Protein 9IZS (pdb70)

Secondary structure (DSSP, 8-state):
-EEEEEEEB-S--S--HHHHHHHHHHHHHHHHHHHHTTTTSBHHHHHHHHHHHT----HHHHTTSSTTTSSSBGGGGGSSSS-HHHHHHHHHHHHHHHTTT-----TT---HIIIIIIIIHHHHHHHHHHHHHT-----------SS--HHHHHHHHHHHHHHH---SHHHHHHHHHHHHSBSS--HHHHHHHHHHHHHHHHTHHHHHHHHHHHHHHHGGG-------TT--EEEEE-SS-EEEEPTTSS-EEEEEEETTEEEEEEE---TTS-TTSHHHHHHHHHB-SEEEEEEETTEEEEEEEEE----PPPP--SSEE-EEE-SSS-SEEEEEE--S-SSS---SHHHHTT-HHHHHTS-HHHHHHHHHHTTEEEES---HHHHHTTT-TT-SSHHHHHHHHHHHHHHHHHHHHHT-HHHHHHHHHHHHHHHHHHHHHHHHHHHHHHHHHHHHHH----S-SSSTTTS-THHHHS-GGGSHHHHHHHHHHHHHHHHHHHHHHHHHHHHHHHHHHTT--EEEEE---------S-----HHHHHTTS--SS--SSS--S-HHHHHHHHTTTEEEEE-TTS-EEEEEE-HHHHHHHHHHHHHHHHHHHTTGGGHHHHHHHHHTTSS-EEEEE--SSTTSS-TTT--EEEE--TTS--EEPPTTTS-SSTTEETTTEEHHHHHHHHHHHHHH-HHHHHHHSPP-----TT--SB-----SHHHHHHHHHHTT-EEE--

Solvent-accessible surface area: 41297 Å² total; per-residue (Å²): 133,100,68,70,6,98,5,78,17,105,54,151,25,31,10,66,116,111,3,0,52,54,1,11,109,18,4,46,112,0,4,69,41,0,68,82,23,5,56,83,44,32,0,4,92,0,0,121,67,5,92,131,85,78,52,84,145,50,66,23,4,65,48,0,60,45,132,114,18,103,116,85,38,0,18,38,3,2,34,168,186,5,96,69,92,25,3,29,41,0,1,15,58,23,2,102,49,92,82,46,2,24,25,197,23,15,92,31,89,5,25,83,65,54,0,20,27,80,0,0,6,73,54,0,4,47,55,0,29,90,65,14,91,87,44,119,17,126,13,164,112,117,143,22,100,98,139,38,80,96,135,39,29,20,77,4,0,8,31,1,22,56,118,75,97,2,70,127,119,61,34,0,66,34,25,10,45,70,37,51,47,54,82,132,58,87,112,86,50,6,81,15,15,82,71,0,74,138,15,3,54,117,44,70,105,92,0,88,76,84,32,105,125,52,12,56,116,54,8,165,134,52,47,10,21,98,29,105,156,144,53,27,24,1,19,1,32,2,120,138,19,121,11,89,82,62,154,157,44,118,5,0,38,0,20,6,27,27,59,207,150,116,76,120,9,51,2,127,35,33,214,113,1,65,104,82,62,181,51,6,84,26,0,42,120,49,62,15,77,62,1,31,0,45,32,62,126,140,68,12,36,0,17,4,14,4,100,82,147,60,158,22,94,134,26,76,64,108,94,6,1,0,1,9,13,22,15,60,18,0,1,0,0,0,11,26,78,26,109,107,78,19,80,34,30,24,15,6,2,89,30,0,40,129,61,108,86,0,16,121,46,13,88,131,87,49,88,147,27,6,93,42,7,13,116,0,0,8,3,0,4,0,6,24,84,7,0,18,6,82,61,23,175,178,29,200,70,30,132,17,8,118,6,0,17,113,10,0,95,52,5,35,124,83,0,111,105,87,127,84,86,137,15,61,80,2,0,29,12,1,6,100,0,3,29,55,0,12,39,30,0,84,32,45,17,101,27,107,87,75,61,136,71,34,62,123,146,53,43,36,120,56,135,57,103,172,47,147,161,50,54,40,169,96,93,86,107,98,49,16,124,102,31,103,67,0,58,107,17,47,60,102,6,102,80,12,27,125,54,0,49,32,12,10,97,60,0,0,48,13,0,4,119,6,0,36,110,42,26,18,64,1,0,0,4,21,22,19,91,105,17,115,95,130,70,158,75,82,7,19,63,45,148,36,0,22,127,176,42,152,2,75,93,34,40,54,107,94,52,154,37,66,120,120,4,121,103,21,36,111,67,45,15,20,82,37,62,52,56,175,114,62,62,3,105,55,3,107,64,39,147,106,0,35,55,81,31,58,69,26,19,0,93,28,24,0,20,80,6,1,76,25,16,45,8,24,74,35,0,10,81,37,1,7,135,16,139,1,1,1,0,9,1,9,37,35,22,15,45,26,15,2,10,86,70,45,22,1,18,9,34,140,47,150,158,44,116,74,6,20,3,77,140,170,84,2,54,94,105,79,34,100,1,66,39,48,48,10,2,12,15,0,0,0,40,9,0,56,50,17,2,87,47,128,86,20,48,133,45,8,7,44,196,91,184,181,48,90,84,80,56,21,23,2,50,18,111,61,131,14,55,19,26,5,8,68,42,4,64,139,52,151,5,42,62,97,29,213

Sequence (738 aa):
MKKSIKFKVKGNCPITKDVINEYKEYYNKCSDWIKNNLTSITIGEMAKFLQETLGKDVAYISMGLSDEWKDKPLYHLFTKKYHTNNADNLLYYYIKEKNLDGYKGNTLNIGNTFFRQFGYFKLVVSNYRTKIRTLNCEIKRKKIDADSTSEDIEMQTMYEIIKHNLNKKTDWDEFISYIENVENPNIDNINRYKLLRKCFCENENMIKNKLELLSIEQLKNFGGCIMKQHINSMTLIIQHFKIEEKENSLGFILNLPLNKKQYQIELWGNRQVNKGTKERDAFLNTYGENIVFIINNDELYVVFSYEYELEKEEANFVKTVGLDVNFKHAFFVTSEKDNCHLDGYINLYKYLLEHDEFTNLLTNDEKKDYEELSKVVTFCPFENQLLFARYNKMSKFCKKEQVLSKLLYALQKQLKDENRTKEYIYVSCVNKLRAKYVSYFILKEKYYEKQKEYDIEMGFVDDSTESKESMDKRRTEFPFRNTPVANELLSKLNNVQQDINGCLKNIINYIYKIFEQNGYKIVALENLENSNFEKKQVLPTIKSLLKYHKLENQNVNDIKASDKVKEYIENGYYELITNENNEIVDAKYTEKGAMKVKNANFFNLMMKSLHFASVKDEFVLLSNNGKTQIALVPSEFTSQMDSTDHCLYMKKNDKGKLVKADKKEVRTKQEKHINGLNADFNAANNIKYIVENEVWREIFCTRPKKAEYNVPSLDTTKKGPSAILHMLKKIEAIKILE

B-factor: mean 50.38, std 22.88, range [9.98, 133.51]

Radius of gyration: 30.77 Å; Cα contacts (8 Å, |Δi|>4): 1060; chains: 1; bounding box: 63×80×89 Å

Foldseek 3Di:
DKDKDKWFFDDDDPDDLVQVVVLQLLLAQVQQVCLQQQFVDFLLVLLVVCCVPVNDPDPLSVVSNDPVGNGGGLLVLLEPVHDVVSNLVSVVVSCVVVVRSVDDATDQNAPCVQRPSQWSSVVQSPVSSVCVHPQFADADDDQADPDHDPVNLLRVLLVCCRPQVQQDLVSLVLVLQQQPFAPPHDPSVSVSSVSSSVVCVVCVVVSVVVRVVRSVVCSSVDPGDHDDPPWQKIKTFDQDWAWAQDPPAQWIWTWGDTNNHTDITTTHHDPCQGDPDCSVVQCRPFKHRIWMWGQDPNTTMIMIMGDDDFPFDFFDQPFEKFWDADAAWFGIFILDFDDPPFPLADQVLLQQVVDPQLLVLADPVRSVLSVQRRRTRTALTHHLQLLCCVVVVPDPNPVNVVSSLVSLVVVLVVCVVVVSPLVNLRSVLSSLLSVLLVVLLVLVVVLVVVQVVVVVVVPFDFQDDPDPVRGHCCCVVPPPCPDPVNVVSVVSNVVSLVSNVVSLLSRLVSVLVSCQVNDHAEYEYAQFDDLQDDLPDDPQDFVRCCPVQVQQFDAPVDGPGDPVVVVCVVDPQKDFPADPVRGGHGIDGDPVNVVVNSSSSSVSVVSPSNPVNCSVLSVLQVSSPGNHFYAYFHQACLLQAALVLQAHEWEADPVRHTGHDDSCVQPVDVQDGPVGHGSSSSSRSNRRVCSNDPVNVPVAWDQQDDDDRSDGSIYGDDYDNSRVVVSRVVVVRHDYDD

Nearest PDB structures (foldseek):
  8dc2-assembly1_A  TM=8.305E-01  e=7.831E-51  uncultured virus
  5ew5-assembly4_D  TM=2.394E-01  e=1.861E+00  Escherichia coli

Structure (mmCIF, N/CA/C/O backbone):
data_9IZS
#
_entry.id   9IZS
#
_cell.length_a   1.00
_cell.length_b   1.00
_cell.length_c   1.00
_cell.angle_alpha   90.00
_cell.angle_beta   90.00
_cell.angle_gamma   90.00
#
_symmetry.space_group_name_H-M   'P 1'
#
loop_
_entity.id
_entity.type
_entity.pdbx_description
1 polymer 'Cas Lambda2'
2 polymer 'RNA (58-MER)'
3 polymer 'DNA (40-MER)'
4 polymer 'DNA (40-MER)'
5 non-polymer 'MAGNESIUM ION'
#
loop_
_atom_site.group_PDB
_atom_site.id
_atom_site.type_symbol
_atom_site.label_atom_id
_atom_site.label_alt_id
_atom_site.label_comp_id
_atom_site.label_asym_id
_atom_site.label_entity_id
_atom_site.label_seq_id
_atom_site.pdbx_PDB_ins_code
_atom_site.Cartn_x
_atom_site.Cartn_y
_atom_site.Cartn_z
_atom_site.occupancy
_atom_site.B_iso_or_equiv
_atom_site.auth_seq_id
_atom_site.auth_comp_id
_atom_site.auth_asym_id
_atom_site.auth_atom_id
_atom_site.pdbx_PDB_model_num
ATOM 1 N N . MET A 1 11 ? 135.353 135.696 134.731 1.00 38.18 1 MET A N 1
ATOM 2 C CA . MET A 1 11 ? 136.385 136.712 134.888 1.00 38.14 1 MET A CA 1
ATOM 3 C C . MET A 1 11 ? 137.758 136.062 134.963 1.00 44.95 1 MET A C 1
ATOM 4 O O . MET A 1 11 ? 137.869 134.861 135.197 1.00 50.22 1 MET A O 1
ATOM 9 N N . LYS A 1 12 ? 138.804 136.859 134.767 1.00 40.44 2 LYS A N 1
ATOM 10 C CA . LYS A 1 12 ? 140.175 136.376 134.810 1.00 36.65 2 LYS A CA 1
ATOM 11 C C . LYS A 1 12 ? 140.788 136.630 136.180 1.00 40.46 2 LYS A C 1
ATOM 12 O O . LYS A 1 12 ? 140.612 137.702 136.763 1.00 47.03 2 LYS A O 1
ATOM 18 N N . LYS A 1 13 ? 141.505 135.630 136.684 1.00 38.76 3 LYS A N 1
ATOM 19 C CA . LYS A 1 13 ? 142.265 135.673 137.921 1.00 32.35 3 LYS A CA 1
ATOM 20 C C . LYS A 1 13 ? 143.752 135.544 137.603 1.00 32.49 3 LYS A C 1
ATOM 21 O O . LYS A 1 13 ? 144.160 135.567 136.442 1.00 32.16 3 LYS A O 1
ATOM 27 N N . SER A 1 14 ? 144.569 135.416 138.645 1.00 33.31 4 SER A N 1
ATOM 28 C CA . SER A 1 14 ? 146.009 135.281 138.497 1.00 29.22 4 SER A CA 1
ATOM 29 C C . SER A 1 14 ? 146.518 134.136 139.359 1.00 31.70 4 SER A C 1
ATOM 30 O O . SER A 1 14 ? 145.874 133.719 140.323 1.00 32.44 4 SER A O 1
ATOM 33 N N . ILE A 1 15 ? 147.678 133.615 138.972 1.00 25.25 5 ILE A N 1
ATOM 34 C CA . ILE A 1 15 ? 148.481 132.730 139.806 1.00 25.26 5 ILE A CA 1
ATOM 35 C C . ILE A 1 15 ? 149.930 133.146 139.625 1.00 24.03 5 ILE A C 1
ATOM 36 O O . ILE A 1 15 ? 150.378 133.355 138.495 1.00 24.83 5 ILE A O 1
ATOM 41 N N . LYS A 1 16 ? 150.657 133.286 140.726 1.00 22.93 6 LYS A N 1
ATOM 42 C CA . LYS A 1 16 ? 152.095 133.489 140.659 1.00 22.79 6 LYS A CA 1
ATOM 43 C C . LYS A 1 16 ? 152.812 132.150 140.705 1.00 23.19 6 LYS A C 1
ATOM 44 O O . LYS A 1 16 ? 152.353 131.197 141.336 1.00 21.91 6 LYS A O 1
ATOM 50 N N . PHE A 1 17 ? 153.944 132.090 140.017 1.00 24.98 7 PHE A N 1
ATOM 51 C CA . PHE A 1 17 ? 154.825 130.938 140.052 1.00 23.39 7 PHE A CA 1
ATOM 52 C C . PHE A 1 17 ? 156.241 131.417 140.313 1.00 23.73 7 PHE A C 1
ATOM 53 O O . PHE A 1 17 ? 156.624 132.520 139.922 1.00 23.99 7 PHE A O 1
ATOM 61 N N . LYS A 1 18 ? 157.006 130.577 140.992 1.00 30.91 8 LYS A N 1
ATOM 62 C CA . LYS A 1 18 ? 158.391 130.857 141.333 1.00 27.45 8 LYS A CA 1
ATOM 63 C C . LYS A 1 18 ? 159.293 130.071 140.395 1.00 28.75 8 LYS A C 1
ATOM 64 O O . LYS A 1 18 ? 159.089 128.870 140.198 1.00 30.10 8 LYS A O 1
ATOM 70 N N . VAL A 1 19 ? 160.268 130.747 139.803 1.00 28.86 9 VAL A N 1
ATOM 71 C CA . VAL A 1 19 ? 161.206 130.083 138.904 1.00 36.71 9 VAL A CA 1
ATOM 72 C C . VAL A 1 19 ? 162.192 129.270 139.732 1.00 35.53 9 VAL A C 1
ATOM 73 O O . VAL A 1 19 ? 162.652 129.710 140.791 1.00 34.90 9 VAL A O 1
ATOM 77 N N . LYS A 1 20 ? 162.502 128.061 139.266 1.00 32.46 10 LYS A N 1
ATOM 78 C CA . LYS A 1 20 ? 163.284 127.149 140.091 1.00 39.76 10 LYS A CA 1
ATOM 79 C C . LYS A 1 20 ? 164.790 127.302 139.896 1.00 46.82 10 LYS A C 1
ATOM 80 O O . LYS A 1 20 ? 165.542 127.266 140.876 1.00 48.55 10 LYS A O 1
ATOM 86 N N . GLY A 1 21 ? 165.251 127.469 138.666 1.00 49.72 11 GLY A N 1
ATOM 87 C CA . GLY A 1 21 ? 166.665 127.585 138.376 1.00 53.36 11 GLY A CA 1
ATOM 88 C C . GLY A 1 21 ? 167.092 129.010 138.099 1.00 59.90 11 GLY A C 1
ATOM 89 O O . GLY A 1 21 ? 166.486 129.974 138.582 1.00 51.34 11 GLY A O 1
ATOM 90 N N . ASN A 1 22 ? 168.158 129.148 137.315 1.00 63.98 12 ASN A N 1
ATOM 91 C CA . ASN A 1 22 ? 168.616 130.455 136.873 1.00 63.37 12 ASN A CA 1
ATOM 92 C C . ASN A 1 22 ? 167.847 130.896 135.635 1.00 59.75 12 ASN A C 1
ATOM 93 O O . ASN A 1 22 ? 167.480 130.083 134.782 1.00 58.75 12 ASN A O 1
ATOM 98 N N . CYS A 1 23 ? 167.610 132.198 135.538 1.00 57.00 13 CYS A N 1
ATOM 99 C CA . CYS A 1 23 ? 166.858 132.749 134.426 1.00 57.31 13 CYS A CA 1
ATOM 100 C C . CYS A 1 23 ? 167.623 133.902 133.798 1.00 54.70 13 CYS A C 1
ATOM 101 O O . CYS A 1 23 ? 168.342 134.629 134.490 1.00 53.17 13 CYS A O 1
ATOM 104 N N . PRO A 1 24 ? 167.506 134.078 132.480 1.00 53.00 14 PRO A N 1
ATOM 105 C CA . PRO A 1 24 ? 168.089 135.269 131.846 1.00 50.70 14 PRO A CA 1
ATOM 106 C C . PRO A 1 24 ? 167.470 136.576 132.312 1.00 45.95 14 PRO A C 1
ATOM 107 O O . PRO A 1 24 ? 168.097 137.629 132.158 1.00 44.82 14 PRO A O 1
ATOM 111 N N . ILE A 1 25 ? 166.263 136.547 132.870 1.00 43.30 15 ILE A N 1
ATOM 112 C CA . ILE A 1 25 ? 165.613 137.758 133.354 1.00 40.40 15 ILE A CA 1
ATOM 113 C C . ILE A 1 25 ? 166.309 138.214 134.628 1.00 44.34 15 ILE A C 1
ATOM 114 O O . ILE A 1 25 ? 166.086 137.653 135.706 1.00 47.30 15 ILE A O 1
ATOM 119 N N . THR A 1 26 ? 167.151 139.232 134.517 1.00 42.81 16 THR A N 1
ATOM 120 C CA . THR A 1 26 ? 167.856 139.804 135.652 1.00 47.90 16 THR A CA 1
ATOM 121 C C . THR A 1 26 ? 167.306 141.194 135.946 1.00 45.76 16 THR A C 1
ATOM 122 O O . THR A 1 26 ? 166.340 141.650 135.332 1.00 52.56 16 THR A O 1
ATOM 126 N N . LYS A 1 27 ? 167.936 141.875 136.903 1.00 44.71 17 LYS A N 1
ATOM 127 C CA . LYS A 1 27 ? 167.510 143.229 137.231 1.00 44.70 17 LYS A CA 1
ATOM 128 C C . LYS A 1 27 ? 167.944 144.230 136.168 1.00 46.76 17 LYS A C 1
ATOM 129 O O . LYS A 1 27 ? 167.301 145.271 136.004 1.00 47.49 17 LYS A O 1
ATOM 135 N N . ASP A 1 28 ? 169.026 143.942 135.439 1.00 46.06 18 ASP A N 1
ATOM 136 C CA . ASP A 1 28 ? 169.488 144.867 134.408 1.00 43.56 18 ASP A CA 1
ATOM 137 C C . ASP A 1 28 ? 168.522 144.920 133.232 1.00 43.08 18 ASP A C 1
ATOM 138 O O . ASP A 1 28 ? 168.256 145.999 132.690 1.00 45.97 18 ASP A O 1
ATOM 143 N N . VAL A 1 29 ? 167.994 143.767 132.821 1.00 43.76 19 VAL A N 1
ATOM 144 C CA . VAL A 1 29 ? 167.005 143.736 131.747 1.00 46.13 19 VAL A CA 1
ATOM 145 C C . VAL A 1 29 ? 165.777 144.544 132.142 1.00 42.47 19 VAL A C 1
ATOM 146 O O . VAL A 1 29 ? 165.252 145.344 131.358 1.00 41.64 19 VAL A O 1
ATOM 150 N N . ILE A 1 30 ? 165.309 144.348 133.374 1.00 39.16 20 ILE A N 1
ATOM 151 C CA . ILE A 1 30 ? 164.129 145.052 133.853 1.00 37.92 20 ILE A CA 1
ATOM 152 C C . ILE A 1 30 ? 164.402 146.549 133.956 1.00 41.78 20 ILE A C 1
ATOM 153 O O . ILE A 1 30 ? 163.531 147.374 133.659 1.00 46.52 20 ILE A O 1
ATOM 158 N N . ASN A 1 31 ? 165.618 146.927 134.352 1.00 42.30 21 ASN A N 1
ATOM 159 C CA . ASN A 1 31 ? 165.963 148.344 134.412 1.00 40.34 21 ASN A CA 1
ATOM 160 C C . ASN A 1 31 ? 166.000 148.969 133.024 1.00 40.09 21 ASN A C 1
ATOM 161 O O . ASN A 1 31 ? 165.589 150.120 132.848 1.00 41.30 21 ASN A O 1
ATOM 166 N N . GLU A 1 32 ? 166.507 148.238 132.030 1.00 40.01 22 GLU A N 1
ATOM 167 C CA . GLU A 1 32 ? 166.491 148.745 130.660 1.00 35.74 22 GLU A CA 1
ATOM 168 C C . GLU A 1 32 ? 165.063 148.919 130.161 1.00 38.55 22 GLU A C 1
ATOM 169 O O . GLU A 1 32 ? 164.732 149.927 129.522 1.00 44.27 22 GLU A O 1
ATOM 175 N N . TYR A 1 33 ? 164.204 147.940 130.451 1.00 36.66 23 TYR A N 1
ATOM 176 C CA . TYR A 1 33 ? 162.782 148.056 130.141 1.00 31.76 23 TYR A CA 1
ATOM 177 C C . TYR A 1 33 ? 162.189 149.312 130.767 1.00 32.89 23 TYR A C 1
ATOM 178 O O . TYR A 1 33 ? 161.443 150.059 130.120 1.00 38.89 23 TYR A O 1
ATOM 187 N N . LYS A 1 34 ? 162.524 149.561 132.033 1.00 27.85 24 LYS A N 1
ATOM 188 C CA . LYS A 1 34 ? 161.988 150.711 132.752 1.00 31.52 24 LYS A CA 1
ATOM 189 C C . LYS A 1 34 ? 162.490 152.026 132.165 1.00 36.16 24 LYS A C 1
ATOM 190 O O . LYS A 1 34 ? 161.730 152.997 132.062 1.00 36.40 24 LYS A O 1
ATOM 196 N N . GLU A 1 35 ? 163.763 152.077 131.767 1.00 35.37 25 GLU A N 1
ATOM 197 C CA . GLU A 1 35 ? 164.298 153.280 131.132 1.00 31.01 25 GLU A CA 1
ATOM 198 C C . GLU A 1 35 ? 163.627 153.549 129.792 1.00 32.19 25 GLU A C 1
ATOM 199 O O . GLU A 1 35 ? 163.402 154.706 129.424 1.00 32.45 25 GLU A O 1
ATOM 205 N N . TYR A 1 36 ? 163.333 152.493 129.032 1.00 31.93 26 TYR A N 1
ATOM 206 C CA . TYR A 1 36 ? 162.589 152.679 127.790 1.00 32.97 26 TYR A CA 1
ATOM 207 C C . TYR A 1 36 ? 161.193 153.225 128.061 1.00 31.95 26 TYR A C 1
ATOM 208 O O . TYR A 1 36 ? 160.718 154.122 127.349 1.00 35.25 26 TYR A O 1
ATOM 217 N N . TYR A 1 37 ? 160.522 152.694 129.085 1.00 30.46 27 TYR A N 1
ATOM 218 C CA . TYR A 1 37 ? 159.254 153.270 129.521 1.00 30.63 27 TYR A CA 1
ATOM 219 C C . TYR A 1 37 ? 159.409 154.760 129.792 1.00 34.29 27 TYR A C 1
ATOM 220 O O . TYR A 1 37 ? 158.588 155.577 129.355 1.00 40.60 27 TYR A O 1
ATOM 229 N N . ASN A 1 38 ? 160.455 155.127 130.531 1.00 33.73 28 ASN A N 1
ATOM 230 C CA . ASN A 1 38 ? 160.630 156.518 130.930 1.00 33.02 28 ASN A CA 1
ATOM 231 C C . ASN A 1 38 ? 160.860 157.423 129.727 1.00 33.58 28 ASN A C 1
ATOM 232 O O . ASN A 1 38 ? 160.295 158.518 129.654 1.00 35.80 28 ASN A O 1
ATOM 237 N N . LYS A 1 39 ? 161.686 156.988 128.773 1.00 34.90 29 LYS A N 1
ATOM 238 C CA . LYS A 1 39 ? 161.938 157.806 127.587 1.00 32.57 29 LYS A CA 1
ATOM 239 C C . LYS A 1 39 ? 160.681 157.975 126.743 1.00 35.63 29 LYS A C 1
ATOM 240 O O . LYS A 1 39 ? 160.384 159.082 126.267 1.00 43.67 29 LYS A O 1
ATOM 246 N N . CYS A 1 40 ? 159.929 156.889 126.543 1.00 34.39 30 CYS A N 1
ATOM 247 C CA . CYS A 1 40 ? 158.705 156.992 125.758 1.00 34.92 30 CYS A CA 1
ATOM 248 C C . CYS A 1 40 ? 157.701 157.921 126.428 1.00 33.29 30 CYS A C 1
ATOM 249 O O . CYS A 1 40 ? 157.097 158.778 125.767 1.00 37.88 30 CYS A O 1
ATOM 252 N N . SER A 1 41 ? 157.523 157.785 127.744 1.00 29.57 31 SER A N 1
ATOM 253 C CA . SER A 1 41 ? 156.585 158.652 128.445 1.00 31.47 31 SER A CA 1
ATOM 254 C C . SER A 1 41 ? 157.068 160.095 128.471 1.00 33.48 31 SER A C 1
ATOM 255 O O . SER A 1 41 ? 156.249 161.018 128.473 1.00 34.22 31 SER A O 1
ATOM 258 N N . ASP A 1 42 ? 158.384 160.311 128.484 1.00 33.73 32 ASP A N 1
ATOM 259 C CA . ASP A 1 42 ? 158.920 161.664 128.406 1.00 36.28 32 ASP A CA 1
ATOM 260 C C . ASP A 1 42 ? 158.549 162.317 127.083 1.00 38.21 32 ASP A C 1
ATOM 261 O O . ASP A 1 42 ? 158.087 163.465 127.051 1.00 40.23 32 ASP A O 1
ATOM 266 N N . TRP A 1 43 ? 158.734 161.596 125.974 1.00 34.66 33 TRP A N 1
ATOM 267 C CA . TRP A 1 43 ? 158.329 162.159 124.689 1.00 35.47 33 TRP A CA 1
ATOM 268 C C . TRP A 1 43 ? 156.830 162.430 124.660 1.00 36.54 33 TRP A C 1
ATOM 269 O O . TRP A 1 43 ? 156.387 163.504 124.223 1.00 38.17 33 TRP A O 1
ATOM 280 N N . ILE A 1 44 ? 156.033 161.472 125.140 1.00 35.56 34 ILE A N 1
ATOM 281 C CA . ILE A 1 44 ? 154.583 161.635 125.099 1.00 32.68 34 ILE A CA 1
ATOM 282 C C . ILE A 1 44 ? 154.159 162.859 125.897 1.00 35.39 34 ILE A C 1
ATOM 283 O O . ILE A 1 44 ? 153.317 163.643 125.448 1.00 38.17 34 ILE A O 1
ATOM 288 N N . LYS A 1 45 ? 154.742 163.056 127.083 1.00 36.48 35 LYS A N 1
ATOM 289 C CA . LYS A 1 45 ? 154.380 164.217 127.889 1.00 35.52 35 LYS A CA 1
ATOM 290 C C . LYS A 1 45 ? 154.878 165.514 127.266 1.00 36.88 35 LYS A C 1
ATOM 291 O O . LYS A 1 45 ? 154.257 166.564 127.455 1.00 39.10 35 LYS A O 1
ATOM 297 N N . ASN A 1 46 ? 155.986 165.473 126.532 1.00 37.70 36 ASN A N 1
ATOM 298 C CA . ASN A 1 46 ? 156.450 166.688 125.881 1.00 33.89 36 ASN A CA 1
ATOM 299 C C . ASN A 1 46 ? 155.658 167.029 124.632 1.00 37.74 36 ASN A C 1
ATOM 300 O O . ASN A 1 46 ? 155.790 168.146 124.125 1.00 42.63 36 ASN A O 1
ATOM 305 N N . ASN A 1 47 ? 154.850 166.103 124.116 1.00 39.65 37 ASN A N 1
ATOM 306 C CA . ASN A 1 47 ? 154.063 166.396 122.923 1.00 39.06 37 ASN A CA 1
ATOM 307 C C . ASN A 1 47 ? 152.578 166.104 123.122 1.00 40.29 37 ASN A C 1
ATOM 308 O O . ASN A 1 47 ? 151.857 165.864 122.151 1.00 38.08 37 ASN A O 1
ATOM 313 N N . LEU A 1 48 ? 152.096 166.137 124.369 1.00 39.38 38 LEU A N 1
ATOM 314 C CA . LEU A 1 48 ? 150.702 165.787 124.637 1.00 38.23 38 LEU A CA 1
ATOM 315 C C . LEU A 1 48 ? 149.719 166.778 124.033 1.00 33.17 38 LEU A C 1
ATOM 316 O O . LEU A 1 48 ? 148.560 166.422 123.808 1.00 30.54 38 LEU A O 1
ATOM 321 N N . THR A 1 49 ? 150.145 168.008 123.775 1.00 40.68 39 THR A N 1
ATOM 322 C CA . THR A 1 49 ? 149.295 169.003 123.136 1.00 44.56 39 THR A CA 1
ATOM 323 C C . THR A 1 49 ? 149.936 169.692 121.944 1.00 44.53 39 THR A C 1
ATOM 324 O O . THR A 1 49 ? 149.209 170.304 121.154 1.00 40.93 39 THR A O 1
ATOM 328 N N . SER A 1 50 ? 151.258 169.613 121.780 1.00 45.35 40 SER A N 1
ATOM 329 C CA . SER A 1 50 ? 151.923 170.334 120.700 1.00 45.26 40 SER A CA 1
ATOM 330 C C . SER A 1 50 ? 151.574 169.752 119.335 1.00 45.63 40 SER A C 1
ATOM 331 O O . SER A 1 50 ? 151.289 170.499 118.392 1.00 50.50 40 SER A O 1
ATOM 334 N N . ILE A 1 51 ? 151.594 168.432 119.207 1.00 42.04 41 ILE A N 1
ATOM 335 C CA . ILE A 1 51 ? 151.394 167.764 117.928 1.00 40.60 41 ILE A CA 1
ATOM 336 C C . ILE A 1 51 ? 149.930 167.375 117.797 1.00 41.17 41 ILE A C 1
ATOM 337 O O . ILE A 1 51 ? 149.236 167.141 118.792 1.00 39.06 41 ILE A O 1
ATOM 342 N N . THR A 1 52 ? 149.451 167.319 116.559 1.00 42.70 42 THR A N 1
ATOM 343 C CA . THR A 1 52 ? 148.094 166.894 116.256 1.00 36.59 42 THR A CA 1
ATOM 344 C C . THR A 1 52 ? 148.089 165.448 115.776 1.00 37.14 42 THR A C 1
ATOM 345 O O . THR A 1 52 ? 149.121 164.887 115.407 1.00 40.59 42 THR A O 1
ATOM 349 N N . ILE A 1 53 ? 146.904 164.840 115.799 1.00 38.04 43 ILE A N 1
ATOM 350 C CA . ILE A 1 53 ? 146.758 163.490 115.264 1.00 36.81 43 ILE A CA 1
ATOM 351 C C . ILE A 1 53 ? 146.925 163.501 113.751 1.00 41.86 43 ILE A C 1
ATOM 352 O O . ILE A 1 53 ? 147.570 162.614 113.170 1.00 42.18 43 ILE A O 1
ATOM 357 N N . GLY A 1 54 ? 146.356 164.514 113.093 1.00 40.31 44 GLY A N 1
ATOM 358 C CA . GLY A 1 54 ? 146.429 164.592 111.647 1.00 36.76 44 GLY A CA 1
ATOM 359 C C . GLY A 1 54 ? 147.847 164.724 111.135 1.00 37.82 44 GLY A C 1
ATOM 360 O O . GLY A 1 54 ? 148.181 164.187 110.082 1.00 43.18 44 GLY A O 1
ATOM 361 N N . GLU A 1 55 ? 148.700 165.437 111.871 1.00 38.78 45 GLU A N 1
ATOM 362 C CA . GLU A 1 55 ? 150.091 165.581 111.447 1.00 41.95 45 GLU A CA 1
ATOM 363 C C . GLU A 1 55 ? 150.827 164.248 111.473 1.00 41.22 45 GLU A C 1
ATOM 364 O O . GLU A 1 55 ? 151.558 163.919 110.530 1.00 44.76 45 GLU A O 1
ATOM 370 N N . MET A 1 56 ? 150.645 163.463 112.538 1.00 39.83 46 MET A N 1
ATOM 371 C CA . MET A 1 56 ? 151.267 162.144 112.611 1.00 37.54 46 MET A CA 1
ATOM 372 C C . MET A 1 56 ? 150.746 161.231 111.508 1.00 38.67 46 MET A C 1
ATOM 373 O O . MET A 1 56 ? 151.520 160.535 110.834 1.00 37.38 46 MET A O 1
ATOM 378 N N . ALA A 1 57 ? 149.428 161.231 111.304 1.00 38.12 47 ALA A N 1
ATOM 379 C CA . ALA A 1 57 ? 148.851 160.391 110.264 1.00 36.67 47 ALA A CA 1
ATOM 380 C C . ALA A 1 57 ? 149.357 160.797 108.886 1.00 40.30 47 ALA A C 1
ATOM 381 O O . ALA A 1 57 ? 149.652 159.937 108.047 1.00 44.17 47 ALA A O 1
ATOM 383 N N . LYS A 1 58 ? 149.472 162.105 108.637 1.00 40.06 48 LYS A N 1
ATOM 384 C CA . LYS A 1 58 ? 150.001 162.587 107.367 1.00 41.40 48 LYS A CA 1
ATOM 385 C C . LYS A 1 58 ? 151.444 162.160 107.169 1.00 44.99 48 LYS A C 1
ATOM 386 O O . LYS A 1 58 ? 151.831 161.759 106.067 1.00 48.71 48 LYS A O 1
ATOM 392 N N . PHE A 1 59 ? 152.263 162.262 108.217 1.00 45.30 49 PHE A N 1
ATOM 393 C CA . PHE A 1 59 ? 153.653 161.837 108.105 1.00 43.05 49 PHE A CA 1
ATOM 394 C C . PHE A 1 59 ? 153.734 160.368 107.718 1.00 47.23 49 PHE A C 1
ATOM 395 O O . PHE A 1 59 ? 154.484 159.989 106.807 1.00 53.55 49 PHE A O 1
ATOM 403 N N . LEU A 1 60 ? 152.947 159.526 108.391 1.00 45.78 50 LEU A N 1
ATOM 404 C CA . LEU A 1 60 ? 152.978 158.101 108.079 1.00 44.78 50 LEU A CA 1
ATOM 405 C C . LEU A 1 60 ? 152.501 157.832 106.657 1.00 49.29 50 LEU A C 1
ATOM 406 O O . LEU A 1 60 ? 153.102 157.025 105.938 1.00 59.05 50 LEU A O 1
ATOM 411 N N . GLN A 1 61 ? 151.428 158.499 106.226 1.00 45.12 51 GLN A N 1
ATOM 412 C CA . GLN A 1 61 ? 150.924 158.268 104.874 1.00 45.72 51 GLN A CA 1
ATOM 413 C C . GLN A 1 61 ? 151.929 158.718 103.823 1.00 50.10 51 GLN A C 1
ATOM 414 O O . GLN A 1 61 ? 152.087 158.066 102.786 1.00 56.30 51 GLN A O 1
ATOM 420 N N . GLU A 1 62 ? 152.617 159.833 104.066 1.00 50.42 52 GLU A N 1
ATOM 421 C CA . GLU A 1 62 ? 153.528 160.359 103.058 1.00 54.80 52 GLU A CA 1
ATOM 422 C C . GLU A 1 62 ? 154.808 159.539 102.978 1.00 52.59 52 GLU A C 1
ATOM 423 O O . GLU A 1 62 ? 155.345 159.330 101.885 1.00 55.27 52 GLU A O 1
ATOM 429 N N . THR A 1 63 ? 155.314 159.060 104.114 1.00 49.82 53 THR A N 1
ATOM 430 C CA . THR A 1 63 ? 156.576 158.326 104.085 1.00 55.42 53 THR A CA 1
ATOM 431 C C . THR A 1 63 ? 156.371 156.841 103.784 1.00 63.45 53 THR A C 1
ATOM 432 O O . THR A 1 63 ? 156.869 156.333 102.775 1.00 65.46 53 THR A O 1
ATOM 436 N N . LEU A 1 64 ? 155.639 156.133 104.645 1.00 58.61 54 LEU A N 1
ATOM 437 C CA . LEU A 1 64 ? 155.472 154.698 104.442 1.00 56.91 54 LEU A CA 1
ATOM 438 C C . LEU A 1 64 ? 154.448 154.394 103.355 1.00 61.16 54 LEU A C 1
ATOM 439 O O . LEU A 1 64 ? 154.636 153.459 102.569 1.00 62.29 54 LEU A O 1
ATOM 444 N N . GLY A 1 65 ? 153.366 155.164 103.291 1.00 56.63 55 GLY A N 1
ATOM 445 C CA . GLY A 1 65 ? 152.373 154.983 102.251 1.00 55.23 55 GLY A CA 1
ATOM 446 C C . GLY A 1 65 ? 151.551 153.717 102.374 1.00 56.73 55 GLY A C 1
ATOM 447 O O . GLY A 1 65 ? 151.662 152.816 101.539 1.00 58.30 55 GLY A O 1
ATOM 448 N N . LYS A 1 66 ? 150.720 153.636 103.406 1.00 53.85 56 LYS A N 1
ATOM 449 C CA . LYS A 1 66 ? 149.844 152.495 103.623 1.00 57.82 56 LYS A CA 1
ATOM 450 C C . LYS A 1 66 ? 148.393 152.951 103.642 1.00 61.18 56 LYS A C 1
ATOM 451 O O . LYS A 1 66 ? 148.068 153.995 104.216 1.00 61.68 56 LYS A O 1
ATOM 457 N N . ASP A 1 67 ? 147.523 152.167 103.009 1.00 55.07 57 ASP A N 1
ATOM 458 C CA . ASP A 1 67 ? 146.081 152.398 103.080 1.00 53.67 57 ASP A CA 1
ATOM 459 C C . ASP A 1 67 ? 145.481 151.516 104.173 1.00 55.67 57 ASP A C 1
ATOM 460 O O . ASP A 1 67 ? 144.724 150.579 103.928 1.00 56.99 57 ASP A O 1
ATOM 465 N N . VAL A 1 68 ? 145.836 151.853 105.405 1.00 55.86 58 VAL A N 1
ATOM 466 C CA . VAL A 1 68 ? 145.421 151.102 106.576 1.00 47.25 58 VAL A CA 1
ATOM 467 C C . VAL A 1 68 ? 144.443 151.943 107.383 1.00 49.59 58 VAL A C 1
ATOM 468 O O . VAL A 1 68 ? 144.384 153.169 107.260 1.00 53.75 58 VAL A O 1
ATOM 472 N N . ALA A 1 69 ? 143.660 151.264 108.223 1.00 47.99 59 ALA A N 1
ATOM 473 C CA . ALA A 1 69 ? 142.611 151.949 108.971 1.00 44.79 59 ALA A CA 1
ATOM 474 C C . ALA A 1 69 ? 143.178 152.930 109.985 1.00 47.15 59 ALA A C 1
ATOM 475 O O . ALA A 1 69 ? 142.567 153.977 110.232 1.00 49.44 59 ALA A O 1
ATOM 477 N N . TYR A 1 70 ? 144.322 152.614 110.596 1.00 40.00 60 TYR A N 1
ATOM 478 C CA . TYR A 1 70 ? 144.852 153.516 111.608 1.00 38.35 60 TYR A CA 1
ATOM 479 C C . TYR A 1 70 ? 145.435 154.785 111.006 1.00 43.73 60 TYR A C 1
ATOM 480 O O . TYR A 1 70 ? 145.684 155.743 111.745 1.00 45.01 60 TYR A O 1
ATOM 489 N N . ILE A 1 71 ? 145.642 154.824 109.693 1.00 43.80 61 ILE A N 1
ATOM 490 C CA . ILE A 1 71 ? 146.005 156.069 109.032 1.00 40.53 61 ILE A CA 1
ATOM 491 C C . ILE A 1 71 ? 144.772 156.794 108.514 1.00 37.68 61 ILE A C 1
ATOM 492 O O . ILE A 1 71 ? 144.734 158.027 108.510 1.00 39.86 61 ILE A O 1
ATOM 497 N N . SER A 1 72 ? 143.755 156.050 10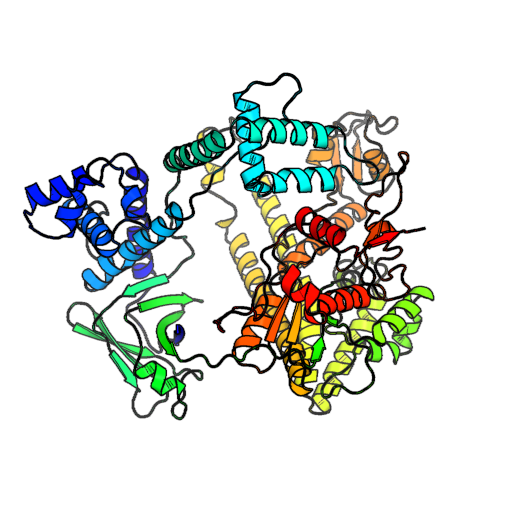8.082 1.00 40.57 62 SER A N 1
ATOM 498 C CA . SER A 1 72 ? 142.520 156.678 107.632 1.00 45.47 62 SER A CA 1
ATOM 499 C C . SER A 1 72 ? 141.813 157.392 108.774 1.00 44.96 62 SER A C 1
ATOM 500 O O . SER A 1 72 ? 141.326 158.514 108.602 1.00 47.05 62 SER A O 1
ATOM 503 N N . MET A 1 73 ? 141.750 156.765 109.950 1.00 47.01 63 MET A N 1
ATOM 504 C CA . MET A 1 73 ? 141.075 157.390 111.080 1.00 48.01 63 MET A CA 1
ATOM 505 C C . MET A 1 73 ? 141.856 158.572 111.637 1.00 44.22 63 MET A C 1
ATOM 506 O O . MET A 1 73 ? 141.259 159.459 112.253 1.00 45.86 63 MET A O 1
ATOM 511 N N . GLY A 1 74 ? 143.170 158.616 111.426 1.00 46.86 64 GLY A N 1
ATOM 512 C CA . GLY A 1 74 ? 143.946 159.747 111.896 1.00 45.89 64 GLY A CA 1
ATOM 513 C C . GLY A 1 74 ? 143.866 160.959 110.997 1.00 41.92 64 GLY A C 1
ATOM 514 O O . GLY A 1 74 ? 144.035 162.088 111.464 1.00 46.68 64 GLY A O 1
ATOM 515 N N . LEU A 1 75 ? 143.617 160.755 109.707 1.00 37.92 65 LEU A N 1
ATOM 516 C CA . LEU A 1 75 ? 143.409 161.850 108.774 1.00 37.47 65 LEU A CA 1
ATOM 517 C C . LEU A 1 75 ? 141.934 162.118 108.521 1.00 42.35 65 LEU A C 1
ATOM 518 O O . LEU A 1 75 ? 141.601 162.936 107.660 1.00 47.40 65 LEU A O 1
ATOM 523 N N . SER A 1 76 ? 141.046 161.453 109.253 1.00 44.64 66 SER A N 1
ATOM 524 C CA . SER A 1 76 ? 139.632 161.776 109.187 1.00 44.68 66 SER A CA 1
ATOM 525 C C . SER A 1 76 ? 139.380 163.140 109.817 1.00 49.99 66 SER A C 1
ATOM 526 O O . SER A 1 76 ? 140.218 163.684 110.540 1.00 52.57 66 SER A O 1
ATOM 529 N N . ASP A 1 77 ? 138.204 163.701 109.532 1.00 52.10 67 ASP A N 1
ATOM 530 C CA . ASP A 1 77 ? 137.902 165.043 110.018 1.00 52.20 67 ASP A CA 1
ATOM 531 C C . ASP A 1 77 ? 137.635 165.076 111.515 1.00 47.77 67 ASP A C 1
ATOM 532 O O . ASP A 1 77 ? 137.705 166.152 112.119 1.00 45.09 67 ASP A O 1
ATOM 537 N N . GLU A 1 78 ? 137.339 163.929 112.128 1.00 49.26 68 GLU A N 1
ATOM 538 C CA . GLU A 1 78 ? 137.076 163.909 113.561 1.00 43.50 68 GLU A CA 1
ATOM 539 C C . GLU A 1 78 ? 138.326 164.200 114.375 1.00 44.88 68 GLU A C 1
ATOM 540 O O . GLU A 1 78 ? 138.226 164.758 115.472 1.00 51.99 68 GLU A O 1
ATOM 546 N N . TRP A 1 79 ? 139.506 163.829 113.870 1.00 44.52 69 TRP A N 1
ATOM 547 C CA . TRP A 1 79 ? 140.735 163.927 114.646 1.00 40.32 69 TRP A CA 1
ATOM 548 C C . TRP A 1 79 ? 141.871 164.617 113.902 1.00 39.18 69 TRP A C 1
ATOM 549 O O . TRP A 1 79 ? 142.999 164.625 114.402 1.00 42.07 69 TRP A O 1
ATOM 560 N N . LYS A 1 80 ? 141.612 165.198 112.732 1.00 39.82 70 LYS A N 1
ATOM 561 C CA . LYS A 1 80 ? 142.695 165.770 111.937 1.00 45.82 70 LYS A CA 1
ATOM 562 C C . LYS A 1 80 ? 143.381 166.934 112.647 1.00 47.46 70 LYS A C 1
ATOM 563 O O . LYS A 1 80 ? 144.590 167.134 112.483 1.00 47.50 70 LYS A O 1
ATOM 569 N N . ASP A 1 81 ? 142.640 167.714 113.430 1.00 42.32 71 ASP A N 1
ATOM 570 C CA . ASP A 1 81 ? 143.187 168.899 114.076 1.00 39.34 71 ASP A CA 1
ATOM 571 C C . ASP A 1 81 ? 143.420 168.726 115.569 1.00 35.50 71 ASP A C 1
ATOM 572 O O . ASP A 1 81 ? 143.947 169.642 116.206 1.00 33.65 71 ASP A O 1
ATOM 577 N N . LYS A 1 82 ? 143.058 167.592 116.138 1.00 34.07 72 LYS A N 1
ATOM 578 C CA . LYS A 1 82 ? 143.047 167.518 117.590 1.00 31.84 72 LYS A CA 1
ATOM 579 C C . LYS A 1 82 ? 144.417 167.137 118.137 1.00 29.93 72 LYS A C 1
ATOM 580 O O . LYS A 1 82 ? 145.222 166.520 117.439 1.00 30.21 72 LYS A O 1
ATOM 586 N N . PRO A 1 83 ? 144.710 167.516 119.378 1.00 33.20 73 PRO A N 1
ATOM 587 C CA . PRO A 1 83 ? 146.022 167.214 119.959 1.00 35.15 73 PRO A CA 1
ATOM 588 C C . PRO A 1 83 ? 146.181 165.737 120.297 1.00 34.42 73 PRO A C 1
ATOM 589 O O . PRO A 1 83 ? 145.227 164.958 120.340 1.00 33.20 73 PRO A O 1
ATOM 593 N N . LEU A 1 84 ? 147.437 165.372 120.569 1.00 32.41 74 LEU A N 1
ATOM 594 C CA . LEU A 1 84 ? 147.826 163.970 120.700 1.00 31.60 74 LEU A CA 1
ATOM 595 C C . LEU A 1 84 ? 147.074 163.250 121.812 1.00 33.61 74 LEU A C 1
ATOM 596 O O . LEU A 1 84 ? 146.828 162.044 121.706 1.00 30.73 74 LEU A O 1
ATOM 601 N N . TYR A 1 85 ? 146.698 163.958 122.878 1.00 35.49 75 TYR A N 1
ATOM 602 C CA . TYR A 1 85 ? 146.073 163.292 124.016 1.00 31.61 75 TYR A CA 1
ATOM 603 C C . TYR A 1 85 ? 144.671 162.783 123.714 1.00 32.18 75 TYR A C 1
ATOM 604 O O . TYR A 1 85 ? 144.122 162.030 124.523 1.00 30.60 75 TYR A O 1
ATOM 613 N N . HIS A 1 86 ? 144.080 163.164 122.582 1.00 31.73 76 HIS A N 1
ATOM 614 C CA . HIS A 1 86 ? 142.759 162.656 122.242 1.00 28.46 76 HIS A CA 1
ATOM 615 C C . HIS A 1 86 ? 142.782 161.184 121.848 1.00 36.58 76 HIS A C 1
ATOM 616 O O . HIS A 1 86 ? 141.725 160.542 121.843 1.00 38.46 76 HIS A O 1
ATOM 623 N N . LEU A 1 87 ? 143.953 160.633 121.517 1.00 35.35 77 LEU A N 1
ATOM 624 C CA . LEU A 1 87 ? 144.057 159.197 121.289 1.00 32.58 77 LEU A CA 1
ATOM 625 C C . LEU A 1 87 ? 143.781 158.401 122.555 1.00 30.79 77 LEU A C 1
ATOM 626 O O . LEU A 1 87 ? 143.413 157.226 122.471 1.00 31.93 77 LEU A O 1
ATOM 631 N N . PHE A 1 88 ? 143.957 159.012 123.720 1.00 26.15 78 PHE A N 1
ATOM 632 C CA . PHE A 1 88 ? 143.791 158.332 124.993 1.00 22.02 78 PHE A CA 1
ATOM 633 C C . PHE A 1 88 ? 142.390 158.482 125.563 1.00 25.42 78 PHE A C 1
ATOM 634 O O . PHE A 1 88 ? 142.137 158.026 126.680 1.00 26.09 78 PHE A O 1
ATOM 642 N N . THR A 1 89 ? 141.482 159.111 124.828 1.00 28.98 79 THR A N 1
ATOM 643 C CA . THR A 1 89 ? 140.100 159.225 125.255 1.00 29.20 79 THR A CA 1
ATOM 644 C C . THR A 1 89 ? 139.328 157.975 124.855 1.00 31.40 79 THR A C 1
ATOM 645 O O . THR A 1 89 ? 139.759 157.193 124.008 1.00 36.16 79 THR A O 1
ATOM 649 N N . LYS A 1 90 ? 138.170 157.790 125.477 1.00 31.50 80 LYS A N 1
ATOM 650 C CA . LYS A 1 90 ? 137.444 156.540 125.307 1.00 37.05 80 LYS A CA 1
ATOM 651 C C . LYS A 1 90 ? 136.593 156.509 124.046 1.00 39.84 80 LYS A C 1
ATOM 652 O O . LYS A 1 90 ? 135.958 155.484 123.774 1.00 41.35 80 LYS A O 1
ATOM 658 N N . LYS A 1 91 ? 136.560 157.592 123.273 1.00 38.86 81 LYS A N 1
ATOM 659 C CA . LYS A 1 91 ? 135.848 157.586 122.002 1.00 37.13 81 LYS A CA 1
ATOM 660 C C . LYS A 1 91 ? 136.705 157.083 120.852 1.00 36.46 81 LYS A C 1
ATOM 661 O O . LYS A 1 91 ? 136.185 156.427 119.944 1.00 36.34 81 LYS A O 1
ATOM 667 N N . TYR A 1 92 ? 138.002 157.375 120.874 1.00 39.70 82 TYR A N 1
ATOM 668 C CA . TYR A 1 92 ? 138.904 156.915 119.828 1.00 39.64 82 TYR A CA 1
ATOM 669 C C . TYR A 1 92 ? 139.047 155.396 119.872 1.00 39.17 82 TYR A C 1
ATOM 670 O O . TYR A 1 92 ? 139.030 154.785 120.943 1.00 39.55 82 TYR A O 1
ATOM 679 N N . HIS A 1 93 ? 139.182 154.786 118.697 1.00 40.51 83 HIS A N 1
ATOM 680 C CA . HIS A 1 93 ? 139.379 153.345 118.624 1.00 35.34 83 HIS A CA 1
ATOM 681 C C . HIS A 1 93 ? 140.713 152.969 119.252 1.00 35.09 83 HIS A C 1
ATOM 682 O O . HIS A 1 93 ? 141.737 153.610 119.000 1.00 33.75 83 HIS A O 1
ATOM 689 N N . THR A 1 94 ? 140.700 151.913 120.070 1.00 36.21 84 THR A N 1
ATOM 690 C CA . THR A 1 94 ? 141.855 151.604 120.907 1.00 35.49 84 THR A CA 1
ATOM 691 C C . THR A 1 94 ? 143.039 151.125 120.074 1.00 35.60 84 THR A C 1
ATOM 692 O O . THR A 1 94 ? 144.136 151.700 120.136 1.00 32.47 84 THR A O 1
ATOM 696 N N . ASN A 1 95 ? 142.835 150.066 119.287 1.00 35.31 85 ASN A N 1
ATOM 697 C CA . ASN A 1 95 ? 143.924 149.513 118.490 1.00 29.45 85 ASN A CA 1
ATOM 698 C C . ASN A 1 95 ? 144.406 150.508 117.445 1.00 28.45 85 ASN A C 1
ATOM 699 O O . ASN A 1 95 ? 145.607 150.606 117.181 1.00 35.88 85 ASN A O 1
ATOM 704 N N . ASN A 1 96 ? 143.486 151.258 116.840 1.00 29.87 86 ASN A N 1
ATOM 705 C CA . ASN A 1 96 ? 143.882 152.236 115.833 1.00 32.48 86 ASN A CA 1
ATOM 706 C C . ASN A 1 96 ? 144.783 153.312 116.427 1.00 32.65 86 ASN A C 1
ATOM 707 O O . ASN A 1 96 ? 145.785 153.701 115.813 1.00 32.34 86 ASN A O 1
ATOM 712 N N . ALA A 1 97 ? 144.448 153.799 117.623 1.00 33.73 87 ALA A N 1
ATOM 713 C CA . ALA A 1 97 ? 145.284 154.799 118.284 1.00 32.51 87 ALA A CA 1
ATOM 714 C C . ALA A 1 97 ? 146.636 154.219 118.677 1.00 34.40 87 ALA A C 1
ATOM 715 O O . ALA A 1 97 ? 147.674 154.876 118.505 1.00 31.39 87 ALA A O 1
ATOM 717 N N . ASP A 1 98 ? 146.640 152.991 119.210 1.00 34.78 88 ASP A N 1
ATOM 718 C CA . ASP A 1 98 ? 147.897 152.318 119.526 1.00 26.76 88 ASP A CA 1
ATOM 719 C C . ASP A 1 98 ? 148.796 152.253 118.305 1.00 28.75 88 ASP A C 1
ATOM 720 O O . ASP A 1 98 ? 149.984 152.584 118.371 1.00 29.85 88 ASP A O 1
ATOM 725 N N . ASN A 1 99 ? 148.234 151.834 117.173 1.00 28.58 89 ASN A N 1
ATOM 726 C CA . ASN A 1 99 ? 149.031 151.658 115.969 1.00 25.86 89 ASN A CA 1
ATOM 727 C C . ASN A 1 99 ? 149.542 152.986 115.435 1.00 23.55 89 ASN A C 1
ATOM 728 O O . ASN A 1 99 ? 150.719 153.100 115.075 1.00 25.70 89 ASN A O 1
ATOM 733 N N . LEU A 1 100 ? 148.682 154.003 115.380 1.00 25.97 90 LEU A N 1
ATOM 734 C CA . LEU A 1 100 ? 149.133 155.302 114.894 1.00 27.78 90 LEU A CA 1
ATOM 735 C C . LEU A 1 100 ? 150.287 155.826 115.738 1.00 30.20 90 LEU A C 1
ATOM 736 O O . LEU A 1 100 ? 151.351 156.181 115.207 1.00 32.42 90 LEU A O 1
ATOM 741 N N . LEU A 1 101 ? 150.109 155.842 117.063 1.00 28.14 91 LEU A N 1
ATOM 742 C CA . LEU A 1 101 ? 151.152 156.363 117.938 1.00 23.63 91 LEU A CA 1
ATOM 743 C C . LEU A 1 101 ? 152.431 155.541 117.828 1.00 28.50 91 LEU A C 1
ATOM 744 O O . LEU A 1 101 ? 153.533 156.097 117.707 1.00 24.86 91 LEU A O 1
ATOM 749 N N . TYR A 1 102 ? 152.304 154.209 117.851 1.00 27.90 92 TYR A N 1
ATOM 750 C CA . TYR A 1 102 ? 153.483 153.354 117.852 1.00 24.49 92 TYR A CA 1
ATOM 751 C C . TYR A 1 102 ? 154.286 153.512 116.571 1.00 25.40 92 TYR A C 1
ATOM 752 O O . TYR A 1 102 ? 155.512 153.640 116.613 1.00 26.84 92 TYR A O 1
ATOM 761 N N . TYR A 1 103 ? 153.621 153.488 115.417 1.00 26.58 93 TYR A N 1
ATOM 762 C CA . TYR A 1 103 ? 154.385 153.549 114.180 1.00 29.26 93 TYR A CA 1
ATOM 763 C C . TYR A 1 103 ? 154.914 154.951 113.917 1.00 33.60 93 TYR A C 1
ATOM 764 O O . TYR A 1 103 ? 155.972 155.095 113.292 1.00 35.98 93 TYR A O 1
ATOM 773 N N . TYR A 1 104 ? 154.241 155.996 114.416 1.00 34.26 94 TYR A N 1
ATOM 774 C CA . TYR A 1 104 ? 154.843 157.322 114.329 1.00 30.63 94 TYR A CA 1
ATOM 775 C C . TYR A 1 104 ? 156.113 157.402 115.161 1.00 35.18 94 TYR A C 1
ATOM 776 O O . TYR A 1 104 ? 157.134 157.926 114.703 1.00 39.29 94 TYR A O 1
ATOM 785 N N . ILE A 1 105 ? 156.070 156.894 116.396 1.00 32.91 95 ILE A N 1
ATOM 786 C CA . ILE A 1 105 ? 157.259 156.937 117.242 1.00 28.24 95 ILE A CA 1
ATOM 787 C C . ILE A 1 105 ? 158.368 156.069 116.655 1.00 34.02 95 ILE A C 1
ATOM 788 O O . ILE A 1 105 ? 159.549 156.429 116.709 1.00 37.20 95 ILE A O 1
ATOM 793 N N . LYS A 1 106 ? 158.007 154.928 116.064 1.00 36.93 96 LYS A N 1
ATOM 794 C CA . LYS A 1 106 ? 159.005 154.011 115.523 1.00 32.37 96 LYS A CA 1
ATOM 795 C C . LYS A 1 106 ? 159.695 154.590 114.294 1.00 32.43 96 LYS A C 1
ATOM 796 O O . LYS A 1 106 ? 160.921 154.504 114.167 1.00 34.80 96 LYS A O 1
ATOM 802 N N . GLU A 1 107 ? 158.926 155.169 113.367 1.00 38.50 97 GLU A N 1
ATOM 803 C CA . GLU A 1 107 ? 159.539 155.782 112.191 1.00 42.99 97 GLU A CA 1
ATOM 804 C C . GLU A 1 107 ? 160.524 156.871 112.577 1.00 41.62 97 GLU A C 1
ATOM 805 O O . GLU A 1 107 ? 161.505 157.105 111.865 1.00 44.56 97 GLU A O 1
ATOM 811 N N . LYS A 1 108 ? 160.267 157.556 113.684 1.00 38.18 98 LYS A N 1
ATOM 812 C CA . LYS A 1 108 ? 161.081 158.672 114.126 1.00 39.52 98 LYS A CA 1
ATOM 813 C C . LYS A 1 108 ? 162.159 158.268 115.118 1.00 41.28 98 LYS A C 1
ATOM 814 O O . LYS A 1 108 ? 163.091 159.048 115.343 1.00 43.68 98 LYS A O 1
ATOM 820 N N . ASN A 1 109 ? 162.061 157.071 115.701 1.00 40.00 99 ASN A N 1
ATOM 821 C CA . ASN A 1 109 ? 162.965 156.623 116.758 1.00 38.18 99 ASN A CA 1
ATOM 822 C C . ASN A 1 109 ? 162.948 157.612 117.920 1.00 38.62 99 ASN A C 1
ATOM 823 O O . ASN A 1 109 ? 163.974 158.164 118.325 1.00 39.88 99 ASN A O 1
ATOM 828 N N . LEU A 1 110 ? 161.749 157.843 118.454 1.00 38.20 100 LEU A N 1
ATOM 829 C CA . LEU A 1 110 ? 161.548 158.847 119.490 1.00 36.41 100 LEU A CA 1
ATOM 830 C C . LEU A 1 110 ? 161.870 158.348 120.889 1.00 37.12 100 LEU A C 1
ATOM 831 O O . LEU A 1 110 ? 162.010 159.170 121.800 1.00 38.61 100 LEU A O 1
ATOM 836 N N . ASP A 1 111 ? 161.995 157.037 121.086 1.00 36.00 101 ASP A N 1
ATOM 837 C CA . ASP A 1 111 ? 162.319 156.474 122.389 1.00 32.83 101 ASP A CA 1
ATOM 838 C C . ASP A 1 111 ? 163.768 156.016 122.485 1.00 39.75 101 ASP A C 1
ATOM 839 O O . ASP A 1 111 ? 164.149 155.413 123.494 1.00 44.89 101 ASP A O 1
ATOM 844 N N . GLY A 1 112 ? 164.585 156.290 121.470 1.00 40.28 102 GLY A N 1
ATOM 845 C CA . GLY A 1 112 ? 165.981 155.899 121.486 1.00 39.45 102 GLY A CA 1
ATOM 846 C C . GLY A 1 112 ? 166.198 154.409 121.655 1.00 42.85 102 GLY A C 1
ATOM 847 O O . GLY A 1 112 ? 167.054 153.988 122.437 1.00 46.99 102 GLY A O 1
ATOM 848 N N . TYR A 1 113 ? 165.437 153.601 120.922 1.00 38.28 103 TYR A N 1
ATOM 849 C CA . TYR A 1 113 ? 165.454 152.152 121.080 1.00 39.19 103 TYR A CA 1
ATOM 850 C C . TYR A 1 113 ? 166.566 151.550 120.230 1.00 45.54 103 TYR A C 1
ATOM 851 O O . TYR A 1 113 ? 166.589 151.727 119.008 1.00 46.00 103 TYR A O 1
ATOM 860 N N . LYS A 1 114 ? 167.481 150.830 120.881 1.00 43.07 104 LYS A N 1
ATOM 861 C CA . LYS A 1 114 ? 168.597 150.164 120.223 1.00 44.45 104 LYS A CA 1
ATOM 862 C C . LYS A 1 114 ? 168.595 148.667 120.511 1.00 50.48 104 LYS A C 1
ATOM 863 O O . LYS A 1 114 ? 169.650 148.030 120.535 1.00 52.59 104 LYS A O 1
ATOM 869 N N . GLY A 1 115 ? 167.422 148.095 120.730 1.00 40.42 105 GLY A N 1
ATOM 870 C CA . GLY A 1 115 ? 167.330 146.702 121.098 1.00 30.66 105 GLY A CA 1
ATOM 871 C C . GLY A 1 115 ? 167.320 146.520 122.598 1.00 31.08 105 GLY A C 1
ATOM 872 O O . GLY A 1 115 ? 167.234 147.468 123.380 1.00 32.40 105 GLY A O 1
ATOM 873 N N . ASN A 1 116 ? 167.400 145.257 123.004 1.00 33.23 106 ASN A N 1
ATOM 874 C CA . ASN A 1 116 ? 167.460 144.913 124.415 1.00 35.41 106 ASN A CA 1
ATOM 875 C C . ASN A 1 116 ? 168.478 143.799 124.608 1.00 38.81 106 ASN A C 1
ATOM 876 O O . ASN A 1 116 ? 168.892 143.137 123.655 1.00 37.10 106 ASN A O 1
ATOM 881 N N . THR A 1 117 ? 168.889 143.612 125.864 1.00 39.06 107 THR A N 1
ATOM 882 C CA . THR A 1 117 ? 170.009 142.723 126.162 1.00 40.24 107 THR A CA 1
ATOM 883 C C . THR A 1 117 ? 169.709 141.282 125.764 1.00 40.46 107 THR A C 1
ATOM 884 O O . THR A 1 117 ? 170.545 140.610 125.150 1.00 44.90 107 THR A O 1
ATOM 888 N N . LEU A 1 118 ? 168.519 140.792 126.096 1.00 35.23 108 LEU A N 1
ATOM 889 C CA . LEU A 1 118 ? 168.188 139.395 125.852 1.00 36.39 108 LEU A CA 1
ATOM 890 C C . LEU A 1 118 ? 167.703 139.134 124.435 1.00 38.49 108 LEU A C 1
ATOM 891 O O . LEU A 1 118 ? 167.384 137.985 124.116 1.00 40.78 108 LEU A O 1
ATOM 896 N N . ASN A 1 119 ? 167.632 140.167 123.594 1.00 35.75 109 ASN A N 1
ATOM 897 C CA . ASN A 1 119 ? 167.172 140.045 122.212 1.00 31.39 109 ASN A CA 1
ATOM 898 C C . ASN A 1 119 ? 165.746 139.512 122.137 1.00 33.30 109 ASN A C 1
ATOM 899 O O . ASN A 1 119 ? 165.370 138.857 121.164 1.00 41.91 109 ASN A O 1
ATOM 904 N N . ILE A 1 120 ? 164.947 139.791 123.169 1.00 29.55 110 ILE A N 1
ATOM 905 C CA . ILE A 1 120 ? 163.550 139.387 123.167 1.00 27.22 110 ILE A CA 1
ATOM 906 C C . ILE A 1 120 ? 162.852 139.999 121.963 1.00 30.95 110 ILE A C 1
ATOM 907 O O . ILE A 1 120 ? 163.125 141.144 121.583 1.00 34.01 110 ILE A O 1
ATOM 912 N N . GLY A 1 121 ? 161.969 139.220 121.336 1.00 30.88 111 GLY A N 1
ATOM 913 C CA . GLY A 1 121 ? 161.252 139.654 120.151 1.00 30.81 111 GLY A CA 1
ATOM 914 C C . GLY A 1 121 ? 160.658 141.039 120.284 1.00 30.86 111 GLY A C 1
ATOM 915 O O . GLY A 1 121 ? 159.815 141.270 121.154 1.00 34.98 111 GLY A O 1
ATOM 916 N N . ASN A 1 122 ? 161.089 141.964 119.420 1.00 28.50 112 ASN A N 1
ATOM 917 C CA . ASN A 1 122 ? 160.740 143.372 119.589 1.00 30.66 112 ASN A CA 1
ATOM 918 C C . ASN A 1 122 ? 159.235 143.581 119.660 1.00 29.23 112 ASN A C 1
ATOM 919 O O . ASN A 1 122 ? 158.774 144.524 120.307 1.00 28.82 112 ASN A O 1
ATOM 924 N N . THR A 1 123 ? 158.459 142.713 119.013 1.00 29.75 113 THR A N 1
ATOM 925 C CA . THR A 1 123 ? 157.008 142.790 119.130 1.00 26.21 113 THR A CA 1
ATOM 926 C C . THR A 1 123 ? 156.558 142.535 120.563 1.00 28.70 113 THR A C 1
ATOM 927 O O . THR A 1 123 ? 155.743 143.284 121.112 1.00 29.55 113 THR A O 1
ATOM 931 N N . PHE A 1 124 ? 157.099 141.492 121.192 1.00 28.68 114 PHE A N 1
ATOM 932 C CA . PHE A 1 124 ? 156.681 141.096 122.531 1.00 28.29 114 PHE A CA 1
ATOM 933 C C . PHE A 1 124 ? 157.320 141.927 123.629 1.00 30.76 114 PHE A C 1
ATOM 934 O O . PHE A 1 124 ? 156.929 141.791 124.791 1.00 35.53 114 PHE A O 1
ATOM 942 N N . PHE A 1 125 ? 158.290 142.767 123.296 1.00 27.82 115 PHE A N 1
ATOM 943 C CA . PHE A 1 125 ? 159.034 143.548 124.270 1.00 23.74 115 PHE A CA 1
ATOM 944 C C . PHE A 1 125 ? 158.728 145.030 124.193 1.00 25.67 115 PHE A C 1
ATOM 945 O O . PHE A 1 125 ? 158.530 145.670 125.226 1.00 21.30 115 PHE A O 1
ATOM 953 N N . ARG A 1 126 ? 158.667 145.585 122.983 1.00 24.56 116 ARG A N 1
ATOM 954 C CA . ARG A 1 126 ? 158.585 147.022 122.770 1.00 21.64 116 ARG A CA 1
ATOM 955 C C . ARG A 1 126 ? 157.161 147.482 122.478 1.00 26.04 116 ARG A C 1
ATOM 956 O O . ARG A 1 126 ? 156.609 148.299 123.217 1.00 30.58 116 ARG A O 1
ATOM 964 N N . GLN A 1 127 ? 156.546 146.957 121.418 1.00 28.56 117 GLN A N 1
ATOM 965 C CA . GLN A 1 127 ? 155.233 147.442 121.005 1.00 23.30 117 GLN A CA 1
ATOM 966 C C . GLN A 1 127 ? 154.141 146.974 121.958 1.00 25.64 117 GLN A C 1
ATOM 967 O O . GLN A 1 127 ? 153.274 147.757 122.357 1.00 26.41 117 GLN A O 1
ATOM 973 N N . PHE A 1 128 ? 154.167 145.697 122.330 1.00 30.77 118 PHE A N 1
ATOM 974 C CA . PHE A 1 128 ? 153.183 145.121 123.235 1.00 29.09 118 PHE A CA 1
ATOM 975 C C . PHE A 1 128 ? 153.708 144.993 124.652 1.00 30.43 118 PHE A C 1
ATOM 976 O O . PHE A 1 128 ? 153.082 144.323 125.476 1.00 37.74 118 PHE A O 1
ATOM 984 N N . GLY A 1 129 ? 154.846 145.606 124.948 1.00 27.40 119 GLY A N 1
ATOM 985 C CA . GLY A 1 129 ? 155.372 145.618 126.293 1.00 28.33 119 GLY A CA 1
ATOM 986 C C . GLY A 1 129 ? 155.337 147.001 126.905 1.00 31.16 119 GLY A C 1
ATOM 987 O O . GLY A 1 129 ? 154.281 147.473 127.345 1.00 35.04 119 GLY A O 1
ATOM 988 N N . TYR A 1 130 ? 156.491 147.668 126.927 1.00 28.92 120 TYR A N 1
ATOM 989 C CA . TYR A 1 130 ? 156.584 148.930 127.647 1.00 27.23 120 TYR A CA 1
ATOM 990 C C . TYR A 1 130 ? 155.744 150.011 126.985 1.00 25.44 120 TYR A C 1
ATOM 991 O O . TYR A 1 130 ? 155.116 150.816 127.677 1.00 26.87 120 TYR A O 1
ATOM 1000 N N . PHE A 1 131 ? 155.713 150.045 125.652 1.00 21.07 121 PHE A N 1
ATOM 1001 C CA . PHE A 1 131 ? 154.894 151.035 124.962 1.00 23.92 121 PHE A CA 1
ATOM 1002 C C . PHE A 1 131 ? 153.412 150.807 125.230 1.00 24.99 121 PHE A C 1
ATOM 1003 O O . PHE A 1 131 ? 152.655 151.766 125.422 1.00 26.79 121 PHE A O 1
ATOM 1011 N N . LYS A 1 132 ? 152.979 149.547 125.238 1.00 27.47 122 LYS A N 1
ATOM 1012 C CA . LYS A 1 132 ? 151.582 149.253 125.531 1.00 26.85 122 LYS A CA 1
ATOM 1013 C C . LYS A 1 132 ? 151.216 149.681 126.946 1.00 22.38 122 LYS A C 1
ATOM 1014 O O . LYS A 1 132 ? 150.142 150.255 127.170 1.00 20.08 122 LYS A O 1
ATOM 1020 N N . LEU A 1 133 ? 152.097 149.415 127.915 1.00 21.30 123 LEU A N 1
ATOM 1021 C CA . LEU A 1 133 ? 151.832 149.866 129.278 1.00 19.16 123 LEU A CA 1
ATOM 1022 C C . LEU A 1 133 ? 151.818 151.387 129.369 1.00 20.54 123 LEU A C 1
ATOM 1023 O O . LEU A 1 133 ? 150.996 151.957 130.088 1.00 25.05 123 LEU A O 1
ATOM 1028 N N . VAL A 1 134 ? 152.717 152.061 128.650 1.00 22.57 124 VAL A N 1
ATOM 1029 C CA . VAL A 1 134 ? 152.736 153.522 128.636 1.00 19.11 124 VAL A CA 1
ATOM 1030 C C . VAL A 1 134 ? 151.409 154.069 128.125 1.00 21.33 124 VAL A C 1
ATOM 1031 O O . VAL A 1 134 ? 150.829 154.991 128.710 1.00 28.23 124 VAL A O 1
ATOM 1035 N N . VAL A 1 135 ? 150.919 153.520 127.015 1.00 23.45 125 VAL A N 1
ATOM 1036 C CA . VAL A 1 135 ? 149.667 154.003 126.440 1.00 21.16 125 VAL A CA 1
ATOM 1037 C C . VAL A 1 135 ? 148.504 153.733 127.386 1.00 18.58 125 VAL A C 1
ATOM 1038 O O . VAL A 1 135 ? 147.632 154.587 127.580 1.00 17.23 125 VAL A O 1
ATOM 1042 N N . SER A 1 136 ? 148.474 152.544 127.994 1.00 24.46 126 SER A N 1
ATOM 1043 C CA . SER A 1 136 ? 147.399 152.212 128.924 1.00 22.06 126 SER A CA 1
ATOM 1044 C C . SER A 1 136 ? 147.439 153.085 130.167 1.00 22.02 126 SER A C 1
ATOM 1045 O O . SER A 1 136 ? 146.395 153.354 130.767 1.00 26.29 126 SER A O 1
ATOM 1048 N N . ASN A 1 137 ? 148.630 153.518 130.578 1.00 22.25 127 ASN A N 1
ATOM 1049 C CA . ASN A 1 137 ? 148.735 154.432 131.707 1.00 23.55 127 ASN A CA 1
ATOM 1050 C C . ASN A 1 137 ? 148.263 155.827 131.333 1.00 23.43 127 ASN A C 1
ATOM 1051 O O . ASN A 1 137 ? 147.527 156.463 132.094 1.00 25.88 127 ASN A O 1
ATOM 1056 N N . TYR A 1 138 ? 148.680 156.325 130.170 1.00 24.13 128 TYR A N 1
ATOM 1057 C CA . TYR A 1 138 ? 148.208 157.630 129.723 1.00 22.70 128 TYR A CA 1
ATOM 1058 C C . TYR A 1 138 ? 146.713 157.639 129.433 1.00 22.78 128 TYR A C 1
ATOM 1059 O O . TYR A 1 138 ? 146.107 158.712 129.415 1.00 24.89 128 TYR A O 1
ATOM 1068 N N . ARG A 1 139 ? 146.108 156.478 129.192 1.00 22.68 129 ARG A N 1
ATOM 1069 C CA . ARG A 1 139 ? 144.653 156.411 129.108 1.00 20.70 129 ARG A CA 1
ATOM 1070 C C . ARG A 1 139 ? 144.016 156.697 130.459 1.00 22.83 129 ARG A C 1
ATOM 1071 O O . ARG A 1 139 ? 143.049 157.459 130.552 1.00 23.61 129 ARG A O 1
ATOM 1079 N N . THR A 1 140 ? 144.549 156.090 131.523 1.00 25.86 130 THR A N 1
ATOM 1080 C CA . THR A 1 140 ? 143.993 156.295 132.857 1.00 24.90 130 THR A CA 1
ATOM 1081 C C . THR A 1 140 ? 144.115 157.750 133.288 1.00 25.61 130 THR A C 1
ATOM 1082 O O . THR A 1 140 ? 143.188 158.310 133.881 1.00 29.43 130 THR A O 1
ATOM 1086 N N . LYS A 1 141 ? 145.248 158.383 132.984 1.00 26.76 131 LYS A N 1
ATOM 1087 C CA . LYS A 1 141 ? 145.409 159.800 133.287 1.00 27.77 131 LYS A CA 1
ATOM 1088 C C . LYS A 1 141 ? 144.343 160.637 132.591 1.00 27.27 131 LYS A C 1
ATOM 1089 O O . LYS A 1 141 ? 143.652 161.437 133.230 1.00 30.42 131 LYS A O 1
ATOM 1095 N N . ILE A 1 142 ? 144.186 160.455 131.279 1.00 25.13 132 ILE A N 1
ATOM 1096 C CA . ILE A 1 142 ? 143.292 161.312 130.507 1.00 29.65 132 ILE A CA 1
ATOM 1097 C C . ILE A 1 142 ? 141.832 161.020 130.835 1.00 32.56 132 ILE A C 1
ATOM 1098 O O . ILE A 1 142 ? 141.009 161.936 130.929 1.00 37.06 132 ILE A O 1
ATOM 1103 N N . ARG A 1 143 ? 141.483 159.747 131.012 1.00 32.84 133 ARG A N 1
ATOM 1104 C CA . ARG A 1 143 ? 140.078 159.388 131.168 1.00 31.26 133 ARG A CA 1
ATOM 1105 C C . ARG A 1 143 ? 139.529 159.735 132.543 1.00 31.16 133 ARG A C 1
ATOM 1106 O O . ARG A 1 143 ? 138.306 159.759 132.716 1.00 35.51 133 ARG A O 1
ATOM 1114 N N . THR A 1 144 ? 140.390 160.002 133.517 1.00 29.34 134 THR A N 1
ATOM 1115 C CA . THR A 1 144 ? 139.978 160.420 134.850 1.00 33.28 134 THR A CA 1
ATOM 1116 C C . THR A 1 144 ? 140.598 161.766 135.195 1.00 34.06 134 THR A C 1
ATOM 1117 O O . THR A 1 144 ? 141.032 162.003 136.321 1.00 38.32 134 THR A O 1
ATOM 1121 N N . LEU A 1 145 ? 140.645 162.659 134.211 1.00 35.43 135 LEU A N 1
ATOM 1122 C CA . LEU A 1 145 ? 141.303 163.947 134.378 1.00 37.36 135 LEU A CA 1
ATOM 1123 C C . LEU A 1 145 ? 140.606 164.779 135.448 1.00 44.92 135 LEU A C 1
ATOM 1124 O O . LEU A 1 145 ? 139.379 164.899 135.460 1.00 47.19 135 LEU A O 1
ATOM 1129 N N . ASN A 1 146 ? 141.397 165.356 136.343 1.00 46.69 136 ASN A N 1
ATOM 1130 C CA . ASN A 1 146 ? 140.905 166.159 137.453 1.00 47.56 136 ASN A CA 1
ATOM 1131 C C . ASN A 1 146 ? 141.512 167.558 137.373 1.00 54.12 136 ASN A C 1
ATOM 1132 O O . ASN A 1 146 ? 142.202 167.906 136.411 1.00 55.83 136 ASN A O 1
ATOM 1137 N N . CYS A 1 147 ? 141.250 168.366 138.396 1.00 52.87 137 CYS A N 1
ATOM 1138 C CA . CYS A 1 147 ? 141.722 169.741 138.436 1.00 58.27 137 CYS A CA 1
ATOM 1139 C C . CYS A 1 147 ? 142.346 170.037 139.793 1.00 62.05 137 CYS A C 1
ATOM 1140 O O . CYS A 1 147 ? 141.947 169.473 140.816 1.00 61.82 137 CYS A O 1
ATOM 1143 N N . GLU A 1 148 ? 143.334 170.930 139.791 1.00 61.85 138 GLU A N 1
ATOM 1144 C CA . GLU A 1 148 ? 144.078 171.305 140.989 1.00 58.89 138 GLU A CA 1
ATOM 1145 C C . GLU A 1 148 ? 143.844 172.784 141.277 1.00 63.47 138 GLU A C 1
ATOM 1146 O O . GLU A 1 148 ? 144.356 173.650 140.561 1.00 58.25 138 GLU A O 1
ATOM 1152 N N . ILE A 1 149 ? 143.082 173.072 142.330 1.00 64.56 139 ILE A N 1
ATOM 1153 C CA . ILE A 1 149 ? 142.760 174.437 142.729 1.00 60.72 139 ILE A CA 1
ATOM 1154 C C . ILE A 1 149 ? 143.121 174.610 144.197 1.00 60.93 139 ILE A C 1
ATOM 1155 O O . ILE A 1 149 ? 142.745 173.781 145.034 1.00 62.48 139 ILE A O 1
ATOM 1160 N N . LYS A 1 150 ? 143.840 175.684 144.510 1.00 61.93 140 LYS A N 1
ATOM 1161 C CA . LYS A 1 150 ? 144.223 175.985 145.883 1.00 62.66 140 LYS A CA 1
ATOM 1162 C C . LYS A 1 150 ? 143.175 176.881 146.529 1.00 65.81 140 LYS A C 1
ATOM 1163 O O . LYS A 1 150 ? 142.765 177.889 145.945 1.00 69.99 140 LYS A O 1
ATOM 1169 N N . ARG A 1 151 ? 142.751 176.511 147.734 1.00 66.70 141 ARG A N 1
ATOM 1170 C CA . ARG A 1 151 ? 141.712 177.242 148.443 1.00 66.07 141 ARG A CA 1
ATOM 1171 C C . ARG A 1 151 ? 142.205 178.633 148.839 1.00 65.30 141 ARG A C 1
ATOM 1172 O O . ARG A 1 151 ? 143.405 178.902 148.912 1.00 65.87 141 ARG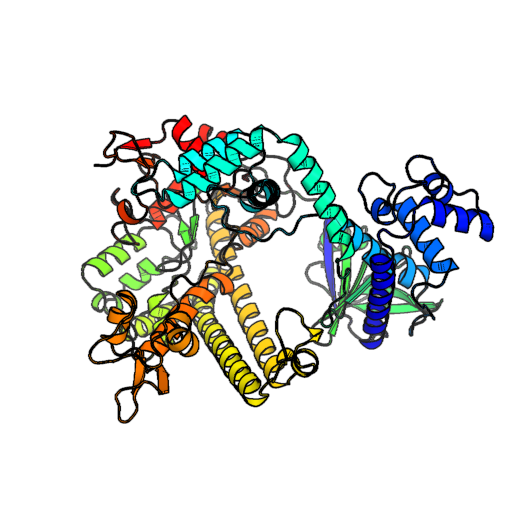 A O 1
ATOM 1180 N N . LYS A 1 152 ? 141.251 179.525 149.084 1.00 66.58 142 LYS A N 1
ATOM 1181 C CA . LYS A 1 152 ? 141.550 180.891 149.483 1.00 71.28 142 LYS A CA 1
ATOM 1182 C C . LYS A 1 152 ? 140.296 181.494 150.099 1.00 77.01 142 LYS A C 1
ATOM 1183 O O . LYS A 1 152 ? 139.183 181.195 149.663 1.00 80.05 142 LYS A O 1
ATOM 1189 N N . LYS A 1 153 ? 140.478 182.325 151.120 1.00 79.36 143 LYS A N 1
ATOM 1190 C CA . LYS A 1 153 ? 139.347 183.024 151.714 1.00 81.22 143 LYS A CA 1
ATOM 1191 C C . LYS A 1 153 ? 138.903 184.168 150.812 1.00 85.49 143 LYS A C 1
ATOM 1192 O O . LYS A 1 153 ? 139.727 184.955 150.336 1.00 82.06 143 LYS A O 1
ATOM 1198 N N . ILE A 1 154 ? 137.598 184.262 150.576 1.00 90.43 144 ILE A N 1
ATOM 1199 C CA . ILE A 1 154 ? 137.020 185.322 149.759 1.00 93.18 144 ILE A CA 1
ATOM 1200 C C . ILE A 1 154 ? 136.410 186.367 150.681 1.00 99.13 144 ILE A C 1
ATOM 1201 O O . ILE A 1 154 ? 135.575 186.044 151.536 1.00 98.15 144 ILE A O 1
ATOM 1206 N N . ASP A 1 155 ? 136.830 187.616 150.516 1.00 105.86 145 ASP A N 1
ATOM 1207 C CA . ASP A 1 155 ? 136.284 188.707 151.304 1.00 109.44 145 ASP A CA 1
ATOM 1208 C C . ASP A 1 155 ? 134.938 189.145 150.730 1.00 107.44 145 ASP A C 1
ATOM 1209 O O . ASP A 1 155 ? 134.466 188.631 149.712 1.00 103.19 145 ASP A O 1
ATOM 1214 N N . ALA A 1 156 ? 134.302 190.106 151.402 1.00 106.49 146 ALA A N 1
ATOM 1215 C CA . ALA A 1 156 ? 133.046 190.649 150.896 1.00 109.86 146 ALA A CA 1
ATOM 1216 C C . ALA A 1 156 ? 133.246 191.341 149.553 1.00 110.99 146 ALA A C 1
ATOM 1217 O O . ALA A 1 156 ? 132.422 191.197 148.642 1.00 105.48 146 ALA A O 1
ATOM 1219 N N . ASP A 1 157 ? 134.336 192.090 149.410 1.00 111.39 147 ASP A N 1
ATOM 1220 C CA . ASP A 1 157 ? 134.669 192.798 148.176 1.00 110.00 147 ASP A CA 1
ATOM 1221 C C . ASP A 1 157 ? 135.855 192.081 147.534 1.00 105.54 147 ASP A C 1
ATOM 1222 O O . ASP A 1 157 ? 137.014 192.369 147.838 1.00 100.82 147 ASP A O 1
ATOM 1227 N N . SER A 1 158 ? 135.555 191.145 146.638 1.00 104.56 148 SER A N 1
ATOM 1228 C CA . SER A 1 158 ? 136.568 190.324 145.995 1.00 100.08 148 SER A CA 1
ATOM 1229 C C . SER A 1 158 ? 136.291 190.239 144.502 1.00 94.10 148 SER A C 1
ATOM 1230 O O . SER A 1 158 ? 135.160 190.422 144.045 1.00 91.03 148 SER A O 1
ATOM 1233 N N . THR A 1 159 ? 137.347 189.950 143.747 1.00 95.64 149 THR A N 1
ATOM 1234 C CA . THR A 1 159 ? 137.251 189.905 142.298 1.00 94.63 149 THR A CA 1
ATOM 1235 C C . THR A 1 159 ? 136.365 188.746 141.850 1.00 91.43 149 THR A C 1
ATOM 1236 O O . THR A 1 159 ? 136.161 187.765 142.570 1.00 91.89 149 THR A O 1
ATOM 1240 N N . SER A 1 160 ? 135.821 188.877 140.638 1.00 87.15 150 SER A N 1
ATOM 1241 C CA . SER A 1 160 ? 135.002 187.806 140.081 1.00 86.06 150 SER A CA 1
ATOM 1242 C C . SER A 1 160 ? 135.828 186.548 139.844 1.00 87.38 150 SER A C 1
ATOM 1243 O O . SER A 1 160 ? 135.336 185.429 140.032 1.00 84.57 150 SER A O 1
ATOM 1246 N N . GLU A 1 161 ? 137.086 186.713 139.427 1.00 88.46 151 GLU A N 1
ATOM 1247 C CA . GLU A 1 161 ? 137.939 185.559 139.159 1.00 89.66 151 GLU A CA 1
ATOM 1248 C C . GLU A 1 161 ? 138.161 184.730 140.417 1.00 86.65 151 GLU A C 1
ATOM 1249 O O . GLU A 1 161 ? 138.165 183.495 140.363 1.00 84.38 151 GLU A O 1
ATOM 1255 N N . ASP A 1 162 ? 138.363 185.392 141.558 1.00 86.20 152 ASP A N 1
ATOM 1256 C CA . ASP A 1 162 ? 138.590 184.672 142.805 1.00 82.08 152 ASP A CA 1
ATOM 1257 C C . ASP A 1 162 ? 137.355 183.884 143.225 1.00 78.04 152 ASP A C 1
ATOM 1258 O O . ASP A 1 162 ? 137.456 182.712 143.602 1.00 76.42 152 ASP A O 1
ATOM 1263 N N . ILE A 1 163 ? 136.176 184.509 143.160 1.00 76.00 153 ILE A N 1
ATOM 1264 C CA . ILE A 1 163 ? 134.949 183.818 143.549 1.00 74.02 153 ILE A CA 1
ATOM 1265 C C . ILE A 1 163 ? 134.633 182.696 142.570 1.00 71.29 153 ILE A C 1
ATOM 1266 O O . ILE A 1 163 ? 134.196 181.609 142.969 1.00 71.92 153 ILE A O 1
ATOM 1271 N N . GLU A 1 164 ? 134.854 182.933 141.276 1.00 74.18 154 GLU A N 1
ATOM 1272 C CA . GLU A 1 164 ? 134.579 181.902 140.280 1.00 73.30 154 GLU A CA 1
ATOM 1273 C C . GLU A 1 164 ? 135.433 180.664 140.520 1.00 70.50 154 GLU A C 1
ATOM 1274 O O . GLU A 1 164 ? 134.942 179.533 140.428 1.00 68.86 154 GLU A O 1
ATOM 1280 N N . MET A 1 165 ? 136.714 180.857 140.836 1.00 68.29 155 MET A N 1
ATOM 1281 C CA . MET A 1 165 ? 137.585 179.720 141.112 1.00 70.26 155 MET A CA 1
ATOM 1282 C C . MET A 1 165 ? 137.121 178.948 142.340 1.00 68.53 155 MET A C 1
ATOM 1283 O O . MET A 1 165 ? 137.171 177.713 142.360 1.00 68.31 155 MET A O 1
ATOM 1288 N N . GLN A 1 166 ? 136.674 179.656 143.379 1.00 66.46 156 GLN A N 1
ATOM 1289 C CA . GLN A 1 166 ? 136.332 178.982 144.626 1.00 65.06 156 GLN A CA 1
ATOM 1290 C C . GLN A 1 166 ? 135.080 178.128 144.488 1.00 66.57 156 GLN A C 1
ATOM 1291 O O . GLN A 1 166 ? 134.973 177.088 145.147 1.00 68.23 156 GLN A O 1
ATOM 1297 N N . THR A 1 167 ? 134.122 178.547 143.658 1.00 64.00 157 THR A N 1
ATOM 1298 C CA . THR A 1 167 ? 132.959 177.702 143.401 1.00 64.46 157 THR A CA 1
ATOM 1299 C C . THR A 1 167 ? 133.370 176.405 142.718 1.00 65.46 157 THR A C 1
ATOM 1300 O O . THR A 1 167 ? 132.865 175.328 143.055 1.00 62.69 157 THR A O 1
ATOM 1304 N N . MET A 1 168 ? 134.291 176.490 141.756 1.00 65.78 158 MET A N 1
ATOM 1305 C CA . MET A 1 168 ? 134.846 175.285 141.152 1.00 63.85 158 MET A CA 1
ATOM 1306 C C . MET A 1 168 ? 135.596 174.455 142.184 1.00 60.69 158 MET A C 1
ATOM 1307 O O . MET A 1 168 ? 135.577 173.220 142.131 1.00 59.42 158 MET A O 1
ATOM 1312 N N . TYR A 1 169 ? 136.264 175.118 143.130 1.00 61.00 159 TYR A N 1
ATOM 1313 C CA . TYR A 1 169 ? 136.941 174.406 144.209 1.00 58.28 159 TYR A CA 1
ATOM 1314 C C . TYR A 1 169 ? 135.952 173.603 145.043 1.00 58.76 159 TYR A C 1
ATOM 1315 O O . TYR A 1 169 ? 136.202 172.438 145.373 1.00 59.90 159 TYR A O 1
ATOM 1324 N N . GLU A 1 170 ? 134.820 174.214 145.399 1.00 56.66 160 GLU A N 1
ATOM 1325 C CA . GLU A 1 170 ? 133.877 173.555 146.294 1.00 54.58 160 GLU A CA 1
ATOM 1326 C C . GLU A 1 170 ? 133.199 172.369 145.627 1.00 58.10 160 GLU A C 1
ATOM 1327 O O . GLU A 1 170 ? 132.854 171.394 146.302 1.00 59.34 160 GLU A O 1
ATOM 1333 N N . ILE A 1 171 ? 132.996 172.437 144.313 1.00 62.44 161 ILE A N 1
ATOM 1334 C CA . ILE A 1 171 ? 132.452 171.297 143.585 1.00 60.49 161 ILE A CA 1
ATOM 1335 C C . ILE A 1 171 ? 133.449 170.146 143.576 1.00 57.70 161 ILE A C 1
ATOM 1336 O O . ILE A 1 171 ? 133.066 168.974 143.670 1.00 56.34 161 ILE A O 1
ATOM 1341 N N . ILE A 1 172 ? 134.742 170.460 143.471 1.00 57.58 162 ILE A N 1
ATOM 1342 C CA . ILE A 1 172 ? 135.767 169.421 143.446 1.00 60.34 162 ILE A CA 1
ATOM 1343 C C . ILE A 1 172 ? 135.817 168.674 144.776 1.00 63.20 162 ILE A C 1
ATOM 1344 O O . ILE A 1 172 ? 135.747 167.439 144.816 1.00 63.71 162 ILE A O 1
ATOM 1349 N N . LYS A 1 173 ? 135.921 169.409 145.886 1.00 57.09 163 LYS A N 1
ATOM 1350 C CA . LYS A 1 173 ? 136.190 168.764 147.166 1.00 57.09 163 LYS A CA 1
ATOM 1351 C C . LYS A 1 173 ? 134.919 168.225 147.810 1.00 58.66 163 LYS A C 1
ATOM 1352 O O . LYS A 1 173 ? 134.877 167.067 148.238 1.00 61.21 163 LYS A O 1
ATOM 1358 N N . HIS A 1 174 ? 133.877 169.042 147.890 1.00 57.65 164 HIS A N 1
ATOM 1359 C CA . HIS A 1 174 ? 132.666 168.649 148.594 1.00 55.56 164 HIS A CA 1
ATOM 1360 C C . HIS A 1 174 ? 131.615 168.042 147.681 1.00 56.61 164 HIS A C 1
ATOM 1361 O O . HIS A 1 174 ? 130.526 167.712 148.159 1.00 57.39 164 HIS A O 1
ATOM 1368 N N . ASN A 1 175 ? 131.917 167.883 146.392 1.00 59.21 165 ASN A N 1
ATOM 1369 C CA . ASN A 1 175 ? 131.059 167.161 145.454 1.00 61.80 165 ASN A CA 1
ATOM 1370 C C . ASN A 1 175 ? 129.668 167.794 145.379 1.00 61.66 165 ASN A C 1
ATOM 1371 O O . ASN A 1 175 ? 128.656 167.193 145.747 1.00 58.04 165 ASN A O 1
ATOM 1376 N N . LEU A 1 176 ? 129.640 169.034 144.903 1.00 63.35 166 LEU A N 1
ATOM 1377 C CA . LEU A 1 176 ? 128.411 169.813 144.763 1.00 63.29 166 LEU A CA 1
ATOM 1378 C C . LEU A 1 176 ? 128.080 169.905 143.275 1.00 64.32 166 LEU A C 1
ATOM 1379 O O . LEU A 1 176 ? 128.499 170.835 142.585 1.00 64.40 166 LEU A O 1
ATOM 1384 N N . ASN A 1 177 ? 127.323 168.923 142.783 1.00 66.22 167 ASN A N 1
ATOM 1385 C CA . ASN A 1 177 ? 126.945 168.861 141.375 1.00 62.03 167 ASN A CA 1
ATOM 1386 C C . ASN A 1 177 ? 125.577 169.483 141.124 1.00 63.60 167 ASN A C 1
ATOM 1387 O O . ASN A 1 177 ? 125.461 170.466 140.388 1.00 67.75 167 ASN A O 1
ATOM 1392 N N . LYS A 1 178 ? 124.536 168.932 141.737 1.00 66.39 168 LYS A N 1
ATOM 1393 C CA . LYS A 1 178 ? 123.192 169.459 141.590 1.00 61.19 168 LYS A CA 1
ATOM 1394 C C . LYS A 1 178 ? 122.995 170.659 142.509 1.00 62.38 168 LYS A C 1
ATOM 1395 O O . LYS A 1 178 ? 123.831 170.965 143.362 1.00 63.63 168 LYS A O 1
ATOM 1401 N N . LYS A 1 179 ? 121.870 171.351 142.328 1.00 62.09 169 LYS A N 1
ATOM 1402 C CA . LYS A 1 179 ? 121.554 172.443 143.239 1.00 61.47 169 LYS A CA 1
ATOM 1403 C C . LYS A 1 179 ? 121.108 171.915 144.594 1.00 59.85 169 LYS A C 1
ATOM 1404 O O . LYS A 1 179 ? 121.300 172.587 145.612 1.00 58.03 169 LYS A O 1
ATOM 1410 N N . THR A 1 180 ? 120.518 170.718 144.626 1.00 63.73 170 THR A N 1
ATOM 1411 C CA . THR A 1 180 ? 120.167 170.096 145.897 1.00 60.85 170 THR A CA 1
ATOM 1412 C C . THR A 1 180 ? 121.402 169.815 146.740 1.00 60.57 170 THR A C 1
ATOM 1413 O O . THR A 1 180 ? 121.319 169.794 147.973 1.00 56.61 170 THR A O 1
ATOM 1417 N N . ASP A 1 181 ? 122.550 169.591 146.094 1.00 60.53 171 ASP A N 1
ATOM 1418 C CA . ASP A 1 181 ? 123.797 169.403 146.828 1.00 56.02 171 ASP A CA 1
ATOM 1419 C C . ASP A 1 181 ? 124.120 170.623 147.677 1.00 56.12 171 ASP A C 1
ATOM 1420 O O . ASP A 1 181 ? 124.494 170.497 148.848 1.00 60.14 171 ASP A O 1
ATOM 1425 N N . TRP A 1 182 ? 123.985 171.818 147.100 1.00 59.29 172 TRP A N 1
ATOM 1426 C CA . TRP A 1 182 ? 124.205 173.040 147.865 1.00 55.24 172 TRP A CA 1
ATOM 1427 C C . TRP A 1 182 ? 123.161 173.205 148.961 1.00 55.34 172 TRP A C 1
ATOM 1428 O O . TRP A 1 182 ? 123.495 173.583 150.088 1.00 55.48 172 TRP A O 1
ATOM 1439 N N . ASP A 1 183 ? 121.893 172.923 148.651 1.00 54.62 173 ASP A N 1
ATOM 1440 C CA . ASP A 1 183 ? 120.824 173.153 149.617 1.00 50.89 173 ASP A CA 1
ATOM 1441 C C . ASP A 1 183 ? 120.988 172.277 150.850 1.00 52.96 173 ASP A C 1
ATOM 1442 O O . ASP A 1 183 ? 120.789 172.739 151.978 1.00 55.95 173 ASP A O 1
ATOM 1447 N N . GLU A 1 184 ? 121.335 171.004 150.659 1.00 52.62 174 GLU A N 1
ATOM 1448 C CA . GLU A 1 184 ? 121.599 170.141 151.804 1.00 53.54 174 GLU A CA 1
ATOM 1449 C C . GLU A 1 184 ? 122.821 170.613 152.580 1.00 50.97 174 GLU A C 1
ATOM 1450 O O . GLU A 1 184 ? 122.805 170.643 153.815 1.00 53.00 174 GLU A O 1
ATOM 1456 N N . PHE A 1 185 ? 123.888 170.984 151.869 1.00 47.22 175 PHE A N 1
ATOM 1457 C CA . PHE A 1 185 ? 125.134 171.349 152.530 1.00 43.11 175 PHE A CA 1
ATOM 1458 C C . PHE A 1 185 ? 124.955 172.580 153.410 1.00 48.41 175 PHE A C 1
ATOM 1459 O O . PHE A 1 185 ? 125.473 172.629 154.531 1.00 54.22 175 PHE A O 1
ATOM 1467 N N . ILE A 1 186 ? 124.236 173.589 152.921 1.00 47.47 176 ILE A N 1
ATOM 1468 C CA . ILE A 1 186 ? 123.987 174.767 153.744 1.00 50.19 176 ILE A CA 1
ATOM 1469 C C . ILE A 1 186 ? 123.117 174.405 154.942 1.00 51.41 176 ILE A C 1
ATOM 1470 O O . ILE A 1 186 ? 123.374 174.845 156.067 1.00 52.95 176 ILE A O 1
ATOM 1475 N N . SER A 1 187 ? 122.080 173.591 154.724 1.00 50.83 177 SER A N 1
ATOM 1476 C CA . SER A 1 187 ? 121.208 173.190 155.824 1.00 53.91 177 SER A CA 1
ATOM 1477 C C . SER A 1 187 ? 121.934 172.305 156.829 1.00 54.25 177 SER A C 1
ATOM 1478 O O . SER A 1 187 ? 121.536 172.241 157.997 1.00 55.31 177 SER A O 1
ATOM 1481 N N . TYR A 1 188 ? 122.981 171.602 156.396 1.00 50.12 178 TYR A N 1
ATOM 1482 C CA . TYR A 1 188 ? 123.815 170.861 157.336 1.00 49.04 178 TYR A CA 1
ATOM 1483 C C . TYR A 1 188 ? 124.685 171.806 158.152 1.00 51.57 178 TYR A C 1
ATOM 1484 O O . TYR A 1 188 ? 124.798 171.666 159.375 1.00 52.58 178 TYR A O 1
ATOM 1493 N N . ILE A 1 189 ? 125.306 172.782 157.489 1.00 49.59 179 ILE A N 1
ATOM 1494 C CA . ILE A 1 189 ? 126.179 173.724 158.181 1.00 53.89 179 ILE A CA 1
ATOM 1495 C C . ILE A 1 189 ? 125.371 174.683 159.048 1.00 55.70 179 ILE A C 1
ATOM 1496 O O . ILE A 1 189 ? 125.746 174.973 160.190 1.00 54.94 179 ILE A O 1
ATOM 1501 N N . GLU A 1 190 ? 124.253 175.189 158.526 1.00 57.71 180 GLU A N 1
ATOM 1502 C CA . GLU A 1 190 ? 123.471 176.183 159.255 1.00 60.44 180 GLU A CA 1
ATOM 1503 C C . GLU A 1 190 ? 122.807 175.581 160.488 1.00 61.72 180 GLU A C 1
ATOM 1504 O O . GLU A 1 190 ? 123.077 175.997 161.619 1.00 64.39 180 GLU A O 1
ATOM 1510 N N . ASN A 1 191 ? 121.935 174.597 160.288 1.00 60.14 181 ASN A N 1
ATOM 1511 C CA . ASN A 1 191 ? 121.081 174.113 161.364 1.00 63.96 181 ASN A CA 1
ATOM 1512 C C . ASN A 1 191 ? 121.857 173.264 162.363 1.00 67.88 181 ASN A C 1
ATOM 1513 O O . ASN A 1 191 ? 121.734 172.036 162.380 1.00 69.03 181 ASN A O 1
ATOM 1518 N N . VAL A 1 192 ? 122.656 173.922 163.200 1.00 69.08 182 VAL A N 1
ATOM 1519 C CA . VAL A 1 192 ? 123.398 173.255 164.261 1.00 70.82 182 VAL A CA 1
ATOM 1520 C C . VAL A 1 192 ? 123.675 174.294 165.335 1.00 74.65 182 VAL A C 1
ATOM 1521 O O . VAL A 1 192 ? 123.812 175.484 165.044 1.00 77.01 182 VAL A O 1
ATOM 1525 N N . GLU A 1 193 ? 123.735 173.844 166.585 1.00 75.95 183 GLU A N 1
ATOM 1526 C CA . GLU A 1 193 ? 123.986 174.758 167.690 1.00 80.59 183 GLU A CA 1
ATOM 1527 C C . GLU A 1 193 ? 125.364 175.391 167.546 1.00 82.14 183 GLU A C 1
ATOM 1528 O O . GLU A 1 193 ? 126.352 174.700 167.275 1.00 79.06 183 GLU A O 1
ATOM 1534 N N . ASN A 1 194 ? 125.421 176.713 167.726 1.00 83.67 184 ASN A N 1
ATOM 1535 C CA . ASN A 1 194 ? 126.631 177.521 167.600 1.00 82.48 184 ASN A CA 1
ATOM 1536 C C . ASN A 1 194 ? 127.212 177.454 166.191 1.00 81.03 184 ASN A C 1
ATOM 1537 O O . ASN A 1 194 ? 128.309 176.913 166.000 1.00 80.39 184 ASN A O 1
ATOM 1542 N N . PRO A 1 195 ? 126.523 177.987 165.184 1.00 79.95 185 PRO A N 1
ATOM 1543 C CA . PRO A 1 195 ? 127.079 177.983 163.829 1.00 77.75 185 PRO A CA 1
ATOM 1544 C C . PRO A 1 195 ? 128.212 178.986 163.685 1.00 79.83 185 PRO A C 1
ATOM 1545 O O . PRO A 1 195 ? 128.332 179.950 164.443 1.00 79.42 185 PRO A O 1
ATOM 1549 N N . ASN A 1 196 ? 129.059 178.737 162.689 1.00 75.44 186 ASN A N 1
ATOM 1550 C CA . ASN A 1 196 ? 130.125 179.662 162.321 1.00 73.19 186 ASN A CA 1
ATOM 1551 C C . ASN A 1 196 ? 129.603 180.565 161.211 1.00 72.75 186 ASN A C 1
ATOM 1552 O O . ASN A 1 196 ? 129.376 180.109 160.087 1.00 74.20 186 ASN A O 1
ATOM 1557 N N . ILE A 1 197 ? 129.411 181.846 161.528 1.00 75.39 187 ILE A N 1
ATOM 1558 C CA . ILE A 1 197 ? 128.829 182.772 160.562 1.00 74.83 187 ILE A CA 1
ATOM 1559 C C . ILE A 1 197 ? 129.773 182.990 159.386 1.00 70.09 187 ILE A C 1
ATOM 1560 O O . ILE A 1 197 ? 129.334 183.116 158.237 1.00 66.24 187 ILE A O 1
ATOM 1565 N N . ASP A 1 198 ? 131.080 183.034 159.650 1.00 72.03 188 ASP A N 1
ATOM 1566 C CA . ASP A 1 198 ? 132.046 183.270 158.581 1.00 75.51 188 ASP A CA 1
ATOM 1567 C C . ASP A 1 198 ? 132.021 182.150 157.547 1.00 75.00 188 ASP A C 1
ATOM 1568 O O . ASP A 1 198 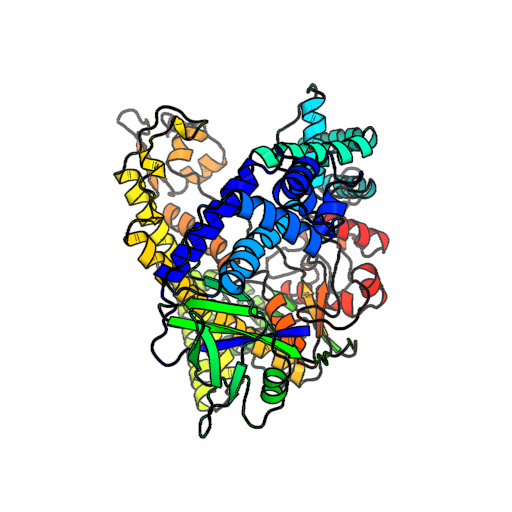? 132.091 182.409 156.340 1.00 73.12 188 ASP A O 1
ATOM 1573 N N . ASN A 1 199 ? 131.930 180.898 158.002 1.00 72.98 189 ASN A N 1
ATOM 1574 C CA . ASN A 1 199 ? 131.897 179.769 157.076 1.00 66.31 189 ASN A CA 1
ATOM 1575 C C . ASN A 1 199 ? 130.638 179.792 156.220 1.00 63.54 189 ASN A C 1
ATOM 1576 O O . ASN A 1 199 ? 130.688 179.482 155.026 1.00 65.20 189 ASN A O 1
ATOM 1581 N N . ILE A 1 200 ? 129.502 180.159 156.816 1.00 63.56 190 ILE A N 1
ATOM 1582 C CA . ILE A 1 200 ? 128.233 180.154 156.094 1.00 60.20 190 ILE A CA 1
ATOM 1583 C C . ILE A 1 200 ? 128.208 181.242 155.026 1.00 63.68 190 ILE A C 1
ATOM 1584 O O . ILE A 1 200 ? 127.627 181.056 153.951 1.00 62.75 190 ILE A O 1
ATOM 1589 N N . ASN A 1 201 ? 128.816 182.398 155.304 1.00 63.71 191 ASN A N 1
ATOM 1590 C CA . ASN A 1 201 ? 128.796 183.494 154.339 1.00 59.41 191 ASN A CA 1
ATOM 1591 C C . ASN A 1 201 ? 129.495 183.101 153.044 1.00 64.13 191 ASN A C 1
ATOM 1592 O O . ASN A 1 201 ? 128.979 183.343 151.944 1.00 69.90 191 ASN A O 1
ATOM 1597 N N . ARG A 1 202 ? 130.672 182.483 153.158 1.00 64.21 192 ARG A N 1
ATOM 1598 C CA . ARG A 1 202 ? 131.417 182.067 151.975 1.00 64.14 192 ARG A CA 1
ATOM 1599 C C . ARG A 1 202 ? 130.630 181.051 151.159 1.00 58.98 192 ARG A C 1
ATOM 1600 O O . ARG A 1 202 ? 130.529 181.163 149.931 1.00 61.92 192 ARG A O 1
ATOM 1608 N N . TYR A 1 203 ? 130.052 180.056 151.828 1.00 56.63 193 TYR A N 1
ATOM 1609 C CA . TYR A 1 203 ? 129.325 179.020 151.109 1.00 57.77 193 TYR A CA 1
ATOM 1610 C C . TYR A 1 203 ? 128.059 179.570 150.470 1.00 61.04 193 TYR A C 1
ATOM 1611 O O . TYR A 1 203 ? 127.690 179.153 149.370 1.00 60.50 193 TYR A O 1
ATOM 1620 N N . LYS A 1 204 ? 127.379 180.503 151.136 1.00 55.85 194 LYS A N 1
ATOM 1621 C CA . LYS A 1 204 ? 126.196 181.106 150.530 1.00 58.81 194 LYS A CA 1
ATOM 1622 C C . LYS A 1 204 ? 126.566 181.936 149.307 1.00 63.70 194 LYS A C 1
ATOM 1623 O O . LYS A 1 204 ? 125.869 181.890 148.284 1.00 68.77 194 LYS A O 1
ATOM 1629 N N . LEU A 1 205 ? 127.667 182.689 149.386 1.00 60.50 195 LEU A N 1
ATOM 1630 C CA . LEU A 1 205 ? 128.130 183.433 148.220 1.00 59.96 195 LEU A CA 1
ATOM 1631 C C . LEU A 1 205 ? 128.437 182.494 147.062 1.00 62.52 195 LEU A C 1
ATOM 1632 O O . LEU A 1 205 ? 128.019 182.731 145.920 1.00 66.05 195 LEU A O 1
ATOM 1637 N N . LEU A 1 206 ? 129.154 181.404 147.344 1.00 59.71 196 LEU A N 1
ATOM 1638 C CA . LEU A 1 206 ? 129.517 180.471 146.284 1.00 57.13 196 LEU A CA 1
ATOM 1639 C C . LEU A 1 206 ? 128.302 179.742 145.727 1.00 56.73 196 LEU A C 1
ATOM 1640 O O . LEU A 1 206 ? 128.269 179.431 144.532 1.00 58.33 196 LEU A O 1
ATOM 1645 N N . ARG A 1 207 ? 127.302 179.457 146.565 1.00 55.41 197 ARG A N 1
ATOM 1646 C CA . ARG A 1 207 ? 126.071 178.855 146.065 1.00 58.16 197 ARG A CA 1
ATOM 1647 C C . ARG A 1 207 ? 125.337 179.801 145.134 1.00 60.76 197 ARG A C 1
ATOM 1648 O O . ARG A 1 207 ? 124.818 179.379 144.095 1.00 63.96 197 ARG A O 1
ATOM 1656 N N . LYS A 1 208 ? 125.267 181.084 145.496 1.00 64.08 198 LYS A N 1
ATOM 1657 C CA . LYS A 1 208 ? 124.632 182.050 144.606 1.00 65.74 198 LYS A CA 1
ATOM 1658 C C . LYS A 1 208 ? 125.380 182.142 143.282 1.00 65.05 198 LYS A C 1
ATOM 1659 O O . LYS A 1 208 ? 124.763 182.151 142.212 1.00 66.83 198 LYS A O 1
ATOM 1665 N N . CYS A 1 209 ? 126.715 182.183 143.335 1.00 64.22 199 CYS A N 1
ATOM 1666 C CA . CYS A 1 209 ? 127.504 182.239 142.107 1.00 66.20 199 CYS A CA 1
ATOM 1667 C C . CYS A 1 209 ? 127.354 180.972 141.273 1.00 66.23 199 CYS A C 1
ATOM 1668 O O . CYS A 1 209 ? 127.406 181.034 140.040 1.00 66.40 199 CYS A O 1
ATOM 1671 N N . PHE A 1 210 ? 127.176 179.817 141.921 1.00 61.33 200 PHE A N 1
ATOM 1672 C CA . PHE A 1 210 ? 127.079 178.555 141.193 1.00 56.53 200 PHE A CA 1
ATOM 1673 C C . PHE A 1 210 ? 125.846 178.514 140.302 1.00 64.71 200 PHE A C 1
ATOM 1674 O O . PHE A 1 210 ? 125.885 177.949 139.205 1.00 66.54 200 PHE A O 1
ATOM 1682 N N . CYS A 1 211 ? 124.733 179.082 140.764 1.00 68.15 201 CYS A N 1
ATOM 1683 C CA . CYS A 1 211 ? 123.496 179.012 139.994 1.00 68.91 201 CYS A CA 1
ATOM 1684 C C . CYS A 1 211 ? 123.559 179.898 138.755 1.00 72.19 201 CYS A C 1
ATOM 1685 O O . CYS A 1 211 ? 123.036 179.532 137.695 1.00 69.77 201 CYS A O 1
ATOM 1688 N N . GLU A 1 212 ? 124.196 181.063 138.868 1.00 70.07 202 GLU A N 1
ATOM 1689 C CA . GLU A 1 212 ? 124.213 182.021 137.770 1.00 69.21 202 GLU A CA 1
ATOM 1690 C C . GLU A 1 212 ? 125.140 181.606 136.636 1.00 73.18 202 GLU A C 1
ATOM 1691 O O . GLU A 1 212 ? 124.968 182.084 135.510 1.00 74.70 202 GLU A O 1
ATOM 1697 N N . ASN A 1 213 ? 126.112 180.734 136.898 1.00 72.89 203 ASN A N 1
ATOM 1698 C CA . ASN A 1 213 ? 127.090 180.333 135.892 1.00 71.31 203 ASN A CA 1
ATOM 1699 C C . ASN A 1 213 ? 127.318 178.829 135.933 1.00 70.63 203 ASN A C 1
ATOM 1700 O O . ASN A 1 213 ? 128.450 178.357 135.801 1.00 77.76 203 ASN A O 1
ATOM 1705 N N . GLU A 1 214 ? 126.246 178.051 136.103 1.00 66.20 204 GLU A N 1
ATOM 1706 C CA . GLU A 1 214 ? 126.405 176.629 136.399 1.00 69.99 204 GLU A CA 1
ATOM 1707 C C . GLU A 1 214 ? 127.092 175.884 135.261 1.00 75.69 204 GLU A C 1
ATOM 1708 O O . GLU A 1 214 ? 128.016 175.096 135.491 1.00 76.44 204 GLU A O 1
ATOM 1714 N N . ASN A 1 215 ? 126.650 176.110 134.023 1.00 75.35 205 ASN A N 1
ATOM 1715 C CA . ASN A 1 215 ? 127.258 175.414 132.894 1.00 74.69 205 ASN A CA 1
ATOM 1716 C C . ASN A 1 215 ? 128.630 175.990 132.563 1.00 75.22 205 ASN A C 1
ATOM 1717 O O . ASN A 1 215 ? 129.540 175.253 132.159 1.00 72.46 205 ASN A O 1
ATOM 1722 N N . MET A 1 216 ? 128.794 177.303 132.731 1.00 72.36 206 MET A N 1
ATOM 1723 C CA . MET A 1 216 ? 130.106 177.911 132.546 1.00 73.31 206 MET A CA 1
ATOM 1724 C C . MET A 1 216 ? 131.116 177.337 133.529 1.00 71.26 206 MET A C 1
ATOM 1725 O O . MET A 1 216 ? 132.292 177.170 133.194 1.00 71.60 206 MET A O 1
ATOM 1730 N N . ILE A 1 217 ? 130.675 177.022 134.748 1.00 70.21 207 ILE A N 1
ATOM 1731 C CA . ILE A 1 217 ? 131.563 176.369 135.703 1.00 67.71 207 ILE A CA 1
ATOM 1732 C C . ILE A 1 217 ? 131.996 175.005 135.178 1.00 67.15 207 ILE A C 1
ATOM 1733 O O . ILE A 1 217 ? 133.184 174.658 135.209 1.00 70.79 207 ILE A O 1
ATOM 1738 N N . LYS A 1 218 ? 131.043 174.218 134.670 1.00 68.39 208 LYS A N 1
ATOM 1739 C CA . LYS A 1 218 ? 131.352 172.877 134.185 1.00 69.67 208 LYS A CA 1
ATOM 1740 C C . LYS A 1 218 ? 132.190 172.891 132.913 1.00 67.43 208 LYS A C 1
ATOM 1741 O O . LYS A 1 218 ? 132.811 171.874 132.585 1.00 63.22 208 LYS A O 1
ATOM 1747 N N . ASN A 1 219 ? 132.220 174.007 132.187 1.00 69.14 209 ASN A N 1
ATOM 1748 C CA . ASN A 1 219 ? 133.117 174.116 131.042 1.00 70.58 209 ASN A CA 1
ATOM 1749 C C . ASN A 1 219 ? 134.495 174.643 131.431 1.00 64.52 209 ASN A C 1
ATOM 1750 O O . ASN A 1 219 ? 135.512 174.178 130.900 1.00 63.39 209 ASN A O 1
ATOM 1755 N N . LYS A 1 220 ? 134.553 175.606 132.353 1.00 63.29 210 LYS A N 1
ATOM 1756 C CA . LYS A 1 220 ? 135.841 176.116 132.804 1.00 63.51 210 LYS A CA 1
ATOM 1757 C C . LYS A 1 220 ? 136.604 175.073 133.602 1.00 61.36 210 LYS A C 1
ATOM 1758 O O . LYS A 1 220 ? 137.836 175.094 133.617 1.00 58.64 210 LYS A O 1
ATOM 1764 N N . LEU A 1 221 ? 135.900 174.151 134.260 1.00 60.81 211 LEU A N 1
ATOM 1765 C CA . LEU A 1 221 ? 136.584 173.039 134.910 1.00 58.46 211 LEU A CA 1
ATOM 1766 C C . LEU A 1 221 ? 137.341 172.197 133.891 1.00 57.80 211 LEU A C 1
ATOM 1767 O O . LEU A 1 221 ? 138.517 171.868 134.089 1.00 56.93 211 LEU A O 1
ATOM 1772 N N . GLU A 1 222 ? 136.685 171.859 132.779 1.00 62.02 212 GLU A N 1
ATOM 1773 C CA . GLU A 1 222 ? 137.342 171.084 131.731 1.00 60.61 212 GLU A CA 1
ATOM 1774 C C . GLU A 1 222 ? 138.487 171.866 131.100 1.00 57.27 212 GLU A C 1
ATOM 1775 O O . GLU A 1 222 ? 139.563 171.310 130.838 1.00 56.91 212 GLU A O 1
ATOM 1781 N N . LEU A 1 223 ? 138.275 173.161 130.852 1.00 53.66 213 LEU A N 1
ATOM 1782 C CA . LEU A 1 223 ? 139.334 173.975 130.265 1.00 52.85 213 LEU A CA 1
ATOM 1783 C C . LEU A 1 223 ? 140.543 174.057 131.184 1.00 52.32 213 LEU A C 1
ATOM 1784 O O . LEU A 1 223 ? 141.685 173.955 130.726 1.00 52.23 213 LEU A O 1
ATOM 1789 N N . LEU A 1 224 ? 140.315 174.235 132.486 1.00 55.56 214 LEU A N 1
ATOM 1790 C CA . LEU A 1 224 ? 141.420 174.300 133.435 1.00 52.59 214 LEU A CA 1
ATOM 1791 C C . LEU A 1 224 ? 142.135 172.961 133.543 1.00 51.09 214 LEU A C 1
ATOM 1792 O O . LEU A 1 224 ? 143.365 172.917 133.651 1.00 52.73 214 LEU A O 1
ATOM 1797 N N . SER A 1 225 ? 141.384 171.858 133.510 1.00 53.05 215 SER A N 1
ATOM 1798 C CA . SER A 1 225 ? 142.011 170.541 133.531 1.00 54.74 215 SER A CA 1
ATOM 1799 C C . SER A 1 225 ? 142.915 170.338 132.319 1.00 52.07 215 SER A C 1
ATOM 1800 O O . SER A 1 225 ? 144.027 169.812 132.446 1.00 45.23 215 SER A O 1
ATOM 1803 N N . ILE A 1 226 ? 142.459 170.753 131.136 1.00 55.32 216 ILE A N 1
ATOM 1804 C CA . ILE A 1 226 ? 143.293 170.621 129.944 1.00 52.67 216 ILE A CA 1
ATOM 1805 C C . ILE A 1 226 ? 144.495 171.557 130.020 1.00 52.47 216 ILE A C 1
ATOM 1806 O O . ILE A 1 226 ? 145.601 171.206 129.593 1.00 52.01 216 ILE A O 1
ATOM 1811 N N . GLU A 1 227 ? 144.304 172.760 130.566 1.00 53.53 217 GLU A N 1
ATOM 1812 C CA . GLU A 1 227 ? 145.404 173.714 130.670 1.00 51.91 217 GLU A CA 1
ATOM 1813 C C . GLU A 1 227 ? 146.479 173.234 131.635 1.00 52.84 217 GLU A C 1
ATOM 1814 O O . GLU A 1 227 ? 147.667 173.496 131.417 1.00 52.89 217 GLU A O 1
ATOM 1820 N N . GLN A 1 228 ? 146.084 172.542 132.705 1.00 52.74 218 GLN A N 1
ATOM 1821 C CA . GLN A 1 228 ? 147.057 172.022 133.655 1.00 49.05 218 GLN A CA 1
ATOM 1822 C C . GLN A 1 228 ? 147.824 170.830 133.108 1.00 51.19 218 GLN A C 1
ATOM 1823 O O . GLN A 1 228 ? 148.894 170.510 133.634 1.00 53.54 218 GLN A O 1
ATOM 1829 N N . LEU A 1 229 ? 147.313 170.172 132.065 1.00 50.43 219 LEU A N 1
ATOM 1830 C CA . LEU A 1 229 ? 148.013 169.027 131.495 1.00 51.42 219 LEU A CA 1
ATOM 1831 C C . LEU A 1 229 ? 149.361 169.414 130.905 1.00 50.00 219 LEU A C 1
ATOM 1832 O O . LEU A 1 229 ? 150.209 168.539 130.701 1.00 46.93 219 LEU A O 1
ATOM 1837 N N . LYS A 1 230 ? 149.579 170.700 130.628 1.00 51.96 220 LYS A N 1
ATOM 1838 C CA . LYS A 1 230 ? 150.885 171.143 130.155 1.00 54.44 220 LYS A CA 1
ATOM 1839 C C . LYS A 1 230 ? 151.946 170.990 131.239 1.00 53.00 220 LYS A C 1
ATOM 1840 O O . LYS A 1 230 ? 153.097 170.650 130.944 1.00 50.44 220 LYS A O 1
ATOM 1846 N N . ASN A 1 231 ? 151.582 171.236 132.495 1.00 52.54 221 ASN A N 1
ATOM 1847 C CA . ASN A 1 231 ? 152.522 171.108 133.601 1.00 51.55 221 ASN A CA 1
ATOM 1848 C C . ASN A 1 231 ? 152.666 169.678 134.101 1.00 49.05 221 ASN A C 1
ATOM 1849 O O . ASN A 1 231 ? 153.468 169.442 135.009 1.00 51.46 221 ASN A O 1
ATOM 1854 N N . PHE A 1 232 ? 151.913 168.732 133.544 1.00 46.82 222 PHE A N 1
ATOM 1855 C CA . PHE A 1 232 ? 152.003 167.346 133.977 1.00 41.25 222 PHE A CA 1
ATOM 1856 C C . PHE A 1 232 ? 153.424 166.829 133.799 1.00 45.80 222 PHE A C 1
ATOM 1857 O O . PHE A 1 232 ? 154.073 167.080 132.780 1.00 47.14 222 PHE A O 1
ATOM 1865 N N . GLY A 1 233 ? 153.913 166.116 134.809 1.00 41.07 223 GLY A N 1
ATOM 1866 C CA . GLY A 1 233 ? 155.254 165.578 134.765 1.00 38.39 223 GLY A CA 1
ATOM 1867 C C . GLY A 1 233 ? 155.404 164.294 133.993 1.00 38.50 223 GLY A C 1
ATOM 1868 O O . GLY A 1 233 ? 156.521 163.794 133.848 1.00 41.68 223 GLY A O 1
ATOM 1869 N N . GLY A 1 234 ? 154.309 163.750 133.484 1.00 34.96 224 GLY A N 1
ATOM 1870 C CA . GLY A 1 234 ? 154.336 162.494 132.771 1.00 29.17 224 GLY A CA 1
ATOM 1871 C C . GLY A 1 234 ? 154.200 161.304 133.702 1.00 32.12 224 GLY A C 1
ATOM 1872 O O . GLY A 1 234 ? 154.407 161.389 134.910 1.00 31.52 224 GLY A O 1
ATOM 1873 N N . CYS A 1 235 ? 153.824 160.174 133.117 1.00 33.93 225 CYS A N 1
ATOM 1874 C CA . CYS A 1 235 ? 153.805 158.923 133.856 1.00 29.81 225 CYS A CA 1
ATOM 1875 C C . CYS A 1 235 ? 155.237 158.443 134.026 1.00 32.86 225 CYS A C 1
ATOM 1876 O O . CYS A 1 235 ? 156.000 158.392 133.057 1.00 31.14 225 CYS A O 1
ATOM 1879 N N . ILE A 1 236 ? 155.615 158.122 135.259 1.00 34.32 226 ILE A N 1
ATOM 1880 C CA . ILE A 1 236 ? 156.988 157.759 135.585 1.00 34.94 226 ILE A CA 1
ATOM 1881 C C . ILE A 1 236 ? 156.989 156.408 136.281 1.00 33.56 226 ILE A C 1
ATOM 1882 O O . ILE A 1 236 ? 156.255 156.203 137.252 1.00 30.99 226 ILE A O 1
ATOM 1887 N N . MET A 1 237 ? 157.808 155.490 135.780 1.00 35.13 227 MET A N 1
ATOM 1888 C CA . MET A 1 237 ? 157.958 154.176 136.388 1.00 34.25 227 MET A CA 1
ATOM 1889 C C . MET A 1 237 ? 158.959 154.274 137.534 1.00 39.01 227 MET A C 1
ATOM 1890 O O . MET A 1 237 ? 160.104 154.691 137.332 1.00 45.80 227 MET A O 1
ATOM 1895 N N . LYS A 1 238 ? 158.527 153.895 138.735 1.00 36.78 228 LYS A N 1
ATOM 1896 C CA . LYS A 1 238 ? 159.283 154.207 139.938 1.00 35.73 228 LYS A CA 1
ATOM 1897 C C . LYS A 1 238 ? 160.584 153.410 139.996 1.00 37.80 228 LYS A C 1
ATOM 1898 O O . LYS A 1 238 ? 160.741 152.373 139.349 1.00 38.79 228 LYS A O 1
ATOM 1904 N N . GLN A 1 239 ? 161.527 153.916 140.793 1.00 37.97 229 GLN A N 1
ATOM 1905 C CA . GLN A 1 239 ? 162.824 153.268 140.947 1.00 46.29 229 GLN A CA 1
ATOM 1906 C C . GLN A 1 239 ? 162.757 151.974 141.746 1.00 44.23 229 GLN A C 1
ATOM 1907 O O . GLN A 1 239 ? 163.744 151.234 141.771 1.00 45.43 229 GLN A O 1
ATOM 1913 N N . HIS A 1 240 ? 161.633 151.681 142.395 1.00 40.35 230 H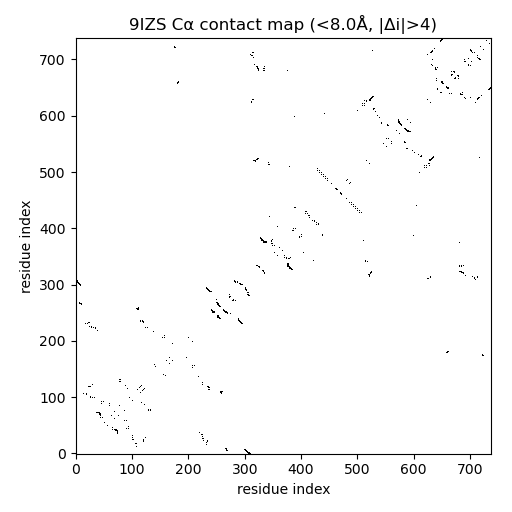IS A N 1
ATOM 1914 C CA . HIS A 1 240 ? 161.490 150.487 143.216 1.00 39.12 230 HIS A CA 1
ATOM 1915 C C . HIS A 1 240 ? 160.616 149.427 142.555 1.00 39.83 230 HIS A C 1
ATOM 1916 O O . HIS A 1 240 ? 160.092 148.546 143.242 1.00 37.22 230 HIS A O 1
ATOM 1923 N N . ILE A 1 241 ? 160.456 149.486 141.234 1.00 42.34 231 ILE A N 1
ATOM 1924 C CA . ILE A 1 241 ? 159.435 148.680 140.570 1.00 43.23 231 ILE A CA 1
ATOM 1925 C C . ILE A 1 241 ? 159.900 147.238 140.396 1.00 39.23 231 ILE A C 1
ATOM 1926 O O . ILE A 1 241 ? 159.263 146.305 140.899 1.00 38.29 231 ILE A O 1
ATOM 1931 N N . ASN A 1 242 ? 161.008 147.035 139.681 1.00 33.86 232 ASN A N 1
ATOM 1932 C CA . ASN A 1 242 ? 161.567 145.700 139.458 1.00 34.59 232 ASN A CA 1
ATOM 1933 C C . ASN A 1 242 ? 160.540 144.753 138.837 1.00 29.98 232 ASN A C 1
ATOM 1934 O O . ASN A 1 242 ? 160.370 143.612 139.269 1.00 27.59 232 ASN A O 1
ATOM 1939 N N . SER A 1 243 ? 159.852 145.237 137.806 1.00 31.34 233 SER A N 1
ATOM 1940 C CA . SER A 1 243 ? 158.815 144.467 137.137 1.00 25.75 233 SER A CA 1
ATOM 1941 C C . SER A 1 243 ? 158.888 144.713 135.638 1.00 31.23 233 SER A C 1
ATOM 1942 O O . SER A 1 243 ? 159.413 145.728 135.178 1.00 36.12 233 SER A O 1
ATOM 1945 N N . MET A 1 244 ? 158.349 143.763 134.880 1.00 27.92 234 MET A N 1
ATOM 1946 C CA . MET A 1 244 ? 158.376 143.816 133.425 1.00 22.49 234 MET A CA 1
ATOM 1947 C C . MET A 1 244 ? 157.216 142.984 132.902 1.00 22.50 234 MET A C 1
ATOM 1948 O O . MET A 1 244 ? 157.008 141.860 133.365 1.00 29.44 234 MET A O 1
ATOM 1953 N N . THR A 1 245 ? 156.456 143.534 131.960 1.00 19.49 235 THR A N 1
ATOM 1954 C CA . THR A 1 245 ? 155.281 142.864 131.415 1.00 21.49 235 THR A CA 1
ATOM 1955 C C . THR A 1 245 ? 155.447 142.701 129.913 1.00 23.88 235 THR A C 1
ATOM 1956 O O . THR A 1 245 ? 155.628 143.688 129.195 1.00 26.97 235 THR A O 1
ATOM 1960 N N . LEU A 1 246 ? 155.375 141.460 129.443 1.00 25.45 236 LEU A N 1
ATOM 1961 C CA . LEU A 1 246 ? 155.418 141.141 128.024 1.00 27.18 236 LEU A CA 1
ATOM 1962 C C . LEU A 1 246 ? 154.163 140.366 127.654 1.00 30.46 236 LEU A C 1
ATOM 1963 O O . LEU A 1 246 ? 153.716 139.503 128.412 1.00 32.79 236 LEU A O 1
ATOM 1968 N N . ILE A 1 247 ? 153.599 140.671 126.489 1.00 28.79 237 ILE A N 1
ATOM 1969 C CA . ILE A 1 247 ? 152.428 139.968 125.975 1.00 33.88 237 ILE A CA 1
ATOM 1970 C C . ILE A 1 247 ? 152.836 139.220 124.716 1.00 33.16 237 ILE A C 1
ATOM 1971 O O . ILE A 1 247 ? 153.223 139.835 123.716 1.00 35.47 237 ILE A O 1
ATOM 1976 N N . ILE A 1 248 ? 152.744 137.893 124.766 1.00 31.87 238 ILE A N 1
ATOM 1977 C CA . ILE A 1 248 ? 153.198 137.018 123.692 1.00 32.63 238 ILE A CA 1
ATOM 1978 C C . ILE A 1 248 ? 152.035 136.127 123.288 1.00 32.40 238 ILE A C 1
ATOM 1979 O O . ILE A 1 248 ? 151.463 135.429 124.132 1.00 37.87 238 ILE A O 1
ATOM 1984 N N . GLN A 1 249 ? 151.689 136.146 122.000 1.00 35.28 239 GLN A N 1
ATOM 1985 C CA . GLN A 1 249 ? 150.533 135.391 121.532 1.00 35.56 239 GLN A CA 1
ATOM 1986 C C . GLN A 1 249 ? 150.781 133.890 121.584 1.00 35.87 239 GLN A C 1
ATOM 1987 O O . GLN A 1 249 ? 149.877 133.118 121.923 1.00 36.14 239 GLN A O 1
ATOM 1993 N N . HIS A 1 250 ? 151.987 133.453 121.243 1.00 36.89 240 HIS A N 1
ATOM 1994 C CA . HIS A 1 250 ? 152.292 132.029 121.139 1.00 32.71 240 HIS A CA 1
ATOM 1995 C C . HIS A 1 250 ? 153.391 131.676 122.134 1.00 33.75 240 HIS A C 1
ATOM 1996 O O . HIS A 1 250 ? 154.581 131.828 121.850 1.00 36.10 240 HIS A O 1
ATOM 2003 N N . PHE A 1 251 ? 152.972 131.214 123.308 1.00 34.89 241 PHE A N 1
ATOM 2004 C CA . PHE A 1 251 ? 153.848 130.580 124.277 1.00 33.14 241 PHE A CA 1
ATOM 2005 C C . PHE A 1 251 ? 153.112 129.365 124.818 1.00 31.32 241 PHE A C 1
ATOM 2006 O O . PHE A 1 251 ? 151.944 129.139 124.501 1.00 37.31 241 PHE A O 1
ATOM 2014 N N . LYS A 1 252 ? 153.800 128.565 125.626 1.00 28.47 242 LYS A N 1
ATOM 2015 C CA . LYS A 1 252 ? 153.242 127.309 126.101 1.00 31.03 242 LYS A CA 1
ATOM 2016 C C . LYS A 1 252 ? 153.481 127.131 127.592 1.00 30.35 242 LYS A C 1
ATOM 2017 O O . LYS A 1 252 ? 154.528 127.516 128.116 1.00 27.19 242 LYS A O 1
ATOM 2023 N N . ILE A 1 253 ? 152.496 126.541 128.264 1.00 30.72 243 ILE A N 1
ATOM 2024 C CA . ILE A 1 253 ? 152.601 126.123 129.656 1.00 29.94 243 ILE A CA 1
ATOM 2025 C C . ILE A 1 253 ? 152.249 124.647 129.709 1.00 31.96 243 ILE A C 1
ATOM 2026 O O . ILE A 1 253 ? 151.131 124.263 129.353 1.00 33.53 243 ILE A O 1
ATOM 2031 N N . GLU A 1 254 ? 153.192 123.824 130.150 1.00 35.59 244 GLU A N 1
ATOM 2032 C CA . GLU A 1 254 ? 153.006 122.382 130.174 1.00 37.37 244 GLU A CA 1
ATOM 2033 C C . GLU A 1 254 ? 153.291 121.844 131.566 1.00 40.66 244 GLU A C 1
ATOM 2034 O O . GLU A 1 254 ? 154.193 122.326 132.255 1.00 39.62 244 GLU A O 1
ATOM 2040 N N . GLU A 1 255 ? 152.509 120.847 131.976 1.00 42.30 245 GLU A N 1
ATOM 2041 C CA . GLU A 1 255 ? 152.806 120.122 133.202 1.00 38.59 245 GLU A CA 1
ATOM 2042 C C . GLU A 1 255 ? 154.148 119.421 133.075 1.00 41.34 245 GLU A C 1
ATOM 2043 O O . GLU A 1 255 ? 154.407 118.728 132.088 1.00 45.64 245 GLU A O 1
ATOM 2049 N N . LYS A 1 256 ? 155.001 119.590 134.077 1.00 38.74 246 LYS A N 1
ATOM 2050 C CA . LYS A 1 256 ? 156.262 118.868 134.104 1.00 41.04 246 LYS A CA 1
ATOM 2051 C C . LYS A 1 256 ? 156.002 117.421 134.501 1.00 47.06 246 LYS A C 1
ATOM 2052 O O . LYS A 1 256 ? 155.380 117.153 135.533 1.00 43.92 246 LYS A O 1
ATOM 2058 N N . GLU A 1 257 ? 156.466 116.491 133.672 1.00 53.51 247 GLU A N 1
ATOM 2059 C CA . GLU A 1 257 ? 156.225 115.076 133.919 1.00 51.41 247 GLU A CA 1
ATOM 2060 C C . GLU A 1 257 ? 156.959 114.612 135.170 1.00 49.56 247 GLU A C 1
ATOM 2061 O O . GLU A 1 257 ? 158.101 115.007 135.421 1.00 49.64 247 GLU A O 1
ATOM 2067 N N . ASN A 1 258 ? 156.296 113.756 135.948 1.00 48.13 248 ASN A N 1
ATOM 2068 C CA . ASN A 1 258 ? 156.836 113.246 137.209 1.00 46.66 248 ASN A CA 1
ATOM 2069 C C . ASN A 1 258 ? 157.218 114.390 138.146 1.00 44.80 248 ASN A C 1
ATOM 2070 O O . ASN A 1 258 ? 158.315 114.428 138.705 1.00 49.07 248 ASN A O 1
ATOM 2075 N N . SER A 1 259 ? 156.295 115.333 138.310 1.00 39.45 249 SER A N 1
ATOM 2076 C CA . SER A 1 259 ? 156.509 116.481 139.179 1.00 37.90 249 SER A CA 1
ATOM 2077 C C . SER A 1 259 ? 155.183 117.198 139.371 1.00 37.64 249 SER A C 1
ATOM 2078 O O . SER A 1 259 ? 154.226 116.975 138.626 1.00 39.82 249 SER A O 1
ATOM 2081 N N . LEU A 1 260 ? 155.138 118.059 140.384 1.00 36.65 250 LEU A N 1
ATOM 2082 C CA . LEU A 1 260 ? 153.996 118.931 140.612 1.00 36.68 250 LEU A CA 1
ATOM 2083 C C . LEU A 1 260 ? 154.215 120.319 140.036 1.00 37.28 250 LEU A C 1
ATOM 2084 O O . LEU A 1 260 ? 153.404 121.215 140.277 1.00 39.13 250 LEU A O 1
ATOM 2089 N N . GLY A 1 261 ? 155.290 120.517 139.283 1.00 35.52 251 GLY A N 1
ATOM 2090 C CA . GLY A 1 261 ? 155.619 121.811 138.734 1.00 38.87 251 GLY A CA 1
ATOM 2091 C C . GLY A 1 261 ? 155.060 122.016 137.341 1.00 40.21 251 GLY A C 1
ATOM 2092 O O . GLY A 1 261 ? 154.241 121.243 136.840 1.00 38.65 251 GLY A O 1
ATOM 2093 N N . PHE A 1 262 ? 155.520 123.097 136.712 1.00 36.26 252 PHE A N 1
ATOM 2094 C CA . PHE A 1 262 ? 155.134 123.455 135.359 1.00 31.11 252 PHE A CA 1
ATOM 2095 C C . PHE A 1 262 ? 156.374 123.903 134.602 1.00 33.19 252 PHE A C 1
ATOM 2096 O O . PHE A 1 262 ? 157.428 124.155 135.188 1.00 34.71 252 PHE A O 1
ATOM 2104 N N . ILE A 1 263 ? 156.245 123.994 133.280 1.00 37.43 253 ILE A N 1
ATOM 2105 C CA . ILE A 1 263 ? 157.319 124.462 132.412 1.00 37.64 253 ILE A CA 1
ATOM 2106 C C . ILE A 1 263 ? 156.776 125.559 131.507 1.00 32.33 253 ILE A C 1
ATOM 2107 O O . ILE A 1 263 ? 155.667 125.446 130.978 1.00 32.09 253 ILE A O 1
ATOM 2112 N N . LEU A 1 264 ? 157.556 126.623 131.339 1.00 27.28 254 LEU A N 1
ATOM 2113 C CA . LEU A 1 264 ? 157.212 127.747 130.475 1.00 25.28 254 LEU A CA 1
ATOM 2114 C C . LEU A 1 264 ? 158.159 127.745 129.281 1.00 30.00 254 LEU A C 1
ATOM 2115 O O . LEU A 1 264 ? 159.364 127.958 129.440 1.00 31.63 254 LEU A O 1
ATOM 2120 N N . ASN A 1 265 ? 157.616 127.509 128.089 1.00 27.19 255 ASN A N 1
ATOM 2121 C CA . ASN A 1 265 ? 158.389 127.571 126.856 1.00 25.11 255 ASN A CA 1
ATOM 2122 C C . ASN A 1 265 ? 158.237 128.958 126.250 1.00 28.06 255 ASN A C 1
ATOM 2123 O O . ASN A 1 265 ? 157.130 129.361 125.885 1.00 35.26 255 ASN A O 1
ATOM 2128 N N . LEU A 1 266 ? 159.346 129.684 126.137 1.00 31.88 256 LEU A N 1
ATOM 2129 C CA . LEU A 1 266 ? 159.300 131.105 125.833 1.00 35.60 256 LEU A CA 1
ATOM 2130 C C . LEU A 1 266 ? 160.224 131.435 124.667 1.00 37.51 256 LEU A C 1
ATOM 2131 O O . LEU A 1 266 ? 161.389 131.003 124.659 1.00 39.62 256 LEU A O 1
ATOM 2136 N N . PRO A 1 267 ? 159.755 132.190 123.674 1.00 37.30 257 PRO A N 1
ATOM 2137 C CA . PRO A 1 267 ? 160.639 132.604 122.574 1.00 36.58 257 PRO A CA 1
ATOM 2138 C C . PRO A 1 267 ? 161.680 133.628 122.995 1.00 33.73 257 PRO A C 1
ATOM 2139 O O . PRO A 1 267 ? 161.347 134.774 123.312 1.00 29.94 257 PRO A O 1
ATOM 2143 N N . LEU A 1 268 ? 162.949 133.226 122.984 1.00 38.12 258 LEU A N 1
ATOM 2144 C CA . LEU A 1 268 ? 164.053 134.068 123.431 1.00 43.30 258 LEU A CA 1
ATOM 2145 C C . LEU A 1 268 ? 165.119 134.085 122.345 1.00 42.06 258 LEU A C 1
ATOM 2146 O O . LEU A 1 268 ? 165.840 133.098 122.166 1.00 41.23 258 LEU A O 1
ATOM 2151 N N . ASN A 1 269 ? 165.223 135.206 121.633 1.00 40.46 259 ASN A N 1
ATOM 2152 C CA . ASN A 1 269 ? 166.194 135.386 120.555 1.00 44.95 259 ASN A CA 1
ATOM 2153 C C . ASN A 1 269 ? 166.020 134.317 119.473 1.00 48.21 259 ASN A C 1
ATOM 2154 O O . ASN A 1 269 ? 166.913 133.514 119.196 1.00 50.75 259 ASN A O 1
ATOM 2159 N N . LYS A 1 270 ? 164.831 134.315 118.872 1.00 44.80 260 LYS A N 1
ATOM 2160 C CA . LYS A 1 270 ? 164.444 133.483 117.737 1.00 47.04 260 LYS A CA 1
ATOM 2161 C C . LYS A 1 270 ? 164.437 131.995 118.060 1.00 46.00 260 LYS A C 1
ATOM 2162 O O . LYS A 1 270 ? 164.134 131.187 117.175 1.00 44.01 260 LYS A O 1
ATOM 2168 N N . LYS A 1 271 ? 164.755 131.605 119.286 1.00 46.69 261 LYS A N 1
ATOM 2169 C CA . LYS A 1 271 ? 164.741 130.221 119.734 1.00 42.20 261 LYS A CA 1
ATOM 2170 C C . LYS A 1 271 ? 163.782 130.098 120.910 1.00 46.19 261 LYS A C 1
ATOM 2171 O O . LYS A 1 271 ? 163.199 131.081 121.368 1.00 47.60 261 LYS A O 1
ATOM 2177 N N . GLN A 1 272 ? 163.622 128.879 121.409 1.00 44.04 262 GLN A N 1
ATOM 2178 C CA . GLN A 1 272 ? 162.757 128.622 122.552 1.00 42.54 262 GLN A CA 1
ATOM 2179 C C . GLN A 1 272 ? 163.606 128.441 123.802 1.00 42.51 262 GLN A C 1
ATOM 2180 O O . GLN A 1 272 ? 164.511 127.602 123.829 1.00 45.76 262 GLN A O 1
ATOM 2186 N N . TYR A 1 273 ? 163.318 129.235 124.826 1.00 40.61 263 TYR A N 1
ATOM 2187 C CA . TYR A 1 273 ? 163.901 129.058 126.145 1.00 38.51 263 TYR A CA 1
ATOM 2188 C C . TYR A 1 273 ? 162.886 128.386 127.061 1.00 38.36 263 TYR A C 1
ATOM 2189 O O . TYR A 1 273 ? 161.675 128.548 126.898 1.00 41.97 263 TYR A O 1
ATOM 2198 N N . GLN A 1 274 ? 163.385 127.612 128.017 1.00 36.85 264 GLN A N 1
ATOM 2199 C CA . GLN A 1 274 ? 162.533 126.917 128.972 1.00 33.93 264 GLN A CA 1
ATOM 2200 C C . GLN A 1 274 ? 162.817 127.446 130.368 1.00 34.94 264 GLN A C 1
ATOM 2201 O O . GLN A 1 274 ? 163.966 127.430 130.819 1.00 36.62 264 GLN A O 1
ATOM 2207 N N . ILE A 1 275 ? 161.771 127.909 131.044 1.00 31.55 265 ILE A N 1
ATOM 2208 C CA . ILE A 1 275 ? 161.846 128.358 132.426 1.00 27.25 265 ILE A CA 1
ATOM 2209 C C . ILE A 1 275 ? 161.007 127.402 133.259 1.00 30.52 265 ILE A C 1
ATOM 2210 O O . ILE A 1 275 ? 159.815 127.220 132.991 1.00 35.91 265 ILE A O 1
ATOM 2215 N N . GLU A 1 276 ? 161.625 126.789 134.263 1.00 32.49 266 GLU A N 1
ATOM 2216 C CA . GLU A 1 276 ? 160.938 125.840 135.124 1.00 31.33 266 GLU A CA 1
ATOM 2217 C C . GLU A 1 276 ? 160.346 126.555 136.332 1.00 35.38 266 GLU A C 1
ATOM 2218 O O . GLU A 1 276 ? 160.964 127.460 136.899 1.00 36.28 266 GLU A O 1
ATOM 2224 N N . LEU A 1 277 ? 159.146 126.137 136.726 1.00 36.54 267 LEU A N 1
ATOM 2225 C CA . LEU A 1 277 ? 158.371 126.799 137.765 1.00 30.70 267 LEU A CA 1
ATOM 2226 C C . LEU A 1 277 ? 158.048 125.822 138.885 1.00 37.09 267 LEU A C 1
ATOM 2227 O O . LEU A 1 277 ? 157.727 124.658 138.632 1.00 39.17 267 LEU A O 1
ATOM 2232 N N . TRP A 1 278 ? 158.133 126.303 140.123 1.00 35.65 268 TRP A N 1
ATOM 2233 C CA . TRP A 1 278 ? 157.710 125.508 141.265 1.00 32.83 268 TRP A CA 1
ATOM 2234 C C . TRP A 1 278 ? 156.202 125.295 141.235 1.00 35.87 268 TRP A C 1
ATOM 2235 O O . TRP A 1 278 ? 155.445 126.124 140.727 1.00 44.32 268 TRP A O 1
ATOM 2246 N N . GLY A 1 279 ? 155.765 124.173 141.791 1.00 34.05 269 GLY A N 1
ATOM 2247 C CA . GLY A 1 279 ? 154.348 123.904 141.863 1.00 31.60 269 GLY A CA 1
ATOM 2248 C C . GLY A 1 279 ? 153.627 124.857 142.795 1.00 29.59 269 GLY A C 1
ATOM 2249 O O . GLY A 1 279 ? 154.211 125.479 143.682 1.00 28.43 269 GLY A O 1
ATOM 2250 N N . ASN A 1 280 ? 152.321 124.970 142.586 1.00 25.61 270 ASN A N 1
ATOM 2251 C CA . ASN A 1 280 ? 151.485 125.880 143.355 1.00 21.05 270 ASN A CA 1
ATOM 2252 C C . ASN A 1 280 ? 150.241 125.140 143.817 1.00 22.43 270 ASN A C 1
ATOM 2253 O O . ASN A 1 280 ? 149.529 124.547 143.003 1.00 26.70 270 ASN A O 1
ATOM 2258 N N . ARG A 1 281 ? 149.980 125.186 145.125 1.00 24.88 271 ARG A N 1
ATOM 2259 C CA . ARG A 1 281 ? 148.850 124.462 145.694 1.00 24.34 271 ARG A CA 1
ATOM 2260 C C . ARG A 1 281 ? 147.511 125.024 145.246 1.00 23.80 271 ARG A C 1
ATOM 2261 O O . ARG A 1 281 ? 146.487 124.350 145.401 1.00 23.10 271 ARG A O 1
ATOM 2269 N N . GLN A 1 282 ? 147.489 126.242 144.706 1.00 23.35 272 GLN A N 1
ATOM 2270 C CA . GLN A 1 282 ? 146.260 126.774 144.139 1.00 21.96 272 GLN A CA 1
ATOM 2271 C C . GLN A 1 282 ? 145.853 126.038 142.873 1.00 27.71 272 GLN A C 1
ATOM 2272 O O . GLN A 1 282 ? 144.678 126.075 142.498 1.00 31.99 272 GLN A O 1
ATOM 2278 N N . VAL A 1 283 ? 146.795 125.369 142.215 1.00 25.77 273 VAL A N 1
ATOM 2279 C CA . VAL A 1 283 ? 146.525 124.592 141.007 1.00 29.97 273 VAL A CA 1
ATOM 2280 C C . VAL A 1 283 ? 147.116 123.203 141.245 1.00 32.69 273 VAL A C 1
ATOM 2281 O O . VAL A 1 283 ? 148.288 122.950 140.957 1.00 37.83 273 VAL A O 1
ATOM 2285 N N . ASN A 1 284 ? 146.305 122.292 141.771 1.00 33.97 274 ASN A N 1
ATOM 2286 C CA . ASN A 1 284 ? 146.748 120.951 142.125 1.00 31.82 274 ASN A CA 1
ATOM 2287 C C . ASN A 1 284 ? 146.303 119.946 141.070 1.00 36.02 274 ASN A C 1
ATOM 2288 O O . ASN A 1 284 ? 145.412 120.215 140.264 1.00 42.90 274 ASN A O 1
ATOM 2293 N N . LYS A 1 285 ? 146.932 118.770 141.101 1.00 36.70 275 LYS A N 1
ATOM 2294 C CA . LYS A 1 285 ? 146.771 117.799 140.020 1.00 37.90 275 LYS A CA 1
ATOM 2295 C C . LYS A 1 285 ? 145.326 117.339 139.875 1.00 43.61 275 LYS A C 1
ATOM 2296 O O . LYS A 1 285 ? 144.782 117.308 138.766 1.00 44.35 275 LYS A O 1
ATOM 2302 N N . GLY A 1 286 ? 144.689 116.965 140.980 1.00 46.31 276 GLY A N 1
ATOM 2303 C CA . GLY A 1 286 ? 143.344 116.431 140.919 1.00 50.58 276 GLY A CA 1
ATOM 2304 C C . GLY A 1 286 ? 142.228 117.445 140.910 1.00 46.96 276 GLY A C 1
ATOM 2305 O O . GLY A 1 286 ? 141.067 117.075 140.724 1.00 46.86 276 GLY A O 1
ATOM 2306 N N . THR A 1 287 ? 142.546 118.719 141.100 1.00 44.46 277 THR A N 1
ATOM 2307 C CA . THR A 1 287 ? 141.529 119.749 141.208 1.00 51.62 277 THR A CA 1
ATOM 2308 C C . THR A 1 287 ? 141.053 120.195 139.826 1.00 53.00 277 THR A C 1
ATOM 2309 O O . THR A 1 287 ? 141.598 119.809 138.790 1.00 51.16 277 THR A O 1
ATOM 2313 N N . LYS A 1 288 ? 140.007 121.022 139.828 1.00 54.51 278 LYS A N 1
ATOM 2314 C CA . LYS A 1 288 ? 139.502 121.643 138.612 1.00 56.84 278 LYS A CA 1
ATOM 2315 C C . LYS A 1 288 ? 140.216 122.942 138.279 1.00 53.25 278 LYS A C 1
ATOM 2316 O O . LYS A 1 288 ? 140.121 123.416 137.142 1.00 52.62 278 LYS A O 1
ATOM 2322 N N . GLU A 1 289 ? 140.929 123.523 139.243 1.00 54.93 279 GLU A N 1
ATOM 2323 C CA . GLU A 1 289 ? 141.635 124.771 138.988 1.00 46.95 279 GLU A CA 1
ATOM 2324 C C . GLU A 1 289 ? 142.832 124.566 138.074 1.00 46.65 279 GLU A C 1
ATOM 2325 O O . GLU A 1 289 ? 143.140 125.443 137.265 1.00 48.72 279 GLU A O 1
ATOM 2331 N N . ARG A 1 290 ? 143.516 123.425 138.179 1.00 44.94 280 ARG A N 1
ATOM 2332 C CA . ARG A 1 290 ? 144.585 123.119 137.233 1.00 41.55 280 ARG A CA 1
ATOM 2333 C C . ARG A 1 290 ? 144.037 122.984 135.820 1.00 45.22 280 ARG A C 1
ATOM 2334 O O . ARG A 1 290 ? 144.652 123.457 134.857 1.00 47.00 280 ARG A O 1
ATOM 2342 N N . ASP A 1 291 ? 142.877 122.337 135.678 1.00 46.53 281 ASP A N 1
ATOM 2343 C CA . ASP A 1 291 ? 142.249 122.205 134.369 1.00 44.78 281 ASP A CA 1
ATOM 2344 C C . ASP A 1 291 ? 141.832 123.558 133.811 1.00 40.26 281 ASP A C 1
ATOM 2345 O O . ASP A 1 291 ? 142.027 123.830 132.623 1.00 42.40 281 ASP A O 1
ATOM 2350 N N . ALA A 1 292 ? 141.252 124.417 134.649 1.00 40.30 282 ALA A N 1
ATOM 2351 C CA . ALA A 1 292 ? 140.868 125.746 134.188 1.00 38.77 282 ALA A CA 1
ATOM 2352 C C . ALA A 1 292 ? 142.086 126.575 133.810 1.00 36.23 282 ALA A C 1
ATOM 2353 O O . ALA A 1 292 ? 142.062 127.301 132.812 1.00 36.85 282 ALA A O 1
ATOM 2355 N N . PHE A 1 293 ? 143.157 126.487 134.601 1.00 36.75 283 PHE A N 1
ATOM 2356 C CA . PHE A 1 293 ? 144.370 127.242 134.312 1.00 35.60 283 PHE A CA 1
ATOM 2357 C C . PHE A 1 293 ? 145.021 126.779 133.016 1.00 36.62 283 PHE A C 1
ATOM 2358 O O . PHE A 1 293 ? 145.448 127.604 132.203 1.00 38.30 283 PHE A O 1
ATOM 2366 N N . LEU A 1 294 ? 145.094 125.467 132.799 1.00 36.73 284 LEU A N 1
ATOM 2367 C CA . LEU A 1 294 ? 145.821 124.933 131.658 1.00 35.37 284 LEU A CA 1
ATOM 2368 C C . LEU A 1 294 ? 145.066 125.064 130.345 1.00 40.02 284 LEU A C 1
ATOM 2369 O O . LEU A 1 294 ? 145.686 124.961 129.281 1.00 38.59 284 LEU A O 1
ATOM 2374 N N . ASN A 1 295 ? 143.756 125.292 130.387 1.00 41.91 285 ASN A N 1
ATOM 2375 C CA . ASN A 1 295 ? 142.961 125.406 129.175 1.00 37.49 285 ASN A CA 1
ATOM 2376 C C . ASN A 1 295 ? 142.613 126.840 128.807 1.00 36.07 285 ASN A C 1
ATOM 2377 O O . ASN A 1 295 ? 142.123 127.071 127.699 1.00 39.73 285 ASN A O 1
ATOM 2382 N N . THR A 1 296 ? 142.843 127.809 129.698 1.00 35.13 286 THR A N 1
ATOM 2383 C CA . THR A 1 296 ? 142.331 129.152 129.452 1.00 36.10 286 THR A CA 1
ATOM 2384 C C . THR A 1 296 ? 143.322 130.260 129.790 1.00 36.74 286 THR A C 1
ATOM 2385 O O . THR A 1 296 ? 142.893 131.392 130.033 1.00 39.93 286 THR A O 1
ATOM 2389 N N . TYR A 1 297 ? 144.622 129.990 129.814 1.00 31.08 287 TYR A N 1
ATOM 2390 C CA . TYR A 1 297 ? 145.527 131.064 130.187 1.00 29.36 287 TYR A CA 1
ATOM 2391 C C . TYR A 1 297 ? 145.685 132.062 129.041 1.00 31.02 287 TYR A C 1
ATOM 2392 O O . TYR A 1 297 ? 145.430 131.757 127.875 1.00 36.16 287 TYR A O 1
ATOM 2401 N N . GLY A 1 298 ? 146.100 133.279 129.395 1.00 27.26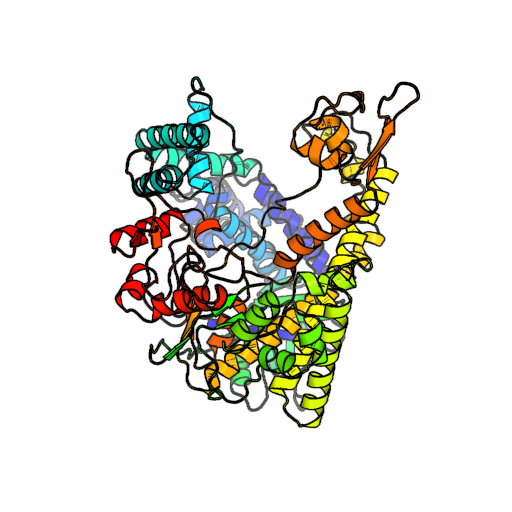 288 GLY A N 1
ATOM 2402 C CA . GLY A 1 298 ? 146.145 134.389 128.472 1.00 28.02 288 GLY A CA 1
ATOM 2403 C C . GLY A 1 298 ? 147.551 134.830 128.094 1.00 31.44 288 GLY A C 1
ATOM 2404 O O . GLY A 1 298 ? 148.559 134.314 128.569 1.00 28.96 288 GLY A O 1
ATOM 2405 N N . GLU A 1 299 ? 147.592 135.835 127.218 1.00 29.01 289 GLU A N 1
ATOM 2406 C CA . GLU A 1 299 ? 148.841 136.323 126.647 1.00 31.24 289 GLU A CA 1
ATOM 2407 C C . GLU A 1 299 ? 149.618 137.230 127.589 1.00 34.88 289 GLU A C 1
ATOM 2408 O O . GLU A 1 299 ? 150.752 137.599 127.270 1.00 37.43 289 GLU A O 1
ATOM 2414 N N . ASN A 1 300 ? 149.037 137.588 128.729 1.00 35.25 290 ASN A N 1
ATOM 2415 C CA . ASN A 1 300 ? 149.717 138.387 129.738 1.00 30.96 290 ASN A CA 1
ATOM 2416 C C . ASN A 1 300 ? 150.791 137.556 130.439 1.00 29.44 290 ASN A C 1
ATOM 2417 O O . ASN A 1 300 ? 150.516 136.456 130.924 1.00 29.54 290 ASN A O 1
ATOM 2422 N N . ILE A 1 301 ? 152.021 138.072 130.478 1.00 31.93 291 ILE A N 1
ATOM 2423 C CA . ILE A 1 301 ? 153.123 137.459 131.217 1.00 29.07 291 ILE A CA 1
ATOM 2424 C C . ILE A 1 301 ? 153.855 138.549 131.985 1.00 25.24 291 ILE A C 1
ATOM 2425 O O . ILE A 1 301 ? 154.250 139.563 131.402 1.00 25.33 291 ILE A O 1
ATOM 2430 N N . VAL A 1 302 ? 154.053 138.334 133.284 1.00 24.64 292 VAL A N 1
ATOM 2431 C CA . VAL A 1 302 ? 154.679 139.309 134.171 1.00 20.86 292 VAL A CA 1
ATOM 2432 C C . VAL A 1 302 ? 155.936 138.696 134.771 1.00 21.30 292 VAL A C 1
ATOM 2433 O O . VAL A 1 302 ? 155.914 137.555 135.240 1.00 25.75 292 VAL A O 1
ATOM 2437 N N . PHE A 1 303 ? 157.026 139.451 134.751 1.00 18.31 293 PHE A N 1
ATOM 2438 C CA . PHE A 1 303 ? 158.241 139.103 135.474 1.00 19.63 293 PHE A CA 1
ATOM 2439 C C . PHE A 1 303 ? 158.466 140.150 136.554 1.00 21.63 293 PHE A C 1
ATOM 2440 O O . PHE A 1 303 ? 158.617 141.336 136.247 1.00 21.84 293 PHE A O 1
ATOM 2448 N N . ILE A 1 304 ? 158.485 139.716 137.810 1.00 19.10 294 ILE A N 1
ATOM 2449 C CA . ILE A 1 304 ? 158.656 140.610 138.946 1.00 21.09 294 ILE A CA 1
ATOM 2450 C C . ILE A 1 304 ? 159.729 140.042 139.864 1.00 22.03 294 ILE A C 1
ATOM 2451 O O . ILE A 1 304 ? 159.771 138.833 140.109 1.00 27.00 294 ILE A O 1
ATOM 2456 N N . ILE A 1 305 ? 160.611 140.911 140.350 1.00 23.50 295 ILE A N 1
ATOM 2457 C CA . ILE A 1 305 ? 161.676 140.529 141.271 1.00 26.45 295 ILE A CA 1
ATOM 2458 C C . ILE A 1 305 ? 161.254 140.985 142.663 1.00 28.39 295 ILE A C 1
ATOM 2459 O O . ILE A 1 305 ? 161.365 142.165 143.006 1.00 28.89 295 ILE A O 1
ATOM 2464 N N . ASN A 1 306 ? 160.771 140.048 143.469 1.00 29.55 296 ASN A N 1
ATOM 2465 C CA . ASN A 1 306 ? 160.395 140.301 144.853 1.00 31.78 296 ASN A CA 1
ATOM 2466 C C . ASN A 1 306 ? 161.376 139.573 145.760 1.00 36.15 296 ASN A C 1
ATOM 2467 O O . ASN A 1 306 ? 161.514 138.350 145.670 1.00 37.78 296 ASN A O 1
ATOM 2472 N N . ASN A 1 307 ? 162.043 140.324 146.636 1.00 36.24 297 ASN A N 1
ATOM 2473 C CA . ASN A 1 307 ? 163.025 139.769 147.569 1.00 38.48 297 ASN A CA 1
ATOM 2474 C C . ASN A 1 307 ? 164.131 139.017 146.834 1.00 41.26 297 ASN A C 1
ATOM 2475 O O . ASN A 1 307 ? 164.484 137.890 147.185 1.00 46.74 297 ASN A O 1
ATOM 2480 N N . ASP A 1 308 ? 164.673 139.652 145.794 1.00 37.76 298 ASP A N 1
ATOM 2481 C CA . ASP A 1 308 ? 165.796 139.108 145.029 1.00 42.50 298 ASP A CA 1
ATOM 2482 C C . ASP A 1 308 ? 165.481 137.734 144.440 1.00 41.53 298 ASP A C 1
ATOM 2483 O O . ASP A 1 308 ? 166.381 136.924 144.209 1.00 37.51 298 ASP A O 1
ATOM 2488 N N . GLU A 1 309 ? 164.203 137.464 144.192 1.00 41.39 299 GLU A N 1
ATOM 2489 C CA . GLU A 1 309 ? 163.763 136.230 143.560 1.00 34.76 299 GLU A CA 1
ATOM 2490 C C . GLU A 1 309 ? 162.779 136.556 142.451 1.00 28.20 299 GLU A C 1
ATOM 2491 O O . GLU A 1 309 ? 161.970 137.479 142.577 1.00 27.53 299 GLU A O 1
ATOM 2497 N N . LEU A 1 310 ? 162.850 135.786 141.372 1.00 27.27 300 LEU A N 1
ATOM 2498 C CA . LEU A 1 310 ? 162.016 136.004 140.202 1.00 25.27 300 LEU A CA 1
ATOM 2499 C C . LEU A 1 310 ? 160.718 135.219 140.316 1.00 28.75 300 LEU A C 1
ATOM 2500 O O . LEU A 1 310 ? 160.719 134.046 140.697 1.00 33.87 300 LEU A O 1
ATOM 2505 N N . TYR A 1 311 ? 159.610 135.875 139.988 1.00 26.49 301 TYR A N 1
ATOM 2506 C CA . TYR A 1 311 ? 158.306 135.236 139.935 1.00 22.98 301 TYR A CA 1
ATOM 2507 C C . TYR A 1 311 ? 157.673 135.497 138.577 1.00 21.90 301 TYR A C 1
ATOM 2508 O O . TYR A 1 311 ? 157.912 136.531 137.951 1.00 19.64 301 TYR A O 1
ATOM 2517 N N . VAL A 1 312 ? 156.868 134.542 138.122 1.00 23.75 302 VAL A N 1
ATOM 2518 C CA . VAL A 1 312 ? 156.152 134.637 136.856 1.00 21.55 302 VAL A CA 1
ATOM 2519 C C . VAL A 1 312 ? 154.661 134.620 137.153 1.00 22.62 302 VAL A C 1
ATOM 2520 O O . VAL A 1 312 ? 154.192 133.799 137.947 1.00 25.04 302 VAL A O 1
ATOM 2524 N N . VAL A 1 313 ? 153.920 135.522 136.520 1.00 21.77 303 VAL A N 1
ATOM 2525 C CA . VAL A 1 313 ? 152.485 135.624 136.737 1.00 24.76 303 VAL A CA 1
ATOM 2526 C C . VAL A 1 313 ? 151.764 135.354 135.426 1.00 23.54 303 VAL A C 1
ATOM 2527 O O . VAL A 1 313 ? 152.259 135.677 134.342 1.00 24.50 303 VAL A O 1
ATOM 2531 N N . PHE A 1 314 ? 150.586 134.745 135.532 1.00 22.66 304 PHE A N 1
ATOM 2532 C CA . PHE A 1 314 ? 149.721 134.505 134.391 1.00 21.91 304 PHE A CA 1
ATOM 2533 C C . PHE A 1 314 ? 148.293 134.865 134.772 1.00 25.15 304 PHE A C 1
ATOM 2534 O O . PHE A 1 314 ? 148.017 135.323 135.883 1.00 25.17 304 PHE A O 1
ATOM 2542 N N . SER A 1 315 ? 147.378 134.645 133.833 1.00 32.17 305 SER A N 1
ATOM 2543 C CA . SER A 1 315 ? 145.956 134.865 134.038 1.00 28.69 305 SER A CA 1
ATOM 2544 C C . SER A 1 315 ? 145.188 133.746 133.357 1.00 24.67 305 SER A C 1
ATOM 2545 O O . SER A 1 315 ? 145.685 133.123 132.421 1.00 26.21 305 SER A O 1
ATOM 2548 N N . TYR A 1 316 ? 143.980 133.484 133.843 1.00 25.11 306 TYR A N 1
ATOM 2549 C CA . TYR A 1 316 ? 143.142 132.445 133.263 1.00 30.78 306 TYR A CA 1
ATOM 2550 C C . TYR A 1 316 ? 141.692 132.746 133.607 1.00 37.65 306 TYR A C 1
ATOM 2551 O O . TYR A 1 316 ? 141.404 133.526 134.515 1.00 38.77 306 TYR A O 1
ATOM 2560 N N . GLU A 1 317 ? 140.783 132.116 132.871 1.00 41.10 307 GLU A N 1
ATOM 2561 C CA . GLU A 1 317 ? 139.358 132.313 133.084 1.00 43.76 307 GLU A CA 1
ATOM 2562 C C . GLU A 1 317 ? 138.831 131.370 134.159 1.00 50.82 307 GLU A C 1
ATOM 2563 O O . GLU A 1 317 ? 139.409 130.321 134.443 1.00 55.42 307 GLU A O 1
ATOM 2569 N N . TYR A 1 318 ? 137.710 131.763 134.756 1.00 55.20 308 TYR A N 1
ATOM 2570 C CA . TYR A 1 318 ? 137.118 131.014 135.852 1.00 58.72 308 TYR A CA 1
ATOM 2571 C C . TYR A 1 318 ? 135.652 131.406 135.957 1.00 62.52 308 TYR A C 1
ATOM 2572 O O . TYR A 1 318 ? 135.268 132.512 135.573 1.00 60.99 308 TYR A O 1
ATOM 2581 N N . GLU A 1 319 ? 134.837 130.491 136.471 1.00 68.00 309 GLU A N 1
ATOM 2582 C CA . GLU A 1 319 ? 133.406 130.720 136.628 1.00 68.76 309 GLU A CA 1
ATOM 2583 C C . GLU A 1 319 ? 133.093 131.007 138.090 1.00 72.26 309 GLU A C 1
ATOM 2584 O O . GLU A 1 319 ? 133.465 130.228 138.973 1.00 73.65 309 GLU A O 1
ATOM 2590 N N . LEU A 1 320 ? 132.407 132.117 138.338 1.00 77.18 310 LEU A N 1
ATOM 2591 C CA . LEU A 1 320 ? 132.109 132.583 139.686 1.00 76.20 310 LEU A CA 1
ATOM 2592 C C . LEU A 1 320 ? 130.687 132.185 140.056 1.00 78.71 310 LEU A C 1
ATOM 2593 O O . LEU A 1 320 ? 129.733 132.559 139.366 1.00 79.59 310 LEU A O 1
ATOM 2598 N N . GLU A 1 321 ? 130.546 131.438 141.146 1.00 79.34 311 GLU A N 1
ATOM 2599 C CA . GLU A 1 321 ? 129.251 130.988 141.640 1.00 81.17 311 GLU A CA 1
ATOM 2600 C C . GLU A 1 321 ? 128.884 131.691 142.943 1.00 74.67 311 GLU A C 1
ATOM 2601 O O . GLU A 1 321 ? 128.312 131.089 143.854 1.00 71.39 311 GLU A O 1
ATOM 2607 N N . LYS A 1 322 ? 129.222 132.974 143.041 1.00 72.02 312 LYS A N 1
ATOM 2608 C CA . LYS A 1 322 ? 128.938 133.739 144.246 1.00 70.10 312 LYS A CA 1
ATOM 2609 C C . LYS A 1 322 ? 127.436 133.825 144.481 1.00 73.39 312 LYS A C 1
ATOM 2610 O O . LYS A 1 322 ? 126.654 134.046 143.553 1.00 75.50 312 LYS A O 1
ATOM 2616 N N . GLU A 1 323 ? 127.035 133.645 145.734 1.00 71.33 313 GLU A N 1
ATOM 2617 C CA . GLU A 1 323 ? 125.626 133.531 146.062 1.00 75.98 313 GLU A CA 1
ATOM 2618 C C . GLU A 1 323 ? 124.983 134.909 146.208 1.00 73.14 313 GLU A C 1
ATOM 2619 O O . GLU A 1 323 ? 125.653 135.924 146.418 1.00 68.06 313 GLU A O 1
ATOM 2625 N N . GLU A 1 324 ? 123.661 134.927 146.084 1.00 74.27 314 GLU A N 1
ATOM 2626 C CA . GLU A 1 324 ? 122.852 136.122 146.242 1.00 73.50 314 GLU A CA 1
ATOM 2627 C C . GLU A 1 324 ? 122.471 136.325 147.709 1.00 66.61 314 GLU A C 1
ATOM 2628 O O . GLU A 1 324 ? 122.645 135.445 148.553 1.00 68.90 314 GLU A O 1
ATOM 2634 N N . ALA A 1 325 ? 121.937 137.508 148.005 1.00 63.33 315 ALA A N 1
ATOM 2635 C CA . ALA A 1 325 ? 121.514 137.829 149.359 1.00 59.19 315 ALA A CA 1
ATOM 2636 C C . ALA A 1 325 ? 120.272 137.030 149.740 1.00 55.56 315 ALA A C 1
ATOM 2637 O O . ALA A 1 325 ? 119.527 136.543 148.886 1.00 56.45 315 ALA A O 1
ATOM 2639 N N . ASN A 1 326 ? 120.055 136.895 151.044 1.00 51.14 316 ASN A N 1
ATOM 2640 C CA . ASN A 1 326 ? 118.978 136.043 151.538 1.00 50.96 316 ASN A CA 1
ATOM 2641 C C . ASN A 1 326 ? 118.049 136.731 152.531 1.00 50.21 316 ASN A C 1
ATOM 2642 O O . ASN A 1 326 ? 116.841 136.485 152.493 1.00 52.54 316 ASN A O 1
ATOM 2647 N N . PHE A 1 327 ? 118.579 137.583 153.414 1.00 48.13 317 PHE A N 1
ATOM 2648 C CA . PHE A 1 327 ? 117.783 138.340 154.390 1.00 46.22 317 PHE A CA 1
ATOM 2649 C C . PHE A 1 327 ? 116.940 137.429 155.286 1.00 43.70 317 PHE A C 1
ATOM 2650 O O . PHE A 1 327 ? 115.728 137.599 155.417 1.00 43.52 317 PHE A O 1
ATOM 2658 N N . VAL A 1 328 ? 117.592 136.456 155.916 1.00 42.69 318 VAL A N 1
ATOM 2659 C CA . VAL A 1 328 ? 116.898 135.556 156.832 1.00 45.30 318 VAL A CA 1
ATOM 2660 C C . VAL A 1 328 ? 117.468 135.732 158.234 1.00 49.00 318 VAL A C 1
ATOM 2661 O O . VAL A 1 328 ? 116.764 135.547 159.234 1.00 47.70 318 VAL A O 1
ATOM 2665 N N . LYS A 1 329 ? 118.744 136.104 158.313 1.00 46.70 319 LYS A N 1
ATOM 2666 C CA . LYS A 1 329 ? 119.385 136.365 159.598 1.00 39.90 319 LYS A CA 1
ATOM 2667 C C . LYS A 1 329 ? 120.560 137.294 159.337 1.00 36.44 319 LYS A C 1
ATOM 2668 O O . LYS A 1 329 ? 121.528 136.893 158.687 1.00 42.86 319 LYS A O 1
ATOM 2674 N N . THR A 1 330 ? 120.472 138.521 159.834 1.00 33.31 320 THR A N 1
ATOM 2675 C CA . THR A 1 330 ? 121.493 139.535 159.626 1.00 34.27 320 THR A CA 1
ATOM 2676 C C . THR A 1 330 ? 122.131 139.888 160.963 1.00 39.59 320 THR A C 1
ATOM 2677 O O . THR A 1 330 ? 121.511 139.745 162.019 1.00 40.20 320 THR A O 1
ATOM 2681 N N . VAL A 1 331 ? 123.389 140.315 160.912 1.00 38.95 321 VAL A N 1
ATOM 2682 C CA . VAL A 1 331 ? 124.100 140.816 162.079 1.00 33.73 321 VAL A CA 1
ATOM 2683 C C . VAL A 1 331 ? 124.910 142.041 161.668 1.00 34.59 321 VAL A C 1
ATOM 2684 O O . VAL A 1 331 ? 125.553 142.049 160.614 1.00 35.76 321 VAL A O 1
ATOM 2688 N N . GLY A 1 332 ? 124.858 143.092 162.494 1.00 26.63 322 GLY A N 1
ATOM 2689 C CA . GLY A 1 332 ? 125.686 144.259 162.279 1.00 23.45 322 GLY A CA 1
ATOM 2690 C C . GLY A 1 332 ? 127.056 144.112 162.912 1.00 24.02 322 GLY A C 1
ATOM 2691 O O . GLY A 1 332 ? 127.345 143.139 163.599 1.00 23.03 322 GLY A O 1
ATOM 2692 N N . LEU A 1 333 ? 127.909 145.105 162.667 1.00 28.66 323 LEU A N 1
ATOM 2693 C CA . LEU A 1 333 ? 129.269 145.062 163.198 1.00 28.37 323 LEU A CA 1
ATOM 2694 C C . LEU A 1 333 ? 129.889 146.452 163.146 1.00 36.46 323 LEU A C 1
ATOM 2695 O O . LEU A 1 333 ? 130.051 147.016 162.059 1.00 42.55 323 LEU A O 1
ATOM 2700 N N . ASP A 1 334 ? 130.251 146.992 164.309 1.00 28.51 324 ASP A N 1
ATOM 2701 C CA . ASP A 1 334 ? 130.982 148.246 164.414 1.00 28.79 324 ASP A CA 1
ATOM 2702 C C . ASP A 1 334 ? 132.466 147.966 164.626 1.00 33.85 324 ASP A C 1
ATOM 2703 O O . ASP A 1 334 ? 132.848 146.908 165.127 1.00 36.58 324 ASP A O 1
ATOM 2708 N N . VAL A 1 335 ? 133.307 148.917 164.232 1.00 35.33 325 VAL A N 1
ATOM 2709 C CA . VAL A 1 335 ? 134.752 148.802 164.390 1.00 35.68 325 VAL A CA 1
ATOM 2710 C C . VAL A 1 335 ? 135.229 149.947 165.272 1.00 38.81 325 VAL A C 1
ATOM 2711 O O . VAL A 1 335 ? 134.967 151.118 164.976 1.00 41.04 325 VAL A O 1
ATOM 2715 N N . ASN A 1 336 ? 135.931 149.604 166.351 1.00 36.34 326 ASN A N 1
ATOM 2716 C CA . ASN A 1 336 ? 136.379 150.566 167.343 1.00 33.82 326 ASN A CA 1
ATOM 2717 C C . ASN A 1 336 ? 137.827 150.262 167.692 1.00 32.83 326 ASN A C 1
ATOM 2718 O O . ASN A 1 336 ? 138.452 149.368 167.118 1.00 33.58 326 ASN A O 1
ATOM 2723 N N . PHE A 1 337 ? 138.368 151.018 168.642 1.00 34.93 327 PHE A N 1
ATOM 2724 C CA . PHE A 1 337 ? 139.732 150.777 169.092 1.00 32.77 327 PHE A CA 1
ATOM 2725 C C . PHE A 1 337 ? 139.922 150.834 170.597 1.00 31.37 327 PHE A C 1
ATOM 2726 O O . PHE A 1 337 ? 140.976 150.399 171.068 1.00 33.56 327 PHE A O 1
ATOM 2734 N N . LYS A 1 338 ? 138.964 151.347 171.368 1.00 30.42 328 LYS A N 1
ATOM 2735 C CA . LYS A 1 338 ? 139.229 151.580 172.781 1.00 26.56 328 LYS A CA 1
ATOM 2736 C C . LYS A 1 338 ? 139.080 150.312 173.609 1.00 29.31 328 LYS A C 1
ATOM 2737 O O . LYS A 1 338 ? 139.875 150.074 174.523 1.00 35.95 328 LYS A O 1
ATOM 2743 N N . HIS A 1 339 ? 138.083 149.506 173.330 1.00 27.46 329 HIS A N 1
ATOM 2744 C CA . HIS A 1 339 ? 137.911 148.322 174.161 1.00 27.72 329 HIS A CA 1
ATOM 2745 C C . HIS A 1 339 ? 137.833 147.029 173.372 1.00 26.98 329 HIS A C 1
ATOM 2746 O O . HIS A 1 339 ? 138.396 146.023 173.803 1.00 32.20 329 HIS A O 1
ATOM 2753 N N . ALA A 1 340 ? 137.148 147.026 172.238 1.00 29.78 330 ALA A N 1
ATOM 2754 C CA . ALA A 1 340 ? 137.058 145.853 171.387 1.00 25.19 330 ALA A CA 1
ATOM 2755 C C . ALA A 1 340 ? 137.287 146.276 169.949 1.00 23.68 330 ALA A C 1
ATOM 2756 O O . ALA A 1 340 ? 136.928 147.383 169.548 1.00 28.82 330 ALA A O 1
ATOM 2758 N N . PHE A 1 341 ? 137.920 145.394 169.180 1.00 24.25 331 PHE A N 1
ATOM 2759 C CA . PHE A 1 341 ? 138.128 145.680 167.768 1.00 25.76 331 PHE A CA 1
ATOM 2760 C C . PHE A 1 341 ? 136.824 145.561 166.997 1.00 25.63 331 PHE A C 1
ATOM 2761 O O . PHE A 1 341 ? 136.490 146.425 166.180 1.00 28.76 331 PHE A O 1
ATOM 2769 N N . PHE A 1 342 ? 136.067 144.504 167.254 1.00 21.51 332 PHE A N 1
ATOM 2770 C CA . PHE A 1 342 ? 134.816 144.263 166.559 1.00 21.06 332 PHE A CA 1
ATOM 2771 C C . PHE A 1 342 ? 133.742 143.958 167.584 1.00 20.64 332 PHE A C 1
ATOM 2772 O O . PHE A 1 342 ? 133.945 143.131 168.475 1.00 27.43 332 PHE A O 1
ATOM 2780 N N . VAL A 1 343 ? 132.617 144.651 167.472 1.00 22.43 333 VAL A N 1
ATOM 2781 C CA . VAL A 1 343 ? 131.449 144.422 168.309 1.00 20.73 333 VAL A CA 1
ATOM 2782 C C . VAL A 1 343 ? 130.269 144.187 167.383 1.00 21.53 333 VAL A C 1
ATOM 2783 O O . VAL A 1 343 ? 130.077 144.933 166.419 1.00 27.58 333 VAL A O 1
ATOM 2787 N N . THR A 1 344 ? 129.497 143.148 167.656 1.00 18.00 334 THR A N 1
ATOM 2788 C CA . THR A 1 344 ? 128.352 142.827 166.829 1.00 21.63 334 THR A CA 1
ATOM 2789 C C . THR A 1 344 ? 127.091 143.436 167.428 1.00 25.37 334 THR A C 1
ATOM 2790 O O . THR A 1 344 ? 127.136 144.195 168.398 1.00 31.43 334 THR A O 1
ATOM 2794 N N . SER A 1 345 ? 125.944 143.096 166.844 1.00 26.39 335 SER A N 1
ATOM 2795 C CA . SER A 1 345 ? 124.645 143.558 167.312 1.00 25.06 335 SER A CA 1
ATOM 2796 C C . SER A 1 345 ? 123.884 142.469 168.051 1.00 31.31 335 SER A C 1
ATOM 2797 O O . SER A 1 345 ? 122.650 142.483 168.076 1.00 35.36 335 SER A O 1
ATOM 2800 N N . GLU A 1 346 ? 124.593 141.523 168.656 1.00 32.41 336 GLU A N 1
ATOM 2801 C CA . GLU A 1 346 ? 123.970 140.329 169.203 1.00 38.08 336 GLU A CA 1
ATOM 2802 C C . GLU A 1 346 ? 124.438 140.085 170.628 1.00 41.08 336 GLU A C 1
ATOM 2803 O O . GLU A 1 346 ? 125.642 140.008 170.887 1.00 40.67 336 GLU A O 1
ATOM 2809 N N . LYS A 1 347 ? 123.485 139.951 171.543 1.00 42.58 337 LYS A N 1
ATOM 2810 C CA . LYS A 1 347 ? 123.811 139.565 172.906 1.00 42.36 337 LYS A CA 1
ATOM 2811 C C . LYS A 1 347 ? 124.298 138.126 172.934 1.00 45.17 337 LYS A C 1
ATOM 2812 O O . LYS A 1 347 ? 123.718 137.244 172.297 1.00 47.87 337 LYS A O 1
ATOM 2818 N N . ASP A 1 348 ? 125.368 137.885 173.681 1.00 47.03 338 ASP A N 1
ATOM 2819 C CA . ASP A 1 348 ? 125.904 136.538 173.800 1.00 50.01 338 ASP A CA 1
ATOM 2820 C C . ASP A 1 348 ? 125.030 135.738 174.753 1.00 49.65 338 ASP A C 1
ATOM 2821 O O . ASP A 1 348 ? 124.800 136.154 175.893 1.00 50.13 338 ASP A O 1
ATOM 2826 N N . ASN A 1 349 ? 124.538 134.596 174.284 1.00 51.34 339 ASN A N 1
ATOM 2827 C CA . ASN A 1 349 ? 123.645 133.757 175.067 1.00 55.25 339 ASN A CA 1
ATOM 2828 C C . ASN A 1 349 ? 124.052 132.293 174.981 1.00 59.55 339 ASN A C 1
ATOM 2829 O O . ASN A 1 349 ? 123.202 131.403 175.072 1.00 62.56 339 ASN A O 1
ATOM 2834 N N . CYS A 1 350 ? 125.349 132.036 174.811 1.00 57.48 340 CYS A N 1
ATOM 2835 C CA . CYS A 1 350 ? 125.885 130.676 174.742 1.00 62.09 340 CYS A CA 1
ATOM 2836 C C . CYS A 1 350 ? 125.184 129.854 173.663 1.00 62.10 340 CYS A C 1
ATOM 2837 O O . CYS A 1 350 ? 124.839 128.688 173.862 1.00 64.20 340 CYS A O 1
ATOM 2840 N N . HIS A 1 351 ? 124.965 130.474 172.506 1.00 57.27 341 HIS A N 1
ATOM 2841 C CA . HIS A 1 351 ? 124.317 129.819 171.380 1.00 56.62 341 HIS A CA 1
ATOM 2842 C C . HIS A 1 351 ? 125.214 129.659 170.164 1.00 55.45 341 HIS A C 1
ATOM 2843 O O . HIS A 1 351 ? 125.085 128.662 169.452 1.00 53.90 341 HIS A O 1
ATOM 2850 N N . LEU A 1 352 ? 126.112 130.605 169.905 1.00 52.39 342 LEU A N 1
ATOM 2851 C CA . LEU A 1 352 ? 127.068 130.454 168.818 1.00 49.07 342 LEU A CA 1
ATOM 2852 C C . LEU A 1 352 ? 128.068 129.353 169.144 1.00 49.78 342 LEU A C 1
ATOM 2853 O O . LEU A 1 352 ? 128.484 129.191 170.293 1.00 48.64 342 LEU A O 1
ATOM 2858 N N . ASP A 1 353 ? 128.458 128.599 168.123 1.00 53.47 343 ASP A N 1
ATOM 2859 C CA . ASP A 1 353 ? 129.400 127.498 168.266 1.00 51.57 343 ASP A CA 1
ATOM 2860 C C . ASP A 1 353 ? 130.773 127.915 167.762 1.00 50.65 343 ASP A C 1
ATOM 2861 O O . ASP A 1 353 ? 130.888 128.626 166.759 1.00 54.14 343 ASP A O 1
ATOM 2866 N N . GLY A 1 354 ? 131.812 127.472 168.465 1.00 43.51 344 GLY A N 1
ATOM 2867 C CA . GLY A 1 354 ? 133.166 127.847 168.137 1.00 40.25 344 GLY A CA 1
ATOM 2868 C C . GLY A 1 354 ? 133.569 129.225 168.607 1.00 44.62 344 GLY A C 1
ATOM 2869 O O . GLY A 1 354 ? 134.709 129.635 168.361 1.00 45.20 344 GLY A O 1
ATOM 2870 N N . TYR A 1 355 ? 132.682 129.947 169.281 1.00 38.72 345 TYR A N 1
ATOM 2871 C CA . TYR A 1 355 ? 132.935 131.309 169.720 1.00 33.11 345 TYR A CA 1
ATOM 2872 C C . TYR A 1 355 ? 133.355 131.321 171.184 1.00 37.82 345 TYR A C 1
ATOM 2873 O O . TYR A 1 355 ? 132.793 130.594 172.008 1.00 35.51 345 TYR A O 1
ATOM 2882 N N . ILE A 1 356 ? 134.347 132.150 171.501 1.00 37.07 346 ILE A N 1
ATOM 2883 C CA . ILE A 1 356 ? 134.832 132.315 172.865 1.00 35.22 346 ILE A CA 1
ATOM 2884 C C . ILE A 1 356 ? 134.846 133.802 173.196 1.00 34.49 346 ILE A C 1
ATOM 2885 O O . ILE A 1 356 ? 135.319 134.617 172.398 1.00 37.95 346 ILE A O 1
ATOM 2890 N N . ASN A 1 357 ? 134.307 134.152 174.360 1.00 29.61 347 ASN A N 1
ATOM 2891 C CA . ASN A 1 357 ? 134.264 135.532 174.827 1.00 27.40 347 ASN A CA 1
ATOM 2892 C C . ASN A 1 357 ? 135.522 135.835 175.629 1.00 33.38 347 ASN A C 1
ATOM 2893 O O . ASN A 1 357 ? 135.725 135.266 176.706 1.00 42.00 347 ASN A O 1
ATOM 2898 N N . LEU A 1 358 ? 136.355 136.742 175.124 1.00 28.37 348 LEU A N 1
ATOM 2899 C CA . LEU A 1 358 ? 137.558 137.104 175.858 1.00 30.07 348 LEU A CA 1
ATOM 2900 C C . LEU A 1 358 ? 137.294 138.159 176.926 1.00 36.03 348 LEU A C 1
ATOM 2901 O O . LEU A 1 358 ? 138.027 138.210 177.920 1.00 41.99 348 LEU A O 1
ATOM 2906 N N . TYR A 1 359 ? 136.261 138.987 176.755 1.00 31.77 349 TYR A N 1
ATOM 2907 C CA . TYR A 1 359 ? 135.835 139.878 177.828 1.00 31.19 349 TYR A CA 1
ATOM 2908 C C . TYR A 1 359 ? 135.085 139.135 178.924 1.00 34.64 349 TYR A C 1
ATOM 2909 O O . TYR A 1 359 ? 135.190 139.505 180.096 1.00 41.05 349 TYR A O 1
ATOM 2918 N N . LYS A 1 360 ? 134.319 138.103 178.571 1.00 34.54 350 LYS A N 1
ATOM 2919 C CA . LYS A 1 360 ? 133.729 137.228 179.576 1.00 39.11 350 LYS A CA 1
ATOM 2920 C C . LYS A 1 360 ? 134.761 136.293 180.192 1.00 41.18 350 LYS A C 1
ATOM 2921 O O . LYS A 1 360 ? 134.485 135.676 181.225 1.00 41.59 350 LYS A O 1
ATOM 2927 N N . TYR A 1 361 ? 135.944 136.188 179.588 1.00 39.06 351 TYR A N 1
ATOM 2928 C CA . TYR A 1 361 ? 137.074 135.488 180.180 1.00 38.55 351 TYR A CA 1
ATOM 2929 C C . TYR A 1 361 ? 137.861 136.377 181.132 1.00 39.19 351 TYR A C 1
ATOM 2930 O O . TYR A 1 361 ? 138.303 135.910 182.185 1.00 43.41 351 TYR A O 1
ATOM 2939 N N . LEU A 1 362 ? 138.042 137.654 180.786 1.00 36.80 352 LEU A N 1
ATOM 2940 C CA . LEU A 1 362 ? 138.796 138.554 181.654 1.00 43.04 352 LEU A CA 1
ATOM 2941 C C . LEU A 1 362 ? 138.115 138.726 183.003 1.00 46.66 352 LEU A C 1
ATOM 2942 O O . LEU A 1 362 ? 138.785 138.807 184.039 1.00 49.86 352 LEU A O 1
ATOM 2947 N N . LEU A 1 363 ? 136.786 138.803 183.010 1.00 43.32 353 LEU A N 1
ATOM 2948 C CA . LEU A 1 363 ? 136.054 139.080 184.235 1.00 44.34 353 LEU A CA 1
ATOM 2949 C C . LEU A 1 363 ? 135.985 137.885 185.173 1.00 52.01 353 LEU A C 1
ATOM 2950 O O . LEU A 1 363 ? 135.748 138.071 186.370 1.00 52.79 353 LEU A O 1
ATOM 2955 N N . GLU A 1 364 ? 136.184 136.667 184.668 1.00 49.71 354 GLU A N 1
ATOM 2956 C CA . GLU A 1 364 ? 136.217 135.499 185.539 1.00 45.01 354 GLU A CA 1
ATOM 2957 C C . GLU A 1 364 ? 137.429 135.486 186.459 1.00 50.35 354 GLU A C 1
ATOM 2958 O O . GLU A 1 364 ? 137.472 134.669 187.384 1.00 49.35 354 GLU A O 1
ATOM 2964 N N . HIS A 1 365 ? 138.406 136.356 186.227 1.00 52.20 355 HIS A N 1
ATOM 2965 C CA . HIS A 1 365 ? 139.614 136.422 187.035 1.00 52.11 355 HIS A CA 1
ATOM 2966 C C . HIS A 1 365 ? 139.510 137.576 188.021 1.00 55.59 355 HIS A C 1
ATOM 2967 O O . HIS A 1 365 ? 139.242 138.715 187.627 1.00 56.50 355 HIS A O 1
ATOM 2974 N N . ASP A 1 366 ? 139.717 137.273 189.302 1.00 61.32 356 ASP A N 1
ATOM 2975 C CA . ASP A 1 366 ? 139.630 138.299 190.332 1.00 63.82 356 ASP A CA 1
ATOM 2976 C C . ASP A 1 366 ? 140.778 139.293 190.233 1.00 61.45 356 ASP A C 1
ATOM 2977 O O . ASP A 1 366 ? 140.616 140.460 190.605 1.00 60.75 356 ASP A O 1
ATOM 2982 N N . GLU A 1 367 ? 141.937 138.854 189.734 1.00 57.88 357 GLU A N 1
ATOM 2983 C CA . GLU A 1 367 ? 143.093 139.739 189.657 1.00 55.39 357 GLU A CA 1
ATOM 2984 C C . GLU A 1 367 ? 142.828 140.920 188.733 1.00 59.95 357 GLU A C 1
ATOM 2985 O O . GLU A 1 367 ? 143.298 142.035 188.988 1.00 58.25 357 GLU A O 1
ATOM 2991 N N . PHE A 1 368 ? 142.091 140.695 187.645 1.00 58.28 358 PHE A N 1
ATOM 2992 C CA . PHE A 1 368 ? 141.816 141.788 186.722 1.00 49.18 358 PHE A CA 1
ATOM 2993 C C . PHE A 1 368 ? 140.766 142.744 187.269 1.00 53.69 358 PHE A C 1
ATOM 2994 O O . PHE A 1 368 ? 140.921 143.963 187.153 1.00 58.32 358 PHE A O 1
ATOM 3002 N N . THR A 1 369 ? 139.696 142.218 187.870 1.00 53.26 359 THR A N 1
ATOM 3003 C CA . THR A 1 369 ? 138.609 143.081 188.324 1.00 55.19 359 THR A CA 1
ATOM 3004 C C . THR A 1 369 ? 139.025 143.965 189.495 1.00 57.19 359 THR A C 1
ATOM 3005 O O . THR A 1 369 ? 138.471 145.056 189.668 1.00 54.69 359 THR A O 1
ATOM 3009 N N . ASN A 1 370 ? 139.985 143.516 190.309 1.00 54.97 360 ASN A N 1
ATOM 3010 C CA . ASN A 1 370 ? 140.430 144.320 191.442 1.00 55.37 360 ASN A CA 1
ATOM 3011 C C . ASN A 1 370 ? 141.093 145.614 190.993 1.00 53.07 360 ASN A C 1
ATOM 3012 O O . ASN A 1 370 ? 141.084 146.605 191.732 1.00 47.27 360 ASN A O 1
ATOM 3017 N N . LEU A 1 371 ? 141.677 145.625 189.799 1.00 53.93 361 LEU A N 1
ATOM 3018 C CA . LEU A 1 371 ? 142.272 146.835 189.252 1.00 53.01 361 LEU A CA 1
ATOM 3019 C C . LEU A 1 371 ? 141.240 147.786 188.671 1.00 48.53 361 LEU A C 1
ATOM 3020 O O . LEU A 1 371 ? 141.597 148.907 188.297 1.00 46.24 361 LEU A O 1
ATOM 3025 N N . LEU A 1 372 ? 139.982 147.370 188.593 1.00 49.43 362 LEU A N 1
ATOM 3026 C CA . LEU A 1 372 ? 138.937 148.132 187.928 1.00 51.37 362 LEU A CA 1
ATOM 3027 C C . LEU A 1 372 ? 138.180 148.981 188.939 1.00 54.09 362 LEU A C 1
ATOM 3028 O O . LEU A 1 372 ? 137.760 148.482 189.988 1.00 57.87 362 LEU A O 1
ATOM 3033 N N . THR A 1 373 ? 138.004 150.260 188.616 1.00 54.08 363 THR A N 1
ATOM 3034 C CA . THR A 1 373 ? 137.137 151.122 189.400 1.00 56.67 363 THR A CA 1
ATOM 3035 C C . THR A 1 373 ? 135.683 150.669 189.258 1.00 57.62 363 THR A C 1
ATOM 3036 O O . THR A 1 373 ? 135.343 149.834 188.418 1.00 57.90 363 THR A O 1
ATOM 3040 N N . ASN A 1 374 ? 134.816 151.234 190.101 1.00 57.46 364 ASN A N 1
ATOM 3041 C CA . ASN A 1 374 ? 133.442 150.744 190.184 1.00 61.02 364 ASN A CA 1
ATOM 3042 C C . ASN A 1 374 ? 132.695 150.915 188.864 1.00 60.74 364 ASN A C 1
ATOM 3043 O O . ASN A 1 374 ? 131.985 150.003 188.426 1.00 60.28 364 ASN A O 1
ATOM 3048 N N . ASP A 1 375 ? 132.833 152.074 188.220 1.00 60.59 365 ASP A N 1
ATOM 3049 C CA . ASP A 1 375 ? 132.136 152.297 186.957 1.00 62.86 365 ASP A CA 1
ATOM 3050 C C . ASP A 1 375 ? 132.811 151.568 185.801 1.00 59.62 365 ASP A C 1
ATOM 3051 O O . ASP A 1 375 ? 132.131 151.045 184.913 1.00 56.63 365 ASP A O 1
ATOM 3056 N N . GLU A 1 376 ? 134.144 151.534 185.794 1.00 57.73 366 GLU A N 1
ATOM 3057 C CA . GLU A 1 376 ? 134.875 150.813 184.758 1.00 53.28 366 GLU A CA 1
ATOM 3058 C C . GLU A 1 376 ? 134.568 149.321 184.807 1.00 54.93 366 GLU A C 1
ATOM 3059 O O . GLU A 1 376 ? 134.445 148.664 183.764 1.00 56.19 366 GLU A O 1
ATOM 3065 N N . LYS A 1 377 ? 134.441 148.771 186.015 1.00 54.45 367 LYS A N 1
ATOM 3066 C CA . LYS A 1 377 ? 134.045 147.376 186.159 1.00 51.00 367 LYS A CA 1
ATOM 3067 C C . LYS A 1 377 ? 132.665 147.139 185.562 1.00 56.46 367 LYS A C 1
ATOM 3068 O O . LYS A 1 377 ? 132.430 146.123 184.895 1.00 61.67 367 LYS A O 1
ATOM 3074 N N . LYS A 1 378 ? 131.741 148.075 185.782 1.00 57.94 368 LYS A N 1
ATOM 3075 C CA . LYS A 1 378 ? 130.417 147.961 185.183 1.00 53.98 368 LYS A CA 1
ATOM 3076 C C . LYS A 1 378 ? 130.484 148.061 183.666 1.00 50.03 368 LYS A C 1
ATOM 3077 O O . LYS A 1 378 ? 129.719 147.396 182.968 1.00 51.39 368 LYS A O 1
ATOM 3083 N N . ASP A 1 379 ? 131.386 148.888 183.135 1.00 51.65 369 ASP A N 1
ATOM 3084 C CA . ASP A 1 379 ? 131.517 148.989 181.684 1.00 53.41 369 ASP A CA 1
ATOM 3085 C C . ASP A 1 379 ? 132.032 147.688 181.080 1.00 49.05 369 ASP A C 1
ATOM 3086 O O . ASP A 1 379 ? 131.559 147.255 180.022 1.00 46.97 369 ASP A O 1
ATOM 3091 N N . TYR A 1 380 ? 133.006 147.054 181.730 1.00 48.68 370 TYR A N 1
ATOM 3092 C CA . TYR A 1 380 ? 133.474 145.762 181.234 1.00 43.76 370 TYR A CA 1
ATOM 3093 C C . TYR A 1 380 ? 132.383 144.702 181.335 1.00 44.74 370 TYR A C 1
ATOM 3094 O O . TYR A 1 380 ? 132.204 143.898 180.412 1.00 43.37 370 TYR A O 1
ATOM 3103 N N . GLU A 1 381 ? 131.640 144.686 182.445 1.00 49.09 371 GLU A N 1
ATOM 3104 C CA . GLU A 1 381 ? 130.526 143.751 182.569 1.00 48.88 371 GLU A CA 1
ATOM 3105 C C . GLU A 1 381 ? 129.439 144.051 181.548 1.00 45.52 371 GLU A C 1
ATOM 3106 O O . GLU A 1 381 ? 128.680 143.157 181.161 1.00 47.68 371 GLU A O 1
ATOM 3112 N N . GLU A 1 382 ? 129.345 145.307 181.117 1.00 45.47 372 GLU A N 1
ATOM 3113 C CA . GLU A 1 382 ? 128.425 145.693 180.057 1.00 45.35 372 GLU A CA 1
ATOM 3114 C C . GLU A 1 382 ? 128.866 145.118 178.720 1.00 44.72 372 GLU A C 1
ATOM 3115 O O . GLU A 1 382 ? 128.058 144.559 177.970 1.00 42.41 372 GLU A O 1
ATOM 3121 N N . LEU A 1 383 ? 130.154 145.250 178.410 1.00 43.99 373 LEU A N 1
ATOM 3122 C CA . LEU A 1 383 ? 130.656 144.780 177.125 1.00 36.29 373 LEU A CA 1
ATOM 3123 C C . LEU A 1 383 ? 130.679 143.260 177.048 1.00 38.66 373 LEU A C 1
ATOM 3124 O O . LEU A 1 383 ? 130.612 142.698 175.950 1.00 37.99 373 LEU A O 1
ATOM 3129 N N . SER A 1 384 ? 130.771 142.578 178.190 1.00 42.38 374 SER A N 1
ATOM 3130 C CA . SER A 1 384 ? 130.929 141.128 178.171 1.00 35.05 374 SER A CA 1
ATOM 3131 C C . SER A 1 384 ? 129.668 140.378 177.761 1.00 33.16 374 SER A C 1
ATOM 3132 O O . SER A 1 384 ? 129.745 139.167 177.533 1.00 35.44 374 SER A O 1
ATOM 3135 N N . LYS A 1 385 ? 128.516 141.038 177.678 1.00 35.75 375 LYS A N 1
ATOM 3136 C CA . LYS A 1 385 ? 127.301 140.352 177.255 1.00 38.27 375 LYS A CA 1
ATOM 3137 C C . LYS A 1 385 ? 127.078 140.413 175.752 1.00 41.65 375 LYS A C 1
ATOM 3138 O O . LYS A 1 385 ? 126.255 139.657 175.228 1.00 44.86 375 LYS A O 1
ATOM 3144 N N . VAL A 1 386 ? 127.785 141.297 175.057 1.00 41.07 376 VAL A N 1
ATOM 3145 C CA . VAL A 1 386 ? 127.722 141.422 173.608 1.00 33.36 376 VAL A CA 1
ATOM 3146 C C . VAL A 1 386 ? 128.649 140.381 172.993 1.00 33.24 376 VAL A C 1
ATOM 3147 O O . VAL A 1 386 ? 129.474 139.783 173.691 1.00 34.55 376 VAL A O 1
ATOM 3151 N N . VAL A 1 387 ? 128.518 140.144 171.693 1.00 27.78 377 VAL A N 1
ATOM 3152 C CA . VAL A 1 387 ? 129.439 139.282 170.964 1.00 27.19 377 VAL A CA 1
ATOM 3153 C C . VAL A 1 387 ? 130.551 140.168 170.413 1.00 24.47 377 VAL A C 1
ATOM 3154 O O . VAL A 1 387 ? 130.323 140.969 169.506 1.00 27.17 377 VAL A O 1
ATOM 3158 N N . THR A 1 388 ? 131.749 140.045 170.974 1.00 21.24 378 THR A N 1
ATOM 3159 C CA . THR A 1 388 ? 132.879 140.899 170.623 1.00 20.81 378 THR A CA 1
ATOM 3160 C C . THR A 1 388 ? 134.013 140.053 170.060 1.00 21.03 378 THR A C 1
ATOM 3161 O O . THR A 1 388 ? 133.941 138.825 170.022 1.00 26.13 378 THR A O 1
ATOM 3165 N N . PHE A 1 389 ? 135.070 140.730 169.618 1.00 19.33 379 PHE A N 1
ATOM 3166 C CA . PHE A 1 389 ? 136.208 140.071 168.995 1.00 22.07 379 PHE A CA 1
ATOM 3167 C C . PHE A 1 389 ? 137.466 140.902 169.188 1.00 22.92 379 PHE A C 1
ATOM 3168 O O . PHE A 1 389 ? 137.416 142.132 169.125 1.00 25.67 379 PHE A O 1
ATOM 3176 N N . CYS A 1 390 ? 138.597 140.214 169.393 1.00 24.70 380 CYS A N 1
ATOM 3177 C CA . CYS A 1 390 ? 139.934 140.802 169.400 1.00 22.93 380 CYS A CA 1
ATOM 3178 C C . CYS A 1 390 ? 140.043 141.976 170.361 1.00 24.79 380 CYS A C 1
ATOM 3179 O O . CYS A 1 390 ? 140.017 143.130 169.922 1.00 28.84 380 CYS A O 1
ATOM 3182 N N . PRO A 1 391 ? 140.155 141.737 171.668 1.00 20.98 381 PRO A N 1
ATOM 3183 C CA . PRO A 1 391 ? 140.236 142.862 172.601 1.00 17.43 381 PRO A CA 1
ATOM 3184 C C . PRO A 1 391 ? 141.452 143.728 172.347 1.00 21.83 381 PRO A C 1
ATOM 3185 O O . PRO A 1 391 ? 142.589 143.339 172.620 1.00 24.44 381 PRO A O 1
ATOM 3189 N N . PHE A 1 392 ? 141.199 144.927 171.843 1.00 24.94 382 PHE A N 1
ATOM 3190 C CA . PHE A 1 392 ? 142.222 145.940 171.653 1.00 22.92 382 PHE A CA 1
ATOM 3191 C C . PHE A 1 392 ? 141.993 147.017 172.697 1.00 27.71 382 PHE A C 1
ATOM 3192 O O . PHE A 1 392 ? 140.854 147.442 172.911 1.00 32.33 382 PHE A O 1
ATOM 3200 N N . GLU A 1 393 ? 143.061 147.431 173.366 1.00 27.24 383 GLU A N 1
ATOM 3201 C CA . GLU A 1 393 ? 142.978 148.424 174.431 1.00 24.00 383 GLU A CA 1
ATOM 3202 C C . GLU A 1 393 ? 143.977 149.526 174.110 1.00 25.86 383 GLU A C 1
ATOM 3203 O O . GLU A 1 393 ? 145.175 149.372 174.348 1.00 32.35 383 GLU A O 1
ATOM 3209 N N . ASN A 1 394 ? 143.478 150.634 173.568 1.00 24.33 384 ASN A N 1
ATOM 3210 C CA . ASN A 1 394 ? 144.366 151.686 173.091 1.00 27.67 384 ASN A CA 1
ATOM 3211 C C . ASN A 1 394 ? 145.223 152.257 174.218 1.00 29.10 384 ASN A C 1
ATOM 3212 O O . ASN A 1 394 ? 146.427 152.466 174.042 1.00 33.78 384 ASN A O 1
ATOM 3217 N N . GLN A 1 395 ? 144.626 152.517 175.381 1.00 28.37 385 GLN A N 1
ATOM 3218 C CA . GLN A 1 395 ? 145.393 153.096 176.481 1.00 29.70 385 GLN A CA 1
ATOM 3219 C C . GLN A 1 395 ? 146.264 152.062 177.183 1.00 29.88 385 GLN A C 1
ATOM 3220 O O . GLN A 1 395 ? 147.403 152.363 177.554 1.00 31.07 385 GLN A O 1
ATOM 3226 N N . LEU A 1 396 ? 145.755 150.843 177.379 1.00 29.54 386 LEU A N 1
ATOM 3227 C CA . LEU A 1 396 ? 146.560 149.812 178.025 1.00 28.54 386 LEU A CA 1
ATOM 3228 C C . LEU A 1 396 ? 147.746 149.402 177.160 1.00 33.51 386 LEU A C 1
ATOM 3229 O O . LEU A 1 396 ? 148.814 149.080 177.691 1.00 37.30 386 LEU A O 1
ATOM 3234 N N . LEU A 1 397 ? 147.582 149.394 175.836 1.00 29.88 387 LEU A N 1
ATOM 3235 C CA . LEU A 1 397 ? 148.697 149.045 174.962 1.00 28.60 387 LEU A CA 1
ATOM 3236 C C . LEU A 1 397 ? 149.813 150.075 175.050 1.00 29.88 387 LEU A C 1
ATOM 3237 O O . LEU A 1 397 ? 150.994 149.711 175.076 1.00 34.29 387 LEU A O 1
ATOM 3242 N N . PHE A 1 398 ? 149.467 151.363 175.110 1.00 24.63 388 PHE A N 1
ATOM 3243 C CA . PHE A 1 398 ? 150.481 152.407 175.199 1.00 20.86 388 PHE A CA 1
ATOM 3244 C C . PHE A 1 398 ? 151.236 152.373 176.520 1.00 27.26 388 PHE A C 1
ATOM 3245 O O . PHE A 1 398 ? 152.262 153.047 176.647 1.00 27.60 388 PHE A O 1
ATOM 3253 N N . ALA A 1 399 ? 150.761 151.600 177.497 1.00 29.00 389 ALA A N 1
ATOM 3254 C CA . ALA A 1 399 ? 151.519 151.387 178.721 1.00 29.11 389 ALA A CA 1
ATOM 3255 C C . ALA A 1 399 ? 152.829 150.654 178.468 1.00 31.18 389 ALA A C 1
ATOM 3256 O O . ALA A 1 399 ? 153.759 150.777 179.271 1.00 35.71 389 ALA A O 1
ATOM 3258 N N . ARG A 1 400 ? 152.921 149.885 177.382 1.00 28.80 390 ARG A N 1
ATOM 3259 C CA . ARG A 1 400 ? 154.174 149.206 177.067 1.00 29.43 390 ARG A CA 1
ATOM 3260 C C . ARG A 1 400 ? 155.267 150.198 176.697 1.00 29.27 390 ARG A C 1
ATOM 3261 O O . ARG A 1 400 ? 156.430 150.013 177.068 1.00 33.25 390 ARG A O 1
ATOM 3269 N N . TYR A 1 401 ? 154.919 151.251 175.959 1.00 28.76 391 TYR A N 1
ATOM 3270 C CA . TYR A 1 401 ? 155.914 152.239 175.559 1.00 26.88 391 TYR A CA 1
ATOM 3271 C C . TYR A 1 401 ? 156.146 153.275 176.651 1.00 29.26 391 TYR A C 1
ATOM 3272 O O . TYR A 1 401 ? 157.293 153.599 176.975 1.00 32.85 391 TYR A O 1
ATOM 3281 N N . ASN A 1 402 ? 155.070 153.810 177.220 1.00 30.49 392 ASN A N 1
ATOM 3282 C CA . ASN A 1 402 ? 155.162 154.785 178.304 1.00 33.23 392 ASN A CA 1
ATOM 3283 C C . ASN A 1 402 ? 155.298 154.021 179.612 1.00 39.94 392 ASN A C 1
ATOM 3284 O O . ASN A 1 402 ? 154.307 153.576 180.191 1.00 40.52 392 ASN A O 1
ATOM 3289 N N . LYS A 1 403 ? 156.536 153.857 180.081 1.00 43.31 393 LYS A N 1
ATOM 3290 C CA . LYS A 1 403 ? 156.765 153.047 181.272 1.00 45.48 393 LYS A CA 1
ATOM 3291 C C . LYS A 1 403 ? 156.246 153.728 182.529 1.00 49.18 393 LYS A C 1
ATOM 3292 O O . LYS A 1 403 ? 155.782 153.049 183.452 1.00 51.89 393 LYS A O 1
ATOM 3298 N N . MET A 1 404 ? 156.304 155.055 182.584 1.00 47.38 394 MET A N 1
ATOM 3299 C CA . MET A 1 404 ? 155.789 155.805 183.727 1.00 45.01 394 MET A CA 1
ATOM 3300 C C . MET A 1 404 ? 154.311 156.130 183.551 1.00 44.84 394 MET A C 1
ATOM 3301 O O . MET A 1 404 ? 153.884 157.273 183.688 1.00 50.01 394 MET A O 1
ATOM 3306 N N . SER A 1 405 ? 153.515 155.109 183.255 1.00 44.23 395 SER A N 1
ATOM 3307 C CA . SER A 1 405 ? 152.102 155.267 182.955 1.00 42.70 395 SER A CA 1
ATOM 3308 C C . SER A 1 405 ? 151.254 154.805 184.129 1.00 43.67 395 SER A C 1
ATOM 3309 O O . SER A 1 405 ? 151.729 154.151 185.059 1.00 43.97 395 SER A O 1
ATOM 3312 N N . LYS A 1 406 ? 149.974 155.162 184.068 1.00 43.82 396 LYS A N 1
ATOM 3313 C CA . LYS A 1 406 ? 149.010 154.780 185.087 1.00 41.23 396 LYS A CA 1
ATOM 3314 C C . LYS A 1 406 ? 148.262 153.499 184.750 1.00 42.31 396 LYS A C 1
ATOM 3315 O O . LYS A 1 406 ? 147.502 153.006 185.589 1.00 43.21 396 LYS A O 1
ATOM 3321 N N . PHE A 1 407 ? 148.460 152.948 183.555 1.00 45.12 397 PHE A N 1
ATOM 3322 C CA . PHE A 1 407 ? 147.791 151.728 183.130 1.00 39.96 397 PHE A CA 1
ATOM 3323 C C . PHE A 1 407 ? 148.727 150.530 183.105 1.00 40.56 397 PHE A C 1
ATOM 3324 O O . PHE A 1 407 ? 148.342 149.470 182.602 1.00 46.99 397 PHE A O 1
ATOM 3332 N N . CYS A 1 408 ? 149.948 150.675 183.628 1.00 37.54 398 CYS A N 1
ATOM 3333 C CA . CYS A 1 408 ? 150.966 149.646 183.436 1.00 41.45 398 CYS A CA 1
ATOM 3334 C C . CYS A 1 408 ? 150.567 148.323 184.079 1.00 45.27 398 CYS A C 1
ATOM 3335 O O . CYS A 1 408 ? 150.722 147.259 183.470 1.00 47.42 398 CYS A O 1
ATOM 3338 N N . LYS A 1 409 ? 150.052 148.363 185.307 1.00 44.55 399 LYS A N 1
ATOM 3339 C CA . LYS A 1 409 ? 149.678 147.120 185.968 1.00 43.98 399 LYS A CA 1
ATOM 3340 C C . LYS A 1 409 ? 148.497 146.452 185.281 1.00 44.83 399 LYS A C 1
ATOM 3341 O O . LYS A 1 409 ? 148.342 145.231 185.367 1.00 47.84 399 LYS A O 1
ATOM 3347 N N . LYS A 1 410 ? 147.654 147.226 184.601 1.00 40.58 400 LYS A N 1
ATOM 3348 C CA . LYS A 1 410 ? 146.536 146.630 183.880 1.00 45.53 400 LYS A CA 1
ATOM 3349 C C . LYS A 1 410 ? 146.999 145.941 182.603 1.00 45.65 400 LYS A C 1
ATOM 3350 O O . LYS A 1 410 ? 146.482 144.877 182.245 1.00 44.23 400 LYS A O 1
ATOM 3356 N N . GLU A 1 411 ? 147.969 146.537 181.906 1.00 41.84 401 GLU A N 1
ATOM 3357 C CA . GLU A 1 411 ? 148.494 145.920 180.695 1.00 39.19 401 GLU A CA 1
ATOM 3358 C C . GLU A 1 411 ? 149.153 144.582 181.003 1.00 42.85 401 GLU A C 1
ATOM 3359 O O . GLU A 1 411 ? 148.972 143.608 180.261 1.00 43.17 401 GLU A O 1
ATOM 3365 N N . GLN A 1 412 ? 149.897 144.506 182.109 1.00 42.74 402 GLN A N 1
ATOM 3366 C CA . GLN A 1 412 ? 150.550 143.255 182.482 1.00 45.81 402 GLN A CA 1
ATOM 3367 C C . GLN A 1 412 ? 149.533 142.153 182.759 1.00 42.13 402 GLN A C 1
ATOM 3368 O O . GLN A 1 412 ? 149.675 141.026 182.273 1.00 37.83 402 GLN A O 1
ATOM 3374 N N . VAL A 1 413 ? 148.501 142.457 183.546 1.00 42.70 403 VAL A N 1
ATOM 3375 C CA . VAL A 1 413 ? 147.512 141.443 183.894 1.00 42.00 403 VAL A CA 1
ATOM 3376 C C . VAL A 1 413 ? 146.712 141.028 182.665 1.00 41.84 403 VAL A C 1
ATOM 3377 O O . VAL A 1 413 ? 146.455 139.835 182.444 1.00 43.54 403 VAL A O 1
ATOM 3381 N N . LEU A 1 414 ? 146.317 142.001 181.841 1.00 39.71 404 LEU A N 1
ATOM 3382 C CA . LEU A 1 414 ? 145.613 141.698 180.600 1.00 41.75 404 LEU A CA 1
ATOM 3383 C C . LEU A 1 414 ? 146.429 140.755 179.725 1.00 35.02 404 LEU A C 1
ATOM 3384 O O . LEU A 1 414 ? 145.930 139.715 179.273 1.00 30.28 404 LEU A O 1
ATOM 3389 N N . SER A 1 415 ? 147.701 141.095 179.500 1.00 35.41 405 SER A N 1
ATOM 3390 C CA . SER A 1 415 ? 148.561 140.288 178.646 1.00 33.17 405 SER A CA 1
ATOM 3391 C C . SER A 1 415 ? 148.776 138.897 179.223 1.00 34.76 405 SER A C 1
ATOM 3392 O O . SER A 1 415 ? 148.741 137.902 178.491 1.00 38.10 405 SER A O 1
ATOM 3395 N N . LYS A 1 416 ? 149.006 138.806 180.533 1.00 35.24 406 LYS A N 1
ATOM 3396 C CA . LYS A 1 416 ? 149.248 137.515 181.164 1.00 32.58 406 LYS A CA 1
ATOM 3397 C C . LYS A 1 416 ? 148.035 136.602 181.032 1.00 35.42 406 LYS A C 1
ATOM 3398 O O . LYS A 1 416 ? 148.166 135.424 180.677 1.00 35.07 406 LYS A O 1
ATOM 3404 N N . LEU A 1 417 ? 146.839 137.134 181.294 1.00 36.96 407 LEU A N 1
ATOM 3405 C CA . LEU A 1 417 ? 145.639 136.313 181.161 1.00 36.08 407 LEU A CA 1
ATOM 3406 C C . LEU A 1 417 ? 145.414 135.894 179.715 1.00 36.38 407 LEU A C 1
ATOM 3407 O O . LEU A 1 417 ? 145.022 134.750 179.448 1.00 36.79 407 LEU A O 1
ATOM 3412 N N . LEU A 1 418 ? 145.660 136.801 178.766 1.00 38.85 408 LEU A N 1
ATOM 3413 C CA . LEU A 1 418 ? 145.465 136.458 177.362 1.00 30.90 408 LEU A CA 1
ATOM 3414 C C . LEU A 1 418 ? 146.413 135.351 176.918 1.00 29.46 408 LEU A C 1
ATOM 3415 O O . LEU A 1 418 ? 145.997 134.402 176.241 1.00 28.41 408 LEU A O 1
ATOM 3420 N N . TYR A 1 419 ? 147.691 135.443 177.297 1.00 29.56 409 TYR A N 1
ATOM 3421 C CA . TYR A 1 419 ? 148.640 134.406 176.900 1.00 28.02 409 TYR A CA 1
ATOM 3422 C C . TYR A 1 419 ? 148.364 133.083 177.611 1.00 31.68 409 TYR A C 1
ATOM 3423 O O . TYR A 1 419 ? 148.571 132.009 177.026 1.00 28.02 409 TYR A O 1
ATOM 3432 N N . ALA A 1 420 ? 147.887 133.133 178.858 1.00 31.80 410 ALA A N 1
ATOM 3433 C CA . ALA A 1 420 ? 147.486 131.905 179.532 1.00 31.44 410 ALA A CA 1
ATOM 3434 C C . ALA A 1 420 ? 146.332 131.235 178.803 1.00 33.12 410 ALA A C 1
ATOM 3435 O O . ALA A 1 420 ? 146.320 130.009 178.633 1.00 39.75 410 ALA A O 1
ATOM 3437 N N . LEU A 1 421 ? 145.350 132.024 178.365 1.00 32.96 411 LEU A N 1
ATOM 3438 C CA . LEU A 1 421 ? 144.253 131.468 177.581 1.00 32.49 411 LEU A CA 1
ATOM 3439 C C . LEU A 1 421 ? 144.759 130.875 176.276 1.00 33.21 411 LEU A C 1
ATOM 3440 O O . LEU A 1 421 ? 144.271 129.833 175.824 1.00 36.09 411 LEU A O 1
ATOM 3445 N N . GLN A 1 422 ? 145.727 131.542 175.647 1.00 32.13 412 GLN A N 1
ATOM 3446 C CA . GLN A 1 422 ? 146.320 131.026 174.419 1.00 30.81 412 GLN A CA 1
ATOM 3447 C C . GLN A 1 422 ? 146.914 129.640 174.637 1.00 33.26 412 GLN A C 1
ATOM 3448 O O . GLN A 1 422 ? 146.645 128.704 173.871 1.00 35.39 412 GLN A O 1
ATOM 3454 N N . LYS A 1 423 ? 147.719 129.488 175.690 1.00 36.41 413 LYS A N 1
ATOM 3455 C CA . LYS A 1 423 ? 148.333 128.189 175.959 1.00 41.41 413 LYS A CA 1
ATOM 3456 C C . LYS A 1 423 ? 147.284 127.134 176.303 1.00 42.35 413 LYS A C 1
ATOM 3457 O O . LYS A 1 423 ? 147.397 125.975 175.885 1.00 40.77 413 LYS A O 1
ATOM 3463 N N . GLN A 1 424 ? 146.254 127.513 177.064 1.00 38.23 414 GLN A N 1
ATOM 3464 C CA . GLN A 1 424 ? 145.201 126.559 177.399 1.00 37.41 414 GLN A CA 1
ATOM 3465 C C . GLN A 1 424 ? 144.465 126.078 176.153 1.00 45.79 414 GLN A C 1
ATOM 3466 O O . GLN A 1 424 ? 144.199 124.878 176.003 1.00 51.01 414 GLN A O 1
ATOM 3472 N N . LEU A 1 425 ? 144.125 127.000 175.248 1.00 41.12 415 LEU A N 1
ATOM 3473 C CA . LEU A 1 425 ? 143.462 126.620 174.003 1.00 35.97 415 LEU A CA 1
ATOM 3474 C C . LEU A 1 425 ? 144.353 125.721 173.158 1.00 37.90 415 LEU A C 1
ATOM 3475 O O . LEU A 1 425 ? 143.878 124.752 172.555 1.00 38.94 415 LEU A O 1
ATOM 3480 N N . LYS A 1 426 ? 145.651 126.033 173.098 1.00 37.77 416 LYS A N 1
ATOM 3481 C CA . LYS A 1 426 ? 146.590 125.166 172.397 1.00 36.16 416 LYS A CA 1
ATOM 3482 C C . LYS A 1 426 ? 146.587 123.763 172.988 1.00 49.72 416 LYS A C 1
ATOM 3483 O O . LYS A 1 426 ? 146.635 122.770 172.253 1.00 51.45 416 LYS A O 1
ATOM 3489 N N . ASP A 1 427 ? 146.540 123.664 174.318 1.00 49.84 417 ASP A N 1
ATOM 3490 C CA . ASP A 1 427 ? 146.525 122.357 174.967 1.00 45.45 417 ASP A CA 1
ATOM 3491 C C . ASP A 1 427 ? 145.250 121.587 174.655 1.00 46.25 417 ASP A C 1
ATOM 3492 O O . ASP A 1 427 ? 145.297 120.378 174.411 1.00 45.44 417 ASP A O 1
ATOM 3497 N N . GLU A 1 428 ? 144.102 122.263 174.652 1.00 48.00 418 GLU A N 1
ATOM 3498 C CA . GLU A 1 428 ? 142.824 121.576 174.486 1.00 48.87 418 GLU A CA 1
ATOM 3499 C C . GLU A 1 428 ? 142.492 121.236 173.037 1.00 51.65 418 GLU A C 1
ATOM 3500 O O . GLU A 1 428 ? 141.416 120.682 172.789 1.00 52.69 418 GLU A O 1
ATOM 3506 N N . ASN A 1 429 ? 143.370 121.561 172.086 1.00 52.90 419 ASN A N 1
ATOM 3507 C CA . ASN A 1 429 ? 143.163 121.287 170.661 1.00 49.82 419 ASN A CA 1
ATOM 3508 C C . ASN A 1 429 ? 141.910 121.990 170.135 1.00 48.82 419 ASN A C 1
ATOM 3509 O O . ASN A 1 429 ? 140.961 121.364 169.663 1.00 45.30 419 ASN A O 1
ATOM 3514 N N . ARG A 1 430 ? 141.925 123.315 170.230 1.00 44.27 420 ARG A N 1
ATOM 3515 C CA . ARG A 1 430 ? 140.866 124.168 169.698 1.00 41.18 420 ARG A CA 1
ATOM 3516 C C . ARG A 1 430 ? 141.546 125.155 168.755 1.00 37.33 420 ARG A C 1
ATOM 3517 O O . ARG A 1 430 ? 141.895 126.268 169.151 1.00 35.33 420 ARG A O 1
ATOM 3525 N N . THR A 1 431 ? 141.716 124.739 167.498 1.00 36.00 421 THR A N 1
ATOM 3526 C CA . THR A 1 431 ? 142.691 125.381 166.620 1.00 38.67 421 THR A CA 1
ATOM 3527 C C . THR A 1 431 ? 142.237 126.766 166.172 1.00 37.05 421 THR A C 1
ATOM 3528 O O . THR A 1 431 ? 143.033 127.707 166.150 1.00 34.53 421 THR A O 1
ATOM 3532 N N . LYS A 1 432 ? 140.970 126.910 165.785 1.00 39.16 422 LYS A N 1
ATOM 3533 C CA . LYS A 1 432 ? 140.504 128.208 165.309 1.00 37.75 422 LYS A CA 1
ATOM 3534 C C . LYS A 1 432 ? 140.587 129.257 166.410 1.00 38.93 422 LYS A C 1
ATOM 3535 O O . LYS A 1 432 ? 141.090 130.370 166.193 1.00 38.32 422 LYS A O 1
ATOM 3541 N N . GLU A 1 433 ? 140.124 128.904 167.610 1.00 40.09 423 GLU A N 1
ATOM 3542 C CA . GLU A 1 433 ? 140.199 129.817 168.742 1.00 33.75 423 GLU A CA 1
ATOM 3543 C C . GLU A 1 433 ? 141.644 130.105 169.125 1.00 32.53 423 GLU A C 1
ATOM 3544 O O . GLU A 1 433 ? 141.988 131.242 169.470 1.00 40.07 423 GLU A O 1
ATOM 3550 N N . TYR A 1 434 ? 142.506 129.089 169.069 1.00 25.71 424 TYR A N 1
ATOM 3551 C CA . TYR A 1 434 ? 143.909 129.294 169.411 1.00 27.17 424 TYR A CA 1
ATOM 3552 C C . TYR A 1 434 ? 144.585 130.245 168.435 1.00 28.24 424 TYR A C 1
ATOM 3553 O O . TYR A 1 434 ? 145.330 131.141 168.850 1.00 29.21 424 TYR A O 1
ATOM 3562 N N . ILE A 1 435 ? 144.335 130.069 167.135 1.00 27.45 425 ILE A N 1
ATOM 3563 C CA . ILE A 1 435 ? 144.896 130.964 166.126 1.00 24.11 425 ILE A CA 1
ATOM 3564 C C . ILE A 1 435 ? 144.396 132.381 166.346 1.00 23.45 425 ILE A C 1
ATOM 3565 O O . ILE A 1 435 ? 145.165 133.347 166.281 1.00 25.76 425 ILE A O 1
ATOM 3570 N N . TYR A 1 436 ? 143.099 132.524 166.615 1.00 26.99 426 TYR A N 1
ATOM 3571 C CA . TYR A 1 436 ? 142.529 133.838 166.878 1.00 24.20 426 TYR A CA 1
ATOM 3572 C C . TYR A 1 436 ? 143.230 134.523 168.047 1.00 25.02 426 TYR A C 1
ATOM 3573 O O . TYR A 1 436 ? 143.683 135.670 167.930 1.00 27.21 426 TYR A O 1
ATOM 3582 N N . VAL A 1 437 ? 143.347 133.827 169.178 1.00 25.17 427 VAL A N 1
ATOM 3583 C CA . VAL A 1 437 ? 143.944 134.431 170.367 1.00 24.00 427 VAL A CA 1
ATOM 3584 C C . VAL A 1 437 ? 145.407 134.787 170.122 1.00 24.81 427 VAL A C 1
ATOM 3585 O O . VAL A 1 437 ? 145.868 135.881 170.484 1.00 27.42 427 VAL A O 1
ATOM 3589 N N . SER A 1 438 ? 146.159 133.876 169.499 1.00 25.34 428 SER A N 1
ATOM 3590 C CA . SER A 1 438 ? 147.568 134.140 169.236 1.00 22.41 428 SER A CA 1
ATOM 3591 C C . SER A 1 438 ? 147.742 135.343 168.325 1.00 21.20 428 SER A C 1
ATOM 3592 O O . SER A 1 438 ? 148.657 136.151 168.517 1.00 24.04 428 SER A O 1
ATOM 3595 N N . CYS A 1 439 ? 146.868 135.489 167.329 1.00 22.18 429 CYS A N 1
ATOM 3596 C CA . CYS A 1 439 ? 146.983 136.633 166.435 1.00 22.12 429 CYS A CA 1
ATOM 3597 C C . CYS A 1 439 ? 146.594 137.932 167.124 1.00 22.39 429 CYS A C 1
ATOM 3598 O O . CYS A 1 439 ? 147.155 138.983 166.808 1.00 23.26 429 CYS A O 1
ATOM 3601 N N . VAL A 1 440 ? 145.647 137.886 168.063 1.00 24.29 430 VAL A N 1
ATOM 3602 C CA . VAL A 1 440 ? 145.328 139.079 168.848 1.00 19.44 430 VAL A CA 1
ATOM 3603 C C . VAL A 1 440 ? 146.548 139.527 169.642 1.00 17.71 430 VAL A C 1
ATOM 3604 O O . VAL A 1 440 ? 146.927 140.711 169.637 1.00 26.56 430 VAL A O 1
ATOM 3608 N N . ASN A 1 441 ? 147.197 138.576 170.315 1.00 18.75 431 ASN A N 1
ATOM 3609 C CA . ASN A 1 441 ? 148.406 138.893 171.070 1.00 17.47 431 ASN A CA 1
ATOM 3610 C C . ASN A 1 441 ? 149.480 139.479 170.161 1.00 18.24 431 ASN A C 1
ATOM 3611 O O . ASN A 1 441 ? 150.090 140.509 170.478 1.00 22.18 431 ASN A O 1
ATOM 3616 N N . LYS A 1 442 ? 149.713 138.842 169.012 1.00 16.41 432 LYS A N 1
ATOM 3617 C CA . LYS A 1 442 ? 150.778 139.290 168.124 1.00 17.75 432 LYS A CA 1
ATOM 3618 C C . LYS A 1 442 ? 150.472 140.657 167.527 1.00 21.93 432 LYS A C 1
ATOM 3619 O O . LYS A 1 442 ? 151.383 141.460 167.319 1.00 22.76 432 LYS A O 1
ATOM 3625 N N . LEU A 1 443 ? 149.202 140.936 167.233 1.00 27.64 433 LEU A N 1
ATOM 3626 C CA . LEU A 1 443 ? 148.826 142.241 166.702 1.00 23.26 433 LEU A CA 1
ATOM 3627 C C . LEU A 1 443 ? 149.127 143.339 167.708 1.00 21.50 433 LEU A C 1
ATOM 3628 O O . LEU A 1 443 ? 149.727 144.377 167.371 1.00 22.81 433 LEU A O 1
ATOM 3633 N N . ARG A 1 444 ? 148.721 143.117 168.962 1.00 21.14 434 ARG A N 1
ATOM 3634 C CA . ARG A 1 444 ? 149.003 144.101 169.999 1.00 20.22 434 ARG A CA 1
ATOM 3635 C C . ARG A 1 444 ? 150.501 144.298 170.176 1.00 21.71 434 ARG A C 1
ATOM 3636 O O . ARG A 1 444 ? 150.970 145.429 170.333 1.00 30.23 434 ARG A O 1
ATOM 3644 N N . ALA A 1 445 ? 151.271 143.211 170.141 1.00 22.87 435 ALA A N 1
ATOM 3645 C CA . ALA A 1 445 ? 152.719 143.339 170.270 1.00 20.18 435 ALA A CA 1
ATOM 3646 C C . ALA A 1 445 ? 153.331 144.100 169.097 1.00 21.10 435 ALA A C 1
ATOM 3647 O O . ALA A 1 445 ? 154.198 144.959 169.293 1.00 19.45 435 ALA A O 1
ATOM 3649 N N . LYS A 1 446 ? 152.891 143.803 167.870 1.00 22.93 436 LYS A N 1
ATOM 3650 C CA . LYS A 1 446 ? 153.551 144.320 166.675 1.00 21.53 436 LYS A CA 1
ATOM 3651 C C . LYS A 1 446 ? 153.254 145.788 166.416 1.00 22.50 436 LYS A C 1
ATOM 3652 O O . LYS A 1 446 ? 154.088 146.482 165.815 1.00 22.62 436 LYS A O 1
ATOM 3658 N N . TYR A 1 447 ? 152.084 146.287 166.828 1.00 26.06 437 TYR A N 1
ATOM 3659 C CA . TYR A 1 447 ? 151.842 147.713 166.618 1.00 22.45 437 TYR A CA 1
ATOM 3660 C C . TYR A 1 447 ? 152.842 148.568 167.398 1.00 22.48 437 TYR A C 1
ATOM 3661 O O . TYR A 1 447 ? 153.280 149.621 166.918 1.00 26.95 437 TYR A O 1
ATOM 3670 N N . VAL A 1 448 ? 153.221 148.131 168.600 1.00 24.14 438 VAL A N 1
ATOM 3671 C CA . VAL A 1 448 ? 154.201 148.873 169.390 1.00 22.82 438 VAL A CA 1
ATOM 3672 C C . VAL A 1 448 ? 155.551 148.911 168.680 1.00 25.12 438 VAL A C 1
ATOM 3673 O O . VAL A 1 448 ? 156.237 149.941 168.673 1.00 27.59 438 VAL A O 1
ATOM 3677 N N . SER A 1 449 ? 155.958 147.789 168.079 1.00 26.16 439 SER A N 1
ATOM 3678 C CA . SER A 1 449 ? 157.196 147.768 167.304 1.00 23.62 439 SER A CA 1
ATOM 3679 C C . SER A 1 449 ? 157.122 148.740 166.137 1.00 24.80 439 SER A C 1
ATOM 3680 O O . SER A 1 449 ? 158.086 149.465 165.854 1.00 26.25 439 SER A O 1
ATOM 3683 N N . TYR A 1 450 ? 155.981 148.762 165.444 1.00 21.07 440 TYR A N 1
ATOM 3684 C CA . TYR A 1 450 ? 155.808 149.696 164.337 1.00 19.24 440 TYR A CA 1
ATOM 3685 C C . TYR A 1 450 ? 155.960 151.138 164.807 1.00 23.37 440 TYR A C 1
ATOM 3686 O O . TYR A 1 450 ? 156.636 151.947 164.159 1.00 23.56 440 TYR A O 1
ATOM 3695 N N . PHE A 1 451 ? 155.338 151.472 165.939 1.00 26.04 441 PHE A N 1
ATOM 3696 C CA . PHE A 1 451 ? 155.425 152.827 166.475 1.00 20.10 441 PHE A CA 1
ATOM 3697 C C . PHE A 1 451 ? 156.861 153.197 166.838 1.00 23.69 441 PHE A C 1
ATOM 3698 O O . PHE A 1 451 ? 157.324 154.304 166.530 1.00 29.75 441 PHE A O 1
ATOM 3706 N N . ILE A 1 452 ? 157.585 152.281 167.482 1.00 22.88 442 ILE A N 1
ATOM 3707 C CA . ILE A 1 452 ? 158.970 152.556 167.863 1.00 25.00 442 ILE A CA 1
ATOM 3708 C C . ILE A 1 452 ? 159.824 152.807 166.627 1.00 25.02 442 ILE A C 1
ATOM 3709 O O . ILE A 1 452 ? 160.627 153.752 166.579 1.00 22.82 442 ILE A O 1
ATOM 3714 N N . LEU A 1 453 ? 159.666 151.959 165.606 1.00 27.26 443 LEU A N 1
ATOM 3715 C CA . LEU A 1 453 ? 160.452 152.117 164.385 1.00 27.52 443 LEU A CA 1
ATOM 3716 C C . LEU A 1 453 ? 160.137 153.433 163.683 1.00 30.21 443 LEU A C 1
ATOM 3717 O O . LEU A 1 453 ? 161.042 154.099 163.165 1.00 32.75 443 LEU A O 1
ATOM 3722 N N . LYS A 1 454 ? 158.859 153.826 163.658 1.00 27.16 444 LYS A N 1
ATOM 3723 C CA . LYS A 1 454 ? 158.482 155.092 163.032 1.00 26.22 444 LYS A CA 1
ATOM 3724 C C . LYS A 1 454 ? 159.112 156.277 163.758 1.00 26.45 444 LYS A C 1
ATOM 3725 O O . LYS A 1 454 ? 159.660 157.191 163.127 1.00 28.55 444 LYS A O 1
ATOM 3731 N N . GLU A 1 455 ? 159.052 156.274 165.092 1.00 26.29 445 GLU A N 1
ATOM 3732 C CA . GLU A 1 455 ? 159.651 157.369 165.848 1.00 27.92 445 GLU A CA 1
ATOM 3733 C C . GLU A 1 455 ? 161.159 157.432 165.628 1.00 31.29 445 GLU A C 1
ATOM 3734 O O . GLU A 1 455 ? 161.735 158.523 165.528 1.00 36.93 445 GLU A O 1
ATOM 3740 N N . LYS A 1 456 ? 161.820 156.272 165.559 1.00 30.92 446 LYS A N 1
ATOM 3741 C CA . LYS A 1 456 ? 163.255 156.270 165.292 1.00 30.41 446 LYS A CA 1
ATOM 3742 C C . LYS A 1 456 ? 163.558 156.828 163.908 1.00 33.03 446 LYS A C 1
ATOM 3743 O O . LYS A 1 456 ? 164.561 157.527 163.718 1.00 35.04 446 LYS A O 1
ATOM 3749 N N . TYR A 1 457 ? 162.716 156.498 162.924 1.00 32.67 447 TYR A N 1
ATOM 3750 C CA . TYR A 1 457 ? 162.866 157.065 161.587 1.00 32.21 447 TYR A CA 1
ATOM 3751 C C . TYR A 1 457 ? 162.824 158.584 161.644 1.00 34.65 447 TYR A C 1
ATOM 3752 O O . TYR A 1 457 ? 163.673 159.269 161.054 1.00 35.79 447 TYR A O 1
ATOM 3761 N N . TYR A 1 458 ? 161.841 159.127 162.364 1.00 32.86 448 TYR A N 1
ATOM 3762 C CA . TYR A 1 458 ? 161.734 160.578 162.484 1.00 28.17 448 TYR A CA 1
ATOM 3763 C C . TYR A 1 458 ? 162.975 161.172 163.138 1.00 33.71 448 TYR A C 1
ATOM 3764 O O . TYR A 1 458 ? 163.514 162.184 162.671 1.00 44.56 448 TYR A O 1
ATOM 3773 N N . GLU A 1 459 ? 163.442 160.547 164.218 1.00 38.57 449 GLU A N 1
ATOM 3774 C CA . GLU A 1 459 ? 164.607 161.051 164.938 1.00 40.83 449 GLU A CA 1
ATOM 3775 C C . GLU A 1 459 ? 165.838 161.091 164.039 1.00 45.31 449 GLU A C 1
ATOM 3776 O O . GLU A 1 459 ? 166.553 162.101 163.979 1.00 45.35 449 GLU A O 1
ATOM 3782 N N . LYS A 1 460 ? 166.100 159.992 163.331 1.00 47.16 450 LYS A N 1
ATOM 3783 C CA . LYS A 1 460 ? 167.280 159.929 162.478 1.00 46.57 450 LYS A CA 1
ATOM 3784 C C . LYS A 1 460 ? 167.187 160.921 161.327 1.00 49.57 450 LYS A C 1
ATOM 3785 O O . LYS A 1 460 ? 168.194 161.539 160.951 1.00 51.17 450 LYS A O 1
ATOM 3791 N N . GLN A 1 461 ? 165.991 161.092 160.755 1.00 44.71 451 GLN A N 1
ATOM 3792 C CA . GLN A 1 461 ? 165.834 162.083 159.698 1.00 45.76 451 GLN A CA 1
ATOM 3793 C C . GLN A 1 461 ? 166.139 163.484 160.201 1.00 48.82 451 GLN A C 1
ATOM 3794 O O . GLN A 1 461 ? 166.801 164.267 159.510 1.00 47.59 451 GLN A O 1
ATOM 3800 N N . LYS A 1 462 ? 165.643 163.828 161.393 1.00 52.37 452 LYS A N 1
ATOM 3801 C CA . LYS A 1 462 ? 165.911 165.154 161.938 1.00 48.87 452 LYS A CA 1
ATOM 3802 C C . LYS A 1 462 ? 167.400 165.353 162.172 1.00 51.94 452 LYS A C 1
ATOM 3803 O O . LYS A 1 462 ? 167.952 166.422 161.870 1.00 55.32 452 LYS A O 1
ATOM 3809 N N . GLU A 1 463 ? 168.067 164.328 162.709 1.00 56.72 453 GLU A N 1
ATOM 3810 C CA . GLU A 1 463 ? 169.515 164.393 162.879 1.00 56.35 453 GLU A CA 1
ATOM 3811 C C . GLU A 1 463 ? 170.205 164.695 161.556 1.00 55.14 453 GLU A C 1
ATOM 3812 O O . GLU A 1 463 ? 171.039 165.604 161.470 1.00 54.69 453 GLU A O 1
ATOM 3818 N N . TYR A 1 464 ? 169.852 163.947 160.508 1.00 56.18 454 TYR A N 1
ATOM 3819 C CA . TYR A 1 464 ? 170.515 164.112 159.217 1.00 56.00 454 TYR A CA 1
ATOM 3820 C C . TYR A 1 464 ? 170.268 165.496 158.631 1.00 60.30 454 TYR A C 1
ATOM 3821 O O . TYR A 1 464 ? 171.192 166.128 158.100 1.00 61.94 454 TYR A O 1
ATOM 3830 N N . ASP A 1 465 ? 169.029 165.982 158.712 1.00 55.90 455 ASP A N 1
ATOM 3831 C CA . ASP A 1 465 ? 168.713 167.285 158.136 1.00 52.52 455 ASP A CA 1
ATOM 3832 C C . ASP A 1 465 ? 169.461 168.401 158.851 1.00 56.12 455 ASP A C 1
ATOM 3833 O O . ASP A 1 465 ? 170.043 169.281 158.208 1.00 60.19 455 ASP A O 1
ATOM 3838 N N . ILE A 1 466 ? 169.459 168.384 160.187 1.00 56.27 456 ILE A N 1
ATOM 3839 C CA . ILE A 1 466 ? 170.192 169.412 160.922 1.00 53.42 456 ILE A CA 1
ATOM 3840 C C . ILE A 1 466 ? 171.683 169.311 160.628 1.00 60.55 456 ILE A C 1
ATOM 3841 O O . ILE A 1 466 ? 172.385 170.327 160.550 1.00 61.12 456 ILE A O 1
ATOM 3846 N N . GLU A 1 467 ? 172.192 168.087 160.456 1.00 64.52 457 GLU A N 1
ATOM 3847 C CA . GLU A 1 467 ? 173.605 167.912 160.138 1.00 64.29 457 GLU A CA 1
ATOM 3848 C C . GLU A 1 467 ? 173.957 168.541 158.797 1.00 66.41 457 GLU A C 1
ATOM 3849 O O . GLU A 1 467 ? 174.987 169.214 158.672 1.00 68.98 457 GLU A O 1
ATOM 3855 N N . MET A 1 468 ? 173.119 168.328 157.781 1.00 62.43 458 MET A N 1
ATOM 3856 C CA . MET A 1 468 ? 173.441 168.833 156.450 1.00 62.14 458 MET A CA 1
ATOM 3857 C C . MET A 1 468 ? 173.488 170.355 156.424 1.00 68.86 458 MET A C 1
ATOM 3858 O O . MET A 1 468 ? 174.388 170.945 155.815 1.00 70.72 458 MET A O 1
ATOM 3863 N N . GLY A 1 469 ? 172.534 171.009 157.079 1.00 69.20 459 GLY A N 1
ATOM 3864 C CA . GLY A 1 469 ? 172.504 172.458 157.108 1.00 69.75 459 GLY A CA 1
ATOM 3865 C C . GLY A 1 469 ? 172.279 173.070 155.741 1.00 73.59 459 GLY A C 1
ATOM 3866 O O . GLY A 1 469 ? 173.158 173.755 155.211 1.00 73.97 459 GLY A O 1
ATOM 3867 N N . PHE A 1 470 ? 171.105 172.833 155.164 1.00 68.56 460 PHE A N 1
ATOM 3868 C CA . PHE A 1 470 ? 170.796 173.299 153.816 1.00 66.73 460 PHE A CA 1
ATOM 3869 C C . PHE A 1 470 ? 170.605 174.809 153.838 1.00 74.33 460 PHE A C 1
ATOM 3870 O O . PHE A 1 470 ? 169.641 175.317 154.413 1.00 76.63 460 PHE A O 1
ATOM 3878 N N . VAL A 1 471 ? 171.520 175.536 153.208 1.00 77.37 461 VAL A N 1
ATOM 3879 C CA . VAL A 1 471 ? 171.394 176.981 153.055 1.00 78.08 461 VAL A CA 1
ATOM 3880 C C . VAL A 1 471 ? 170.817 177.266 151.675 1.00 82.46 461 VAL A C 1
ATOM 3881 O O . VAL A 1 471 ? 171.432 176.936 150.656 1.00 86.93 461 VAL A O 1
ATOM 3885 N N . ASP A 1 472 ? 169.641 177.887 151.637 1.00 78.22 462 ASP A N 1
ATOM 3886 C CA . ASP A 1 472 ? 168.961 178.184 150.387 1.00 81.08 462 ASP A CA 1
ATOM 3887 C C . ASP A 1 472 ? 168.783 179.688 150.237 1.00 83.24 462 ASP A C 1
ATOM 3888 O O . ASP A 1 472 ? 168.589 180.408 151.222 1.00 82.54 462 ASP A O 1
ATOM 3893 N N . ASP A 1 473 ? 168.872 180.160 148.990 1.00 86.27 463 ASP A N 1
ATOM 3894 C CA . ASP A 1 473 ? 168.813 181.597 148.736 1.00 88.13 463 ASP A CA 1
ATOM 3895 C C . ASP A 1 473 ? 167.397 182.140 148.869 1.00 85.86 463 ASP A C 1
ATOM 3896 O O . ASP A 1 473 ? 167.193 183.214 149.448 1.00 84.59 463 ASP A O 1
ATOM 3901 N N . SER A 1 474 ? 166.408 181.429 148.335 1.00 81.91 464 SER A N 1
ATOM 3902 C CA . SER A 1 474 ? 165.046 181.941 148.348 1.00 83.11 464 SER A CA 1
ATOM 3903 C C . SER A 1 474 ? 164.063 180.789 148.223 1.00 84.18 464 SER A C 1
ATOM 3904 O O . SER A 1 474 ? 164.405 179.702 147.752 1.00 86.15 464 SER A O 1
ATOM 3907 N N . THR A 1 475 ? 162.834 181.053 148.649 1.00 80.11 465 THR A N 1
ATOM 3908 C CA . THR A 1 475 ? 161.741 180.099 148.559 1.00 82.94 465 THR A CA 1
ATOM 3909 C C . THR A 1 475 ? 160.973 180.326 147.256 1.00 83.35 465 THR A C 1
ATOM 3910 O O . THR A 1 475 ? 161.453 180.996 146.338 1.00 83.59 465 THR A O 1
ATOM 3914 N N . GLU A 1 476 ? 159.786 179.717 147.155 1.00 81.68 466 GLU A N 1
ATOM 3915 C CA . GLU A 1 476 ? 158.832 179.922 146.065 1.00 85.05 466 GLU A CA 1
ATOM 3916 C C . GLU A 1 476 ? 159.276 179.230 144.777 1.00 86.29 466 GLU A C 1
ATOM 3917 O O . GLU A 1 476 ? 158.519 179.173 143.802 1.00 86.53 466 GLU A O 1
ATOM 3923 N N . SER A 1 477 ? 160.483 178.671 144.770 1.00 86.19 467 SER A N 1
ATOM 3924 C CA . SER A 1 477 ? 160.971 177.944 143.608 1.00 87.54 467 SER A CA 1
ATOM 3925 C C . SER A 1 477 ? 162.057 176.983 144.057 1.00 89.12 467 SER A C 1
ATOM 3926 O O . SER A 1 477 ? 162.913 177.347 144.868 1.00 87.61 467 SER A O 1
ATOM 3929 N N . LYS A 1 478 ? 162.019 175.762 143.521 1.00 89.62 468 LYS A N 1
ATOM 3930 C CA . LYS A 1 478 ? 163.049 174.782 143.848 1.00 90.36 468 LYS A CA 1
ATOM 3931 C C . LYS A 1 478 ? 164.418 175.218 143.344 1.00 88.43 468 LYS A C 1
ATOM 3932 O O . LYS A 1 478 ? 165.431 174.957 144.002 1.00 90.06 468 LYS A O 1
ATOM 3938 N N . GLU A 1 479 ? 164.463 175.888 142.192 1.00 90.51 469 GLU A N 1
ATOM 3939 C CA . GLU A 1 479 ? 165.739 176.252 141.584 1.00 93.01 469 GLU A CA 1
ATOM 3940 C C . GLU A 1 479 ? 166.517 177.230 142.456 1.00 90.25 469 GLU A C 1
ATOM 3941 O O . GLU A 1 479 ? 167.750 177.162 142.525 1.00 90.38 469 GLU A O 1
ATOM 3947 N N . SER A 1 480 ? 165.819 178.150 143.124 1.00 89.22 470 SER A N 1
ATOM 3948 C CA . SER A 1 480 ? 166.503 179.107 143.988 1.00 90.87 470 SER A CA 1
ATOM 3949 C C . SER A 1 480 ? 167.092 178.437 145.223 1.00 89.54 470 SER A C 1
ATOM 3950 O O . SER A 1 480 ? 168.077 178.931 145.783 1.00 83.59 470 SER A O 1
ATOM 3953 N N . MET A 1 481 ? 166.510 177.323 145.661 1.00 91.91 471 MET A N 1
ATOM 3954 C CA . MET A 1 481 ? 166.972 176.634 146.853 1.00 87.63 471 MET A CA 1
ATOM 3955 C C . MET A 1 481 ? 168.246 175.847 146.559 1.00 86.43 471 MET A C 1
ATOM 3956 O O . MET A 1 481 ? 168.637 175.647 145.406 1.00 86.49 471 MET A O 1
ATOM 3961 N N . ASP A 1 482 ? 168.901 175.406 147.630 1.00 84.29 472 ASP A N 1
ATOM 3962 C CA . ASP A 1 482 ? 170.156 174.680 147.498 1.00 84.67 472 ASP A CA 1
ATOM 3963 C C . ASP A 1 482 ? 169.946 173.395 146.709 1.00 84.62 472 ASP A C 1
ATOM 3964 O O . ASP A 1 482 ? 168.982 172.658 146.935 1.00 84.32 472 ASP A O 1
ATOM 3969 N N . LYS A 1 483 ? 170.853 173.134 145.768 1.00 82.08 473 LYS A N 1
ATOM 3970 C CA . LYS A 1 483 ? 170.750 171.925 144.961 1.00 81.01 473 LYS A CA 1
ATOM 3971 C C . LYS A 1 483 ? 170.973 170.663 145.781 1.00 79.30 473 LYS A C 1
ATOM 3972 O O . LYS A 1 483 ? 170.513 169.590 145.378 1.00 77.00 473 LYS A O 1
ATOM 3978 N N . ARG A 1 484 ? 171.665 170.768 146.916 1.00 78.86 474 ARG A N 1
ATOM 3979 C CA . ARG A 1 484 ? 171.928 169.589 147.733 1.00 75.36 474 ARG A CA 1
ATOM 3980 C C . ARG A 1 484 ? 170.646 169.007 148.308 1.00 74.32 474 ARG A C 1
ATOM 3981 O O . ARG A 1 484 ? 170.566 167.794 148.536 1.00 71.35 474 ARG A O 1
ATOM 3989 N N . ARG A 1 485 ? 169.634 169.848 148.542 1.00 75.88 475 ARG A N 1
ATOM 3990 C CA . ARG A 1 485 ? 168.383 169.358 149.110 1.00 74.65 475 ARG A CA 1
ATOM 3991 C C . ARG A 1 485 ? 167.701 168.364 148.181 1.00 73.00 475 ARG A C 1
ATOM 3992 O O . ARG A 1 485 ? 166.950 167.499 148.643 1.00 72.33 475 ARG A O 1
ATOM 4000 N N . THR A 1 486 ? 167.944 168.472 146.877 1.00 75.03 476 THR A N 1
ATOM 4001 C CA . THR A 1 486 ? 167.480 167.487 145.910 1.00 79.51 476 THR A CA 1
ATOM 4002 C C . THR A 1 486 ? 168.553 166.471 145.548 1.00 76.30 476 THR A C 1
ATOM 4003 O O . THR A 1 486 ? 168.224 165.335 145.191 1.00 68.72 476 THR A O 1
ATOM 4007 N N . GLU A 1 487 ? 169.827 166.852 145.651 1.00 77.10 477 GLU A N 1
ATOM 4008 C CA . GLU A 1 487 ? 170.917 165.966 145.258 1.00 75.12 477 GLU A CA 1
ATOM 4009 C C . GLU A 1 487 ? 171.172 164.879 146.297 1.00 72.28 477 GLU A C 1
ATOM 4010 O O . GLU A 1 487 ? 171.524 163.751 145.938 1.00 71.14 477 GLU A O 1
ATOM 4016 N N . PHE A 1 488 ? 171.005 165.191 147.580 1.00 70.81 478 PHE A N 1
ATOM 4017 C CA . PHE A 1 488 ? 171.241 164.235 148.664 1.00 67.76 478 PHE A CA 1
ATOM 4018 C C . PHE A 1 488 ? 170.046 164.207 149.611 1.00 67.23 478 PHE A C 1
ATOM 4019 O O . PHE A 1 488 ? 170.116 164.720 150.733 1.00 67.48 478 PHE A O 1
ATOM 4027 N N . PRO A 1 489 ? 168.933 163.612 149.193 1.00 63.40 479 PRO A N 1
ATOM 4028 C CA . PRO A 1 489 ? 167.802 163.435 150.107 1.00 60.84 479 PRO A CA 1
ATOM 4029 C C . PRO A 1 489 ? 168.051 162.314 151.109 1.00 61.85 479 PRO A C 1
ATOM 4030 O O . PRO A 1 489 ? 168.906 161.446 150.923 1.00 61.63 479 PRO A O 1
ATOM 4034 N N . PHE A 1 490 ? 167.270 162.351 152.193 1.00 60.46 480 PHE A N 1
ATOM 4035 C CA . PHE A 1 490 ? 167.468 161.412 153.295 1.00 58.90 480 PHE A CA 1
ATOM 4036 C C . PHE A 1 490 ? 167.131 159.977 152.903 1.00 56.03 480 PHE A C 1
ATOM 4037 O O . PHE A 1 490 ? 167.649 159.034 153.510 1.00 48.24 480 PHE A O 1
ATOM 4045 N N . ARG A 1 491 ? 166.275 159.792 151.898 1.00 57.46 481 ARG A N 1
ATOM 4046 C CA . ARG A 1 491 ? 165.848 158.448 151.520 1.00 51.53 481 ARG A CA 1
ATOM 4047 C C . ARG A 1 491 ? 167.005 157.618 150.980 1.00 55.09 481 ARG A C 1
ATOM 4048 O O . ARG A 1 491 ? 166.975 156.385 151.057 1.00 55.59 481 ARG A O 1
ATOM 4056 N N . ASN A 1 492 ? 168.037 158.271 150.448 1.00 55.14 482 ASN A N 1
ATOM 4057 C CA . ASN A 1 492 ? 169.137 157.549 149.820 1.00 53.50 482 ASN A CA 1
ATOM 4058 C C . ASN A 1 492 ? 170.101 156.940 150.831 1.00 55.76 482 ASN A C 1
ATOM 4059 O O . ASN A 1 492 ? 170.690 155.891 150.551 1.00 58.14 482 ASN A O 1
ATOM 4064 N N . THR A 1 493 ? 170.276 157.567 151.994 1.00 55.89 483 THR A N 1
ATOM 4065 C CA . THR A 1 493 ? 171.287 157.117 152.941 1.00 57.68 483 THR A CA 1
ATOM 4066 C C . THR A 1 493 ? 170.968 155.709 153.444 1.00 60.20 483 THR A C 1
ATOM 4067 O O . THR A 1 493 ? 169.802 155.310 153.505 1.00 59.21 483 THR A O 1
ATOM 4071 N N . PRO A 1 494 ? 171.993 154.929 153.800 1.00 65.13 484 PRO A N 1
ATOM 4072 C CA . PRO A 1 494 ? 171.742 153.548 154.241 1.00 64.50 484 PRO A CA 1
ATOM 4073 C C . PRO A 1 494 ? 170.865 153.451 155.474 1.00 63.52 484 PRO A C 1
ATOM 4074 O O . PRO A 1 494 ? 170.203 152.424 155.668 1.00 64.37 484 PRO A O 1
ATOM 4078 N N . VAL A 1 495 ? 170.850 154.483 156.320 1.00 61.84 485 VAL A N 1
ATOM 4079 C CA . VAL A 1 495 ? 170.051 154.438 157.542 1.00 62.15 485 VAL A CA 1
ATOM 4080 C C . VAL A 1 495 ? 168.568 154.343 157.209 1.00 59.76 485 VAL A C 1
ATOM 4081 O O . VAL A 1 495 ? 167.824 153.577 157.831 1.00 64.42 485 VAL A O 1
ATOM 4085 N N . ALA A 1 496 ? 168.118 155.112 156.219 1.00 56.20 486 ALA A N 1
ATOM 4086 C CA . ALA A 1 496 ? 166.699 155.140 155.887 1.00 55.02 486 ALA A CA 1
ATOM 4087 C C . ALA A 1 496 ? 166.216 153.799 155.344 1.00 52.82 486 ALA A C 1
ATOM 4088 O O . ALA A 1 496 ? 165.049 153.438 155.522 1.00 54.90 486 ALA A O 1
ATOM 4090 N N . ASN A 1 497 ? 167.090 153.051 154.668 1.00 54.77 487 ASN A N 1
ATOM 4091 C CA . ASN A 1 497 ? 166.650 151.820 154.016 1.00 54.81 487 ASN A CA 1
ATOM 4092 C C . ASN A 1 497 ? 166.383 150.707 155.026 1.00 57.14 487 ASN A C 1
ATOM 4093 O O . ASN A 1 497 ? 165.402 149.963 154.894 1.00 55.07 487 ASN A O 1
ATOM 4098 N N . GLU A 1 498 ? 167.246 150.569 156.034 1.00 57.26 488 GLU A N 1
ATOM 4099 C CA . GLU A 1 498 ? 167.039 149.543 157.050 1.00 53.54 488 GLU A CA 1
ATOM 4100 C C . GLU A 1 498 ? 165.761 149.798 157.835 1.00 51.43 488 GLU A C 1
ATOM 4101 O O . GLU A 1 498 ? 165.007 148.863 158.141 1.00 50.51 488 GLU A O 1
ATOM 4107 N N . LEU A 1 499 ? 165.507 151.060 158.180 1.00 48.11 489 LEU A N 1
ATOM 4108 C CA . LEU A 1 499 ? 164.297 151.395 158.915 1.00 43.66 489 LEU A CA 1
ATOM 4109 C C . LEU A 1 499 ? 163.056 151.034 158.114 1.00 42.47 489 LEU A C 1
ATOM 4110 O O . LEU A 1 499 ? 162.098 150.474 158.658 1.00 40.89 489 LEU A O 1
ATOM 4115 N N . LEU A 1 500 ? 163.064 151.326 156.813 1.00 44.97 490 LEU A N 1
ATOM 4116 C CA . LEU A 1 500 ? 161.912 151.016 155.976 1.00 41.87 490 LEU A CA 1
ATOM 4117 C C . LEU A 1 500 ? 161.748 149.518 155.776 1.00 40.75 490 LEU A C 1
ATOM 4118 O O . LEU A 1 500 ? 160.616 149.029 155.692 1.00 44.30 490 LEU A O 1
ATOM 4123 N N . SER A 1 501 ? 162.850 148.770 155.720 1.00 45.10 491 SER A N 1
ATOM 4124 C CA . SER A 1 501 ? 162.748 147.315 155.658 1.00 41.34 491 SER A CA 1
ATOM 4125 C C . SER A 1 501 ? 162.085 146.761 156.913 1.00 36.64 491 SER A C 1
ATOM 4126 O O . SER A 1 501 ? 161.174 145.924 156.837 1.00 35.62 491 SER A O 1
ATOM 4129 N N . LYS A 1 502 ? 162.534 147.222 158.083 1.00 37.73 492 LYS A N 1
ATOM 4130 C CA . LYS A 1 502 ? 161.951 146.749 159.336 1.00 35.14 492 LYS A CA 1
ATOM 4131 C C . LYS A 1 502 ? 160.477 147.125 159.428 1.00 34.93 492 LYS A C 1
ATOM 4132 O O . LYS A 1 502 ? 159.641 146.320 159.865 1.00 35.52 492 LYS A O 1
ATOM 4138 N N . LEU A 1 503 ? 160.140 148.344 159.004 1.00 34.40 493 LEU A N 1
ATOM 4139 C CA . LEU A 1 503 ? 158.751 148.779 159.016 1.00 33.80 493 LEU A CA 1
ATOM 4140 C C . LEU A 1 503 ? 157.888 147.921 158.099 1.00 35.45 493 LEU A C 1
ATOM 4141 O O . LEU A 1 503 ? 156.767 147.545 158.463 1.00 36.12 493 LEU A O 1
ATOM 4146 N N . ASN A 1 504 ? 158.393 147.599 156.905 1.00 36.33 494 ASN A N 1
ATOM 4147 C CA . ASN A 1 504 ? 157.637 146.757 155.985 1.00 35.27 494 ASN A CA 1
ATOM 4148 C C . ASN A 1 504 ? 157.413 145.367 156.564 1.00 37.51 494 ASN A C 1
ATOM 4149 O O . ASN A 1 504 ? 156.318 144.804 156.439 1.00 42.13 494 ASN A O 1
ATOM 4154 N N . ASN A 1 505 ? 158.434 144.799 157.207 1.00 36.35 495 ASN A N 1
ATOM 4155 C CA . ASN A 1 505 ? 158.270 143.484 157.823 1.00 31.38 495 ASN A CA 1
ATOM 4156 C C . ASN A 1 505 ? 157.202 143.515 158.912 1.00 30.43 495 ASN A C 1
ATOM 4157 O O . ASN A 1 505 ? 156.326 142.637 158.971 1.00 33.28 495 ASN A O 1
ATOM 4162 N N . VAL A 1 506 ? 157.255 144.529 159.782 1.00 32.58 496 VAL A N 1
ATOM 4163 C CA . VAL A 1 506 ? 156.285 144.620 160.873 1.00 30.74 496 VAL A CA 1
ATOM 4164 C C . VAL A 1 506 ? 154.874 144.778 160.321 1.00 27.91 496 VAL A C 1
ATOM 4165 O O . VAL A 1 506 ? 153.926 144.143 160.801 1.00 28.19 496 VAL A O 1
ATOM 4169 N N . GLN A 1 507 ? 154.711 145.626 159.304 1.00 30.84 497 GLN A N 1
ATOM 4170 C CA . GLN A 1 507 ? 153.388 145.839 158.727 1.00 29.58 497 GLN A CA 1
ATOM 4171 C C . GLN A 1 507 ? 152.866 144.573 158.060 1.00 28.08 497 GLN A C 1
ATOM 4172 O O . GLN A 1 507 ? 151.663 144.294 158.098 1.00 32.98 497 GLN A O 1
ATOM 4178 N N . GLN A 1 508 ? 153.756 143.794 157.448 1.00 28.96 498 GLN A N 1
ATOM 4179 C CA . GLN A 1 508 ? 153.357 142.509 156.884 1.00 30.79 498 GLN A CA 1
ATOM 4180 C C . GLN A 1 508 ? 152.825 141.568 157.961 1.00 27.14 498 GLN A C 1
ATOM 4181 O O . GLN A 1 508 ? 151.792 140.906 157.772 1.00 28.07 498 GLN A O 1
ATOM 4187 N N . ASP A 1 509 ? 153.511 141.507 159.105 1.00 29.29 499 ASP A N 1
ATOM 4188 C CA . ASP A 1 509 ? 153.016 140.687 160.211 1.00 27.39 499 ASP A CA 1
ATOM 4189 C C . ASP A 1 509 ? 151.650 141.174 160.684 1.00 29.27 499 ASP A C 1
ATOM 4190 O O . ASP A 1 509 ? 150.752 140.366 160.977 1.00 29.46 499 ASP A O 1
ATOM 4195 N N . ILE A 1 510 ? 151.479 142.496 160.760 1.00 24.91 500 ILE A N 1
ATOM 4196 C CA . ILE A 1 510 ? 150.211 143.071 161.204 1.00 25.79 500 ILE A CA 1
ATOM 4197 C C . ILE A 1 510 ? 149.083 142.665 160.265 1.00 28.04 500 ILE A C 1
ATOM 4198 O O . ILE A 1 510 ? 147.996 142.263 160.703 1.00 28.64 500 ILE A O 1
ATOM 4203 N N . ASN A 1 511 ? 149.326 142.776 158.956 1.00 28.42 501 ASN A N 1
ATOM 4204 C CA . ASN A 1 511 ? 148.306 142.427 157.974 1.00 24.14 501 ASN A CA 1
ATOM 4205 C C . ASN A 1 511 ? 147.916 140.963 158.085 1.00 23.45 501 ASN A C 1
ATOM 4206 O O . ASN A 1 511 ? 146.728 140.619 158.018 1.00 31.60 501 ASN A O 1
ATOM 4211 N N . GLY A 1 512 ? 148.900 140.082 158.255 1.00 23.80 502 GLY A N 1
ATOM 4212 C CA . GLY A 1 512 ? 148.574 138.671 158.389 1.00 28.36 502 GLY A CA 1
ATOM 4213 C C . GLY A 1 512 ? 147.728 138.374 159.612 1.00 27.36 502 GLY A C 1
ATOM 4214 O O . GLY A 1 512 ? 146.755 137.612 159.541 1.00 25.44 502 GLY A O 1
ATOM 4215 N N . CYS A 1 513 ? 148.083 138.974 160.754 1.00 26.47 503 CYS A N 1
ATOM 4216 C CA . CYS A 1 513 ? 147.308 138.744 161.972 1.00 23.94 503 CYS A CA 1
ATOM 4217 C C . CYS A 1 513 ? 145.881 139.259 161.825 1.00 27.84 503 CYS A C 1
ATOM 4218 O O . CYS A 1 513 ? 144.920 138.596 162.250 1.00 28.65 503 CYS A O 1
ATOM 4221 N N . LEU A 1 514 ? 145.723 140.438 161.213 1.00 31.74 504 LEU A N 1
ATOM 4222 C CA . LEU A 1 514 ? 144.390 140.999 161.011 1.00 29.34 504 LEU A CA 1
ATOM 4223 C C . LEU A 1 514 ? 143.544 140.104 160.116 1.00 26.33 504 LEU A C 1
ATOM 4224 O O . LEU A 1 514 ? 142.356 139.877 160.391 1.00 27.09 504 LEU A O 1
ATOM 4229 N N . LYS A 1 515 ? 144.141 139.580 159.041 1.00 26.80 505 LYS A N 1
ATOM 4230 C CA . LYS A 1 515 ? 143.415 138.661 158.173 1.00 28.48 505 LYS A CA 1
ATOM 4231 C C . LYS A 1 515 ? 142.981 137.412 158.928 1.00 31.42 505 LYS A C 1
ATOM 4232 O O . LYS A 1 515 ? 141.863 136.921 158.735 1.00 33.19 505 LYS A O 1
ATOM 4238 N N . ASN A 1 516 ? 143.848 136.881 159.790 1.00 31.87 506 ASN A N 1
ATOM 4239 C CA . ASN A 1 516 ? 143.455 135.709 160.571 1.00 25.15 506 ASN A CA 1
ATOM 4240 C C . ASN A 1 516 ? 142.251 136.007 161.457 1.00 27.17 506 ASN A C 1
ATOM 4241 O O . ASN A 1 516 ? 141.309 135.202 161.537 1.00 29.83 506 ASN A O 1
ATOM 4246 N N . ILE A 1 517 ? 142.263 137.162 162.127 1.00 23.53 507 ILE A N 1
ATOM 4247 C CA . ILE A 1 517 ? 141.160 137.507 163.025 1.00 25.39 507 ILE A CA 1
ATOM 4248 C C . ILE A 1 517 ? 139.855 137.632 162.246 1.00 26.70 507 ILE A C 1
ATOM 4249 O O . ILE A 1 517 ? 138.805 137.107 162.652 1.00 27.02 507 ILE A O 1
ATOM 4254 N N . ILE A 1 518 ? 139.907 138.321 161.103 1.00 31.20 508 ILE A N 1
ATOM 4255 C CA . ILE A 1 518 ? 138.702 138.525 160.303 1.00 24.31 508 ILE A CA 1
ATOM 4256 C C . ILE A 1 518 ? 138.172 137.196 159.775 1.00 24.54 508 ILE A C 1
ATOM 4257 O O . ILE A 1 518 ? 136.957 136.962 159.757 1.00 31.01 508 ILE A O 1
ATOM 4262 N N . ASN A 1 519 ? 139.065 136.305 159.337 1.00 27.26 509 ASN A N 1
ATOM 4263 C CA . ASN A 1 519 ? 138.626 134.986 158.894 1.00 30.18 509 ASN A CA 1
ATOM 4264 C C . ASN A 1 519 ? 137.918 134.240 160.014 1.00 33.57 509 ASN A C 1
ATOM 4265 O O . ASN A 1 519 ? 136.902 133.571 159.782 1.00 36.80 509 ASN A O 1
ATOM 4270 N N . TYR A 1 520 ? 138.447 134.336 161.235 1.00 31.17 510 TYR A N 1
ATOM 4271 C CA . TYR A 1 520 ? 137.782 133.707 162.371 1.00 28.75 510 TYR A CA 1
ATOM 4272 C C . TYR A 1 520 ? 136.364 134.237 162.542 1.00 30.78 510 TYR A C 1
ATOM 4273 O O . TYR A 1 520 ? 135.412 133.462 162.708 1.00 30.88 510 TYR A O 1
ATOM 4282 N N . ILE A 1 521 ? 136.207 135.564 162.497 1.00 29.56 511 ILE A N 1
ATOM 4283 C CA . ILE A 1 521 ? 134.884 136.165 162.691 1.00 27.61 511 ILE A CA 1
ATOM 4284 C C . ILE A 1 521 ? 133.918 135.686 161.615 1.00 32.72 511 ILE A C 1
ATOM 4285 O O . ILE A 1 521 ? 132.762 135.328 161.892 1.00 32.95 511 ILE A O 1
ATOM 4290 N N . TYR A 1 522 ? 134.378 135.691 160.362 1.00 32.68 512 TYR A N 1
ATOM 4291 C CA . TYR A 1 522 ? 133.510 135.311 159.258 1.00 27.27 512 TYR A CA 1
ATOM 4292 C C . TYR A 1 522 ? 133.089 133.854 159.363 1.00 30.18 512 TYR A C 1
ATOM 4293 O O . TYR A 1 522 ? 131.929 133.521 159.115 1.00 39.54 512 TYR A O 1
ATOM 4302 N N . LYS A 1 523 ? 134.013 132.966 159.722 1.00 33.91 513 LYS A N 1
ATOM 4303 C CA . LYS A 1 523 ? 133.631 131.562 159.823 1.00 37.81 513 LYS A CA 1
ATOM 4304 C C . LYS A 1 523 ? 132.719 131.311 161.017 1.00 40.80 513 LYS A C 1
ATOM 4305 O O . LYS A 1 523 ? 131.867 130.417 160.961 1.00 43.15 513 LYS A O 1
ATOM 4311 N N . ILE A 1 524 ? 132.863 132.091 162.092 1.00 42.13 514 ILE A N 1
ATOM 4312 C CA . ILE A 1 524 ? 131.914 131.994 163.199 1.00 40.09 514 ILE A CA 1
ATOM 4313 C C . ILE A 1 524 ? 130.515 132.369 162.729 1.00 44.69 514 ILE A C 1
ATOM 4314 O O . ILE A 1 524 ? 129.538 131.664 163.006 1.00 47.25 514 ILE A O 1
ATOM 4319 N N . PHE A 1 525 ? 130.399 133.486 162.005 1.00 42.99 515 PHE A N 1
ATOM 4320 C CA . PHE A 1 525 ? 129.084 133.906 161.518 1.00 38.14 515 PHE A CA 1
ATOM 4321 C C . PHE A 1 525 ? 128.519 132.922 160.499 1.00 41.34 515 PHE A C 1
ATOM 4322 O O . PHE A 1 525 ? 127.309 132.675 160.466 1.00 42.86 515 PHE A O 1
ATOM 4330 N N . GLU A 1 526 ? 129.382 132.356 159.655 1.00 39.33 516 GLU A N 1
ATOM 4331 C CA . GLU A 1 526 ? 128.930 131.448 158.609 1.00 43.08 516 GLU A CA 1
ATOM 4332 C C . GLU A 1 526 ? 128.460 130.120 159.184 1.00 45.51 516 GLU A C 1
ATOM 4333 O O . GLU A 1 526 ? 127.503 129.525 158.679 1.00 46.89 516 GLU A O 1
ATOM 4339 N N . GLN A 1 527 ? 129.127 129.634 160.233 1.00 46.79 517 GLN A N 1
ATOM 4340 C CA . GLN A 1 527 ? 128.820 128.306 160.752 1.00 45.41 517 GLN A CA 1
ATOM 4341 C C . GLN A 1 527 ? 127.396 128.215 161.285 1.00 46.53 517 GLN A C 1
ATOM 4342 O O . GLN A 1 527 ? 126.754 127.167 161.160 1.00 46.73 517 GLN A O 1
ATOM 4348 N N . ASN A 1 528 ? 126.881 129.295 161.869 1.00 46.91 518 ASN A N 1
ATOM 4349 C CA . ASN A 1 528 ? 125.602 129.264 162.564 1.00 45.60 518 ASN A CA 1
ATOM 4350 C C . ASN A 1 528 ? 124.425 129.697 161.702 1.00 46.33 518 ASN A C 1
ATOM 4351 O O . ASN A 1 528 ? 123.284 129.648 162.173 1.00 42.81 518 ASN A O 1
ATOM 4356 N N . GLY A 1 529 ? 124.663 130.113 160.463 1.00 49.92 519 GLY A N 1
ATOM 4357 C CA . GLY A 1 529 ? 123.574 130.413 159.554 1.00 42.63 519 GLY A CA 1
ATOM 4358 C C . GLY A 1 529 ? 123.189 131.874 159.463 1.00 40.26 519 GLY A C 1
ATOM 4359 O O . GLY A 1 529 ? 122.001 132.197 159.377 1.00 42.30 519 GLY A O 1
ATOM 4360 N N . TYR A 1 530 ? 124.172 132.767 159.476 1.00 39.93 520 TYR A N 1
ATOM 4361 C CA . TYR A 1 530 ? 123.931 134.188 159.262 1.00 38.02 520 TYR A CA 1
ATOM 4362 C C . TYR A 1 530 ? 124.099 134.495 157.781 1.00 38.56 520 TYR A C 1
ATOM 4363 O O . TYR A 1 530 ? 125.195 134.353 157.229 1.00 41.49 520 TYR A O 1
ATOM 4372 N N . LYS A 1 531 ? 123.009 134.906 157.139 1.00 39.62 521 LYS A N 1
ATOM 4373 C CA . LYS A 1 531 ? 123.012 135.057 155.691 1.00 40.83 521 LYS A CA 1
ATOM 4374 C C . LYS A 1 531 ? 123.709 136.330 155.227 1.00 42.51 521 LYS A C 1
ATOM 4375 O O . LYS A 1 531 ? 124.306 136.337 154.146 1.00 45.17 521 LYS A O 1
ATOM 4381 N N . ILE A 1 532 ? 123.636 137.411 155.997 1.00 33.97 522 ILE A N 1
ATOM 4382 C CA . ILE A 1 532 ? 124.223 138.683 155.597 1.00 31.55 522 ILE A CA 1
ATOM 4383 C C . ILE A 1 532 ? 124.941 139.295 156.790 1.00 33.97 522 ILE A C 1
ATOM 4384 O O . ILE A 1 532 ? 124.475 139.198 157.928 1.00 33.47 522 ILE A O 1
ATOM 4389 N N . VAL A 1 533 ? 126.091 139.905 156.524 1.00 38.20 523 VAL A N 1
ATOM 4390 C CA . VAL A 1 533 ? 126.842 140.682 157.501 1.00 33.79 523 VAL A CA 1
ATOM 4391 C C . VAL A 1 533 ? 126.878 142.120 157.003 1.00 32.51 523 VAL A C 1
ATOM 4392 O O . VAL A 1 533 ? 127.300 142.379 155.870 1.00 33.98 523 VAL A O 1
ATOM 4396 N N . ALA A 1 534 ? 126.429 143.047 157.836 1.00 30.60 524 ALA A N 1
ATOM 4397 C CA . ALA A 1 534 ? 126.384 144.455 157.477 1.00 28.39 524 ALA A CA 1
ATOM 4398 C C . ALA A 1 534 ? 127.564 145.190 158.094 1.00 27.74 524 ALA A C 1
ATOM 4399 O O . ALA A 1 534 ? 128.018 144.860 159.190 1.00 29.82 524 ALA A O 1
ATOM 4401 N N . LEU A 1 535 ? 128.071 146.184 157.368 1.00 32.16 525 LEU A N 1
ATOM 4402 C CA . LEU A 1 535 ? 129.257 146.913 157.797 1.00 34.65 525 LEU A CA 1
ATOM 4403 C C . LEU A 1 535 ? 129.140 148.371 157.384 1.00 35.08 525 LEU A C 1
ATOM 4404 O O . LEU A 1 535 ? 128.354 148.728 156.506 1.00 39.25 525 LEU A O 1
ATOM 4409 N N . GLU A 1 536 ? 129.938 149.210 158.031 1.00 34.21 526 GLU A N 1
ATOM 4410 C CA . GLU A 1 536 ? 130.033 150.609 157.647 1.00 34.18 526 GLU A CA 1
ATOM 4411 C C . GLU A 1 536 ? 130.805 150.758 156.344 1.00 37.02 526 GLU A C 1
ATOM 4412 O O . GLU A 1 536 ? 131.661 149.940 156.003 1.00 41.89 526 GLU A O 1
ATOM 4418 N N . ASN A 1 537 ? 130.506 151.830 155.618 1.00 33.19 527 ASN A N 1
ATOM 4419 C CA . ASN A 1 537 ? 131.249 152.162 154.408 1.00 40.53 527 ASN A CA 1
ATOM 4420 C C . ASN A 1 537 ? 132.390 153.079 154.823 1.00 41.09 527 ASN A C 1
ATOM 4421 O O . ASN A 1 537 ? 132.269 154.303 154.825 1.00 39.55 527 ASN A O 1
ATOM 4426 N N . LEU A 1 538 ? 133.513 152.472 155.186 1.00 41.23 528 LEU A N 1
ATOM 4427 C CA . LEU A 1 538 ? 134.694 153.212 155.598 1.00 42.88 528 LEU A CA 1
ATOM 4428 C C . LEU A 1 538 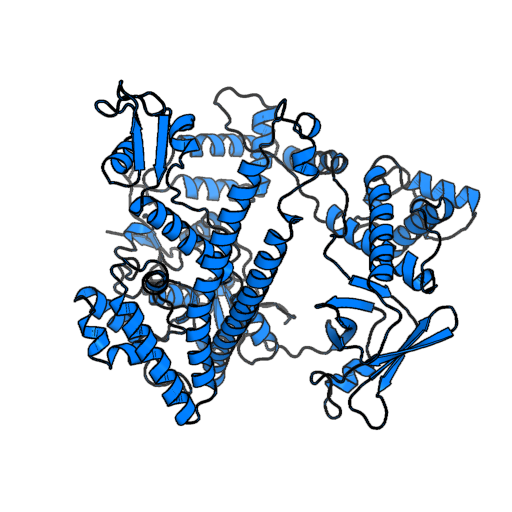? 135.591 153.440 154.393 1.00 47.39 528 LEU A C 1
ATOM 4429 O O . LEU A 1 538 ? 135.924 152.494 153.675 1.00 42.74 528 LEU A O 1
ATOM 4434 N N . GLU A 1 539 ? 135.972 154.697 154.169 1.00 52.40 529 GLU A N 1
ATOM 4435 C CA . GLU A 1 539 ? 136.808 155.056 153.032 1.00 50.69 529 GLU A CA 1
ATOM 4436 C C . GLU A 1 539 ? 137.991 155.943 153.377 1.00 50.23 529 GLU A C 1
ATOM 4437 O O . GLU A 1 539 ? 138.921 156.028 152.567 1.00 47.26 529 GLU A O 1
ATOM 4443 N N . ASN A 1 540 ? 137.993 156.608 154.531 1.00 52.87 530 ASN A N 1
ATOM 4444 C CA . ASN A 1 540 ? 139.116 157.424 154.971 1.00 50.63 530 ASN A CA 1
ATOM 4445 C C . ASN A 1 540 ? 139.551 156.984 156.357 1.00 50.35 530 ASN A C 1
ATOM 4446 O O . ASN A 1 540 ? 138.715 156.723 157.225 1.00 47.78 530 ASN A O 1
ATOM 4451 N N . SER A 1 541 ? 140.866 156.899 156.554 1.00 52.00 531 SER A N 1
ATOM 4452 C CA . SER A 1 541 ? 141.444 156.671 157.870 1.00 44.37 531 SER A CA 1
ATOM 4453 C C . SER A 1 541 ? 142.604 157.616 158.148 1.00 45.13 531 SER A C 1
ATOM 4454 O O . SER A 1 541 ? 143.329 157.416 159.126 1.00 48.25 531 SER A O 1
ATOM 4457 N N . ASN A 1 542 ? 142.800 158.632 157.313 1.00 47.80 532 ASN A N 1
ATOM 4458 C CA . ASN A 1 542 ? 143.859 159.615 157.520 1.00 50.13 532 ASN A CA 1
ATOM 4459 C C . ASN A 1 542 ? 143.284 160.843 158.221 1.00 54.26 532 ASN A C 1
ATOM 4460 O O . ASN A 1 542 ? 143.194 161.937 157.667 1.00 52.44 532 ASN A O 1
ATOM 4465 N N . PHE A 1 543 ? 142.879 160.628 159.468 1.00 58.30 533 PHE A N 1
ATOM 4466 C CA . PHE A 1 543 ? 142.409 161.717 160.308 1.00 55.54 533 PHE A CA 1
ATOM 4467 C C . PHE A 1 543 ? 143.553 162.671 160.630 1.00 59.45 533 PHE A C 1
ATOM 4468 O O . PHE A 1 543 ? 144.711 162.267 160.757 1.00 55.89 533 PHE A O 1
ATOM 4476 N N . GLU A 1 544 ? 143.219 163.951 160.759 1.00 55.14 534 GLU A N 1
ATOM 4477 C CA . GLU A 1 544 ? 144.217 164.941 161.131 1.00 57.79 534 GLU A CA 1
ATOM 4478 C C . GLU A 1 544 ? 144.659 164.741 162.576 1.00 65.44 534 GLU A C 1
ATOM 4479 O O . GLU A 1 544 ? 143.881 164.324 163.437 1.00 67.93 534 GLU A O 1
ATOM 4485 N N . LYS A 1 545 ? 145.926 165.054 162.839 1.00 61.15 535 LYS A N 1
ATOM 4486 C CA . LYS A 1 545 ? 146.430 164.987 164.202 1.00 59.08 535 LYS A CA 1
ATOM 4487 C C . LYS A 1 545 ? 145.851 166.161 164.980 1.00 73.36 535 LYS A C 1
ATOM 4488 O O . LYS A 1 545 ? 146.451 167.239 165.042 1.00 76.41 535 LYS A O 1
ATOM 4494 N N . LYS A 1 546 ? 144.674 165.948 165.576 1.00 78.57 536 LYS A N 1
ATOM 4495 C CA . LYS A 1 546 ? 143.883 167.044 166.128 1.00 85.57 536 LYS A CA 1
ATOM 4496 C C . LYS A 1 546 ? 144.584 167.759 167.272 1.00 82.71 536 LYS A C 1
ATOM 4497 O O . LYS A 1 546 ? 144.179 168.868 167.633 1.00 86.26 536 LYS A O 1
ATOM 4503 N N . GLN A 1 547 ? 145.611 167.152 167.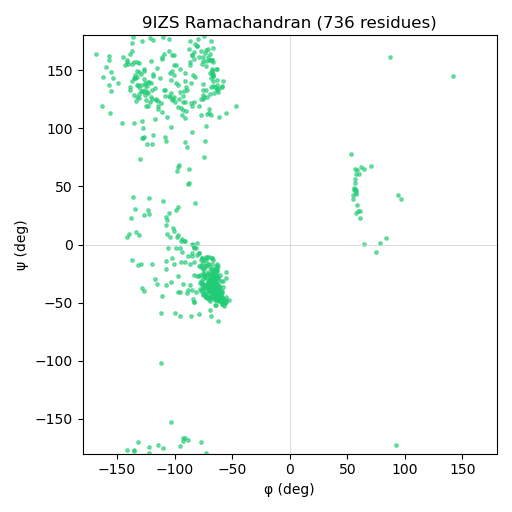858 1.00 77.42 537 GLN A N 1
ATOM 4504 C CA . GLN A 1 547 ? 146.350 167.768 168.953 1.00 83.37 537 GLN A CA 1
ATOM 4505 C C . GLN A 1 547 ? 147.840 167.582 168.709 1.00 80.99 537 GLN A C 1
ATOM 4506 O O . GLN A 1 547 ? 148.372 166.482 168.885 1.00 76.65 537 GLN A O 1
ATOM 4512 N N . VAL A 1 548 ? 148.506 168.653 168.290 1.00 81.01 538 VAL A N 1
ATOM 4513 C CA . VAL A 1 548 ? 149.959 168.703 168.204 1.00 80.53 538 VAL A CA 1
ATOM 4514 C C . VAL A 1 548 ? 150.408 169.878 169.056 1.00 84.55 538 VAL A C 1
ATOM 4515 O O . VAL A 1 548 ? 150.026 171.024 168.785 1.00 85.85 538 VAL A O 1
ATOM 4519 N N . LEU A 1 549 ? 151.205 169.599 170.082 1.00 79.68 539 LEU A N 1
ATOM 4520 C CA . LEU A 1 549 ? 151.687 170.672 170.936 1.00 77.60 539 LEU A CA 1
ATOM 4521 C C . LEU A 1 549 ? 152.552 171.628 170.121 1.00 79.73 539 LEU A C 1
ATOM 4522 O O . LEU A 1 549 ? 153.304 171.188 169.244 1.00 83.00 539 LEU A O 1
ATOM 4527 N N . PRO A 1 550 ? 152.458 172.934 170.369 1.00 75.05 540 PRO A N 1
ATOM 4528 C CA . PRO A 1 550 ? 153.292 173.890 169.634 1.00 72.96 540 PRO A CA 1
ATOM 4529 C C . PRO A 1 550 ? 154.767 173.554 169.748 1.00 75.17 540 PRO A C 1
ATOM 4530 O O . PRO A 1 550 ? 155.348 173.652 170.833 1.00 75.27 540 PRO A O 1
ATOM 4534 N N . THR A 1 551 ? 155.378 173.161 168.634 1.00 76.76 541 THR A N 1
ATOM 4535 C CA . THR A 1 551 ? 156.760 172.710 168.653 1.00 75.88 541 THR A CA 1
ATOM 4536 C C . THR A 1 551 ? 157.687 173.880 168.971 1.00 72.44 541 THR A C 1
ATOM 4537 O O . THR A 1 551 ? 157.265 175.032 169.092 1.00 72.60 541 THR A O 1
ATOM 4541 N N . ILE A 1 552 ? 158.975 173.570 169.115 1.00 73.15 542 ILE A N 1
ATOM 4542 C CA . ILE A 1 552 ? 159.931 174.575 169.570 1.00 75.37 542 ILE A CA 1
ATOM 4543 C C . ILE A 1 552 ? 160.028 175.718 168.570 1.00 80.73 542 ILE A C 1
ATOM 4544 O O . ILE A 1 552 ? 160.058 176.893 168.953 1.00 82.27 542 ILE A O 1
ATOM 4549 N N . LYS A 1 553 ? 160.083 175.396 167.274 1.00 80.03 543 LYS A N 1
ATOM 4550 C CA . LYS A 1 553 ? 160.103 176.446 166.260 1.00 76.50 543 LYS A CA 1
ATOM 4551 C C . LYS A 1 553 ? 158.795 177.226 166.246 1.00 77.26 543 LYS A C 1
ATOM 4552 O O . LYS A 1 553 ? 158.803 178.458 166.159 1.00 79.93 543 LYS A O 1
ATOM 4558 N N . SER A 1 554 ? 157.664 176.526 166.342 1.00 76.46 544 SER A N 1
ATOM 4559 C CA . SER A 1 554 ? 156.361 177.175 166.265 1.00 76.81 544 SER A CA 1
ATOM 4560 C C . SER A 1 554 ? 155.974 177.892 167.550 1.00 79.52 544 SER A C 1
ATOM 4561 O O . SER A 1 554 ? 155.086 178.749 167.518 1.00 82.53 544 SER A O 1
ATOM 4564 N N . LEU A 1 555 ? 156.597 177.556 168.679 1.00 80.76 545 LEU A N 1
ATOM 4565 C CA . LEU A 1 555 ? 156.349 178.306 169.903 1.00 81.51 545 LEU A CA 1
ATOM 4566 C C . LEU A 1 555 ? 157.117 179.619 169.935 1.00 83.74 545 LEU A C 1
ATOM 4567 O O . LEU A 1 555 ? 156.752 180.518 170.700 1.00 86.42 545 LEU A O 1
ATOM 4572 N N . LEU A 1 556 ? 158.157 179.756 169.111 1.00 84.39 546 LEU A N 1
ATOM 4573 C CA . LEU A 1 556 ? 158.971 180.961 169.086 1.00 90.48 546 LEU A CA 1
ATOM 4574 C C . LEU A 1 556 ? 158.756 181.831 167.857 1.00 89.70 546 LEU A C 1
ATOM 4575 O O . LEU A 1 556 ? 159.189 182.987 167.864 1.00 91.92 546 LEU A O 1
ATOM 4580 N N . LYS A 1 557 ? 158.113 181.316 166.808 1.00 84.59 547 LYS A N 1
ATOM 4581 C CA . LYS A 1 557 ? 157.874 182.094 165.599 1.00 78.34 547 LYS A CA 1
ATOM 4582 C C . LYS A 1 557 ? 156.399 182.418 165.399 1.00 83.29 547 LYS A C 1
ATOM 4583 O O . LYS A 1 557 ? 156.032 183.594 165.347 1.00 89.23 547 LYS A O 1
ATOM 4589 N N . TYR A 1 558 ? 155.534 181.407 165.303 1.00 81.28 548 TYR A N 1
ATOM 4590 C CA . TYR A 1 558 ? 154.115 181.686 165.101 1.00 82.90 548 TYR A CA 1
ATOM 4591 C C . TYR A 1 558 ? 153.470 182.221 166.372 1.00 83.31 548 TYR A C 1
ATOM 4592 O O . TYR A 1 558 ? 152.569 183.065 166.309 1.00 83.36 548 TYR A O 1
ATOM 4601 N N . HIS A 1 559 ? 153.908 181.738 167.531 1.00 84.16 549 HIS A N 1
ATOM 4602 C CA . HIS A 1 559 ? 153.375 182.198 168.804 1.00 84.63 549 HIS A CA 1
ATOM 4603 C C . HIS A 1 559 ? 154.056 183.459 169.315 1.00 88.48 549 HIS A C 1
ATOM 4604 O O . HIS A 1 559 ? 153.574 184.048 170.289 1.00 91.05 549 HIS A O 1
ATOM 4611 N N . LYS A 1 560 ? 155.154 183.882 168.686 1.00 87.88 550 LYS A N 1
ATOM 4612 C CA . LYS A 1 560 ? 155.817 185.147 169.011 1.00 91.80 550 LYS A CA 1
ATOM 4613 C C . LYS A 1 560 ? 156.169 185.230 170.494 1.00 94.06 550 LYS A C 1
ATOM 4614 O O . LYS A 1 560 ? 156.042 186.280 171.125 1.00 98.07 550 LYS A O 1
ATOM 4620 N N . LEU A 1 561 ? 156.607 184.105 171.057 1.00 93.63 551 LEU A N 1
ATOM 4621 C CA . LEU A 1 561 ? 157.007 184.016 172.454 1.00 100.69 551 LEU A CA 1
ATOM 4622 C C . LEU A 1 561 ? 158.521 184.049 172.613 1.00 105.77 551 LEU A C 1
ATOM 4623 O O . LEU A 1 561 ? 159.039 183.714 173.683 1.00 106.30 551 LEU A O 1
ATOM 4628 N N . GLU A 1 562 ? 159.240 184.442 171.560 1.00 106.12 552 GLU A N 1
ATOM 4629 C CA . GLU A 1 562 ? 160.696 184.339 171.563 1.00 107.35 552 GLU A CA 1
ATOM 4630 C C . GLU A 1 562 ? 161.316 185.226 172.634 1.00 112.43 552 GLU A C 1
ATOM 4631 O O . GLU A 1 562 ? 162.128 184.768 173.445 1.00 110.89 552 GLU A O 1
ATOM 4637 N N . ASN A 1 563 ? 160.950 186.507 172.652 1.00 112.72 553 ASN A N 1
ATOM 4638 C CA . ASN A 1 563 ? 161.549 187.472 173.567 1.00 113.46 553 ASN A CA 1
ATOM 4639 C C . ASN A 1 563 ? 160.506 188.146 174.452 1.00 111.95 553 ASN A C 1
ATOM 4640 O O . ASN A 1 563 ? 160.712 189.266 174.924 1.00 111.49 553 ASN A O 1
ATOM 4645 N N . GLN A 1 564 ? 159.388 187.471 174.696 1.00 110.77 554 GLN A N 1
ATOM 4646 C CA . GLN A 1 564 ? 158.362 187.992 175.589 1.00 110.93 554 GLN A CA 1
ATOM 4647 C C . GLN A 1 564 ? 158.806 187.793 177.034 1.00 114.69 554 GLN A C 1
ATOM 4648 O O . GLN A 1 564 ? 159.950 187.427 177.318 1.00 115.48 554 GLN A O 1
ATOM 4654 N N . ASN A 1 565 ? 157.896 188.032 177.970 1.00 115.06 555 ASN A N 1
ATOM 4655 C CA . ASN A 1 565 ? 158.187 187.941 179.392 1.00 118.99 555 ASN A CA 1
ATOM 4656 C C . ASN A 1 565 ? 157.495 186.718 179.974 1.00 119.36 555 ASN A C 1
ATOM 4657 O O . ASN A 1 565 ? 156.313 186.483 179.707 1.00 118.85 555 ASN A O 1
ATOM 4662 N N . VAL A 1 566 ? 158.240 185.934 180.754 1.00 118.56 556 VAL A N 1
ATOM 4663 C CA . VAL A 1 566 ? 157.628 184.825 181.477 1.00 117.50 556 VAL A CA 1
ATOM 4664 C C . VAL A 1 566 ? 156.736 185.352 182.591 1.00 120.00 556 VAL A C 1
ATOM 4665 O O . VAL A 1 566 ? 155.655 184.809 182.851 1.00 119.06 556 VAL A O 1
ATOM 4669 N N . ASN A 1 567 ? 157.172 186.418 183.265 1.00 120.49 557 ASN A N 1
ATOM 4670 C CA . ASN A 1 567 ? 156.359 187.017 184.318 1.00 118.59 557 ASN A CA 1
ATOM 4671 C C . ASN A 1 567 ? 155.048 187.556 183.759 1.00 119.73 557 ASN A C 1
ATOM 4672 O O . ASN A 1 567 ? 153.997 187.442 184.400 1.00 119.94 557 ASN A O 1
ATOM 4677 N N . ASP A 1 568 ? 155.093 188.151 182.567 1.00 119.79 558 ASP A N 1
ATOM 4678 C CA . ASP A 1 568 ? 153.913 188.686 181.886 1.00 118.95 558 ASP A CA 1
ATOM 4679 C C . ASP A 1 568 ? 153.889 188.094 180.480 1.00 119.75 558 ASP A C 1
ATOM 4680 O O . ASP A 1 568 ? 154.482 188.652 179.554 1.00 119.57 558 ASP A O 1
ATOM 4685 N N . ILE A 1 569 ? 153.203 186.967 180.322 1.00 119.66 559 ILE A N 1
ATOM 4686 C CA . ILE A 1 569 ? 153.165 186.253 179.050 1.00 120.00 559 ILE A CA 1
ATOM 4687 C C . ILE A 1 569 ? 152.072 186.856 178.178 1.00 119.89 559 ILE A C 1
ATOM 4688 O O . ILE A 1 569 ? 150.892 186.843 178.544 1.00 120.43 559 ILE A O 1
ATOM 4693 N N . LYS A 1 570 ? 152.465 187.384 177.023 1.00 118.38 560 LYS A N 1
ATOM 4694 C CA . LYS A 1 570 ? 151.526 187.969 176.067 1.00 117.86 560 LYS A CA 1
ATOM 4695 C C . LYS A 1 570 ? 151.183 186.957 174.974 1.00 115.78 560 LYS A C 1
ATOM 4696 O O . LYS A 1 570 ? 151.468 187.148 173.792 1.00 115.14 560 LYS A O 1
ATOM 4702 N N . ALA A 1 571 ? 150.556 185.860 175.393 1.00 116.96 561 ALA A N 1
ATOM 4703 C CA . ALA A 1 571 ? 150.237 184.773 174.475 1.00 118.09 561 ALA A CA 1
ATOM 4704 C C . ALA A 1 571 ? 148.787 184.328 174.617 1.00 115.25 561 ALA A C 1
ATOM 4705 O O . ALA A 1 571 ? 147.989 184.985 175.292 1.00 111.18 561 ALA A O 1
ATOM 4707 N N . SER A 1 572 ? 148.442 183.214 173.978 1.00 115.14 562 SER A N 1
ATOM 4708 C CA . SER A 1 572 ? 147.080 182.712 174.003 1.00 114.06 562 SER A CA 1
ATOM 4709 C C . SER A 1 572 ? 146.752 182.112 175.369 1.00 114.34 562 SER A C 1
ATOM 4710 O O . SER A 1 572 ? 147.630 181.851 176.198 1.00 110.43 562 SER A O 1
ATOM 4713 N N . ASP A 1 573 ? 145.453 181.905 175.603 1.00 115.91 563 ASP A N 1
ATOM 4714 C CA . ASP A 1 573 ? 145.022 181.216 176.815 1.00 113.23 563 ASP A CA 1
ATOM 4715 C C . ASP A 1 573 ? 145.504 179.771 176.827 1.00 106.77 563 ASP A C 1
ATOM 4716 O O . ASP A 1 573 ? 145.929 179.259 177.870 1.00 101.66 563 ASP A O 1
ATOM 4721 N N . LYS A 1 574 ? 145.447 179.098 175.676 1.00 107.43 564 LYS A N 1
ATOM 4722 C CA . LYS A 1 574 ? 145.957 177.735 175.596 1.00 105.86 564 LYS A CA 1
ATOM 4723 C C . LYS A 1 574 ? 147.461 177.698 175.838 1.00 103.60 564 LYS A C 1
ATOM 4724 O O . LYS A 1 574 ? 147.976 176.763 176.464 1.00 100.39 564 LYS A O 1
ATOM 4730 N N . VAL A 1 575 ? 148.184 178.707 175.349 1.00 104.78 565 VAL A N 1
ATOM 4731 C CA . VAL A 1 575 ? 149.617 178.784 175.617 1.00 103.07 565 VAL A CA 1
ATOM 4732 C C . VAL A 1 575 ? 149.865 178.984 177.106 1.00 97.14 565 VAL A C 1
ATOM 4733 O O . VAL A 1 575 ? 150.832 178.456 177.667 1.00 95.01 565 VAL A O 1
ATOM 4737 N N . LYS A 1 576 ? 148.994 179.744 177.772 1.00 96.41 566 LYS A N 1
ATOM 4738 C CA . LYS A 1 576 ? 149.091 179.871 179.222 1.00 98.43 566 LYS A CA 1
ATOM 4739 C C . LYS A 1 576 ? 148.872 178.526 179.902 1.00 96.24 566 LYS A C 1
ATOM 4740 O O . LYS A 1 576 ? 149.598 178.169 180.838 1.00 93.59 566 LYS A O 1
ATOM 4746 N N . GLU A 1 577 ? 147.884 177.761 179.434 1.00 97.21 567 GLU A N 1
ATOM 4747 C CA . GLU A 1 577 ? 147.651 176.431 179.989 1.00 96.37 567 GLU A CA 1
ATOM 4748 C C . GLU A 1 577 ? 148.876 175.544 179.818 1.00 96.33 567 GLU A C 1
ATOM 4749 O O . GLU A 1 577 ? 149.241 174.790 180.727 1.00 95.65 567 GLU A O 1
ATOM 4755 N N . TYR A 1 578 ? 149.517 175.617 178.649 1.00 96.21 568 TYR A N 1
ATOM 4756 C CA . TYR A 1 578 ? 150.690 174.788 178.386 1.00 90.90 568 TYR A CA 1
ATOM 4757 C C . TYR A 1 578 ? 151.879 175.215 179.237 1.00 89.87 568 TYR A C 1
ATOM 4758 O O . TYR A 1 578 ? 152.637 174.368 179.721 1.00 85.21 568 TYR A O 1
ATOM 4767 N N . ILE A 1 579 ? 152.067 176.523 179.420 1.00 91.74 569 ILE A N 1
ATOM 4768 C CA . ILE A 1 579 ? 153.190 177.011 180.214 1.00 91.24 569 ILE A CA 1
ATOM 4769 C C . ILE A 1 579 ? 152.996 176.666 181.685 1.00 92.19 569 ILE A C 1
ATOM 4770 O O . ILE A 1 579 ? 153.958 176.339 182.391 1.00 88.49 569 ILE A O 1
ATOM 4775 N N . GLU A 1 580 ? 151.752 176.727 182.170 1.00 91.84 570 GLU A N 1
ATOM 4776 C CA . GLU A 1 580 ? 151.491 176.416 183.573 1.00 92.20 570 GLU A CA 1
ATOM 4777 C C . GLU A 1 580 ? 151.923 174.995 183.918 1.00 89.73 570 GLU A C 1
ATOM 4778 O O . GLU A 1 580 ? 152.558 174.768 184.954 1.00 86.64 570 GLU A O 1
ATOM 4784 N N . ASN A 1 581 ? 151.597 174.029 183.065 1.00 91.16 571 ASN A N 1
ATOM 4785 C CA . ASN A 1 581 ? 152.115 172.682 183.233 1.00 86.60 571 ASN A CA 1
ATOM 4786 C C . ASN A 1 581 ? 153.551 172.601 182.720 1.00 85.01 571 ASN A C 1
ATOM 4787 O O . ASN A 1 581 ? 154.010 173.443 181.946 1.00 87.70 571 ASN A O 1
ATOM 4792 N N . GLY A 1 582 ? 154.261 171.567 183.159 1.00 79.21 572 GLY A N 1
ATOM 4793 C CA . GLY A 1 582 ? 155.679 171.459 182.871 1.00 78.65 572 GLY A CA 1
ATOM 4794 C C . GLY A 1 582 ? 156.031 170.893 181.510 1.00 78.93 572 GLY A C 1
ATOM 4795 O O . GLY A 1 582 ? 157.029 170.181 181.373 1.00 76.87 572 GLY A O 1
ATOM 4796 N N . TYR A 1 583 ? 155.225 171.205 180.491 1.00 81.80 573 TYR A N 1
ATOM 4797 C CA . TYR A 1 583 ? 155.500 170.698 179.150 1.00 77.99 573 TYR A CA 1
ATOM 4798 C C . TYR A 1 583 ? 156.819 171.237 178.605 1.00 76.87 573 TYR A C 1
ATOM 4799 O O . TYR A 1 583 ? 157.601 170.490 178.004 1.00 68.36 573 TYR A O 1
ATOM 4808 N N . TYR A 1 584 ? 157.084 172.524 178.805 1.00 80.56 574 TYR A N 1
ATOM 4809 C CA . TYR A 1 584 ? 158.206 173.202 178.174 1.00 78.23 574 TYR A CA 1
ATOM 4810 C C . TYR A 1 584 ? 159.272 173.576 179.193 1.00 81.49 574 TYR A C 1
ATOM 4811 O O . TYR A 1 584 ? 159.027 173.624 180.401 1.00 81.37 574 TYR A O 1
ATOM 4820 N N . GLU A 1 585 ? 160.472 173.844 178.678 1.00 83.67 575 GLU A N 1
ATOM 4821 C CA . GLU A 1 585 ? 161.608 174.324 179.465 1.00 88.62 575 GLU A CA 1
ATOM 4822 C C . GLU A 1 585 ? 162.107 175.597 178.789 1.00 95.13 575 GLU A C 1
ATOM 4823 O O . GLU A 1 585 ? 162.943 175.540 177.885 1.00 95.94 575 GLU A O 1
ATOM 4829 N N . LEU A 1 586 ? 161.593 176.743 179.229 1.00 94.82 576 LEU A N 1
ATOM 4830 C CA . LEU A 1 586 ? 161.957 178.029 178.643 1.00 93.70 576 LEU A CA 1
ATOM 4831 C C . LEU A 1 586 ? 163.332 178.438 179.157 1.00 99.60 576 LEU A C 1
ATOM 4832 O O . LEU A 1 586 ? 163.493 178.751 180.341 1.00 102.38 576 LEU A O 1
ATOM 4837 N N . ILE A 1 587 ? 164.325 178.437 178.272 1.00 102.09 577 ILE A N 1
ATOM 4838 C CA . ILE A 1 587 ? 165.705 178.779 178.660 1.00 104.10 577 ILE A CA 1
ATOM 4839 C C . ILE A 1 587 ? 165.833 180.287 178.485 1.00 111.17 577 ILE A C 1
ATOM 4840 O O . ILE A 1 587 ? 166.299 180.802 177.466 1.00 112.88 577 ILE A O 1
ATOM 4845 N N . THR A 1 588 ? 165.410 181.015 179.512 1.00 114.78 578 THR A N 1
ATOM 4846 C CA . THR A 1 588 ? 165.509 182.464 179.500 1.00 118.46 578 THR A CA 1
ATOM 4847 C C . THR A 1 588 ? 166.948 182.903 179.759 1.00 120.09 578 THR A C 1
ATOM 4848 O O . THR A 1 588 ? 167.746 182.186 180.370 1.00 116.57 578 THR A O 1
ATOM 4852 N N . ASN A 1 589 ? 167.275 184.099 179.278 1.00 121.71 579 ASN A N 1
ATOM 4853 C CA . ASN A 1 589 ? 168.599 184.667 179.476 1.00 123.10 579 ASN A CA 1
ATOM 4854 C C . ASN A 1 589 ? 168.610 185.497 180.761 1.00 123.68 579 ASN A C 1
ATOM 4855 O O . ASN A 1 589 ? 167.702 185.411 181.592 1.00 121.79 579 ASN A O 1
ATOM 4860 N N . GLU A 1 590 ? 169.657 186.307 180.937 1.00 121.49 580 GLU A N 1
ATOM 4861 C CA . GLU A 1 590 ? 169.785 187.128 182.135 1.00 118.90 580 GLU A CA 1
ATOM 4862 C C . GLU A 1 590 ? 168.663 188.150 182.264 1.00 120.58 580 GLU A C 1
ATOM 4863 O O . GLU A 1 590 ? 168.396 188.625 183.373 1.00 118.61 580 GLU A O 1
ATOM 4869 N N . ASN A 1 591 ? 167.999 188.496 181.160 1.00 122.91 581 ASN A N 1
ATOM 4870 C CA . ASN A 1 591 ? 166.921 189.477 181.162 1.00 123.87 581 ASN A CA 1
ATOM 4871 C C . ASN A 1 591 ? 165.551 188.832 180.984 1.00 121.49 581 ASN A C 1
ATOM 4872 O O . ASN A 1 591 ? 164.613 189.495 180.532 1.00 119.29 581 ASN A O 1
ATOM 4877 N N . ASN A 1 592 ? 165.424 187.549 181.327 1.00 121.10 582 ASN A N 1
ATOM 4878 C CA . ASN A 1 592 ? 164.172 186.802 181.191 1.00 119.33 582 ASN A CA 1
ATOM 4879 C C . ASN A 1 592 ? 163.679 186.779 179.747 1.00 119.80 582 ASN A C 1
ATOM 4880 O O . ASN A 1 592 ? 162.473 186.789 179.491 1.00 119.02 582 ASN A O 1
ATOM 4885 N N . GLU A 1 593 ? 164.607 186.754 178.795 1.00 119.82 583 GLU A N 1
ATOM 4886 C CA . GLU A 1 593 ? 164.282 186.601 177.384 1.00 117.74 583 GLU A CA 1
ATOM 4887 C C . GLU A 1 593 ? 164.623 185.182 176.951 1.00 116.04 583 GLU A C 1
ATOM 4888 O O . GLU A 1 593 ? 165.746 184.714 177.168 1.00 114.65 583 GLU A O 1
ATOM 4894 N N . ILE A 1 594 ? 163.658 184.505 176.340 1.00 114.97 584 ILE A N 1
ATOM 4895 C CA . ILE A 1 594 ? 163.822 183.105 175.969 1.00 112.03 584 ILE A CA 1
ATOM 4896 C C . ILE A 1 594 ? 164.741 183.014 174.758 1.00 109.89 584 ILE A C 1
ATOM 4897 O O . ILE A 1 594 ? 164.519 183.679 173.741 1.00 109.78 584 ILE A O 1
ATOM 4902 N N . VAL A 1 595 ? 165.784 182.195 174.866 1.00 107.32 585 VAL A N 1
ATOM 4903 C CA . VAL A 1 595 ? 166.710 181.996 173.757 1.00 108.60 585 VAL A CA 1
ATOM 4904 C C . VAL A 1 595 ? 166.480 180.612 173.165 1.00 107.81 585 VAL A C 1
ATOM 4905 O O . VAL A 1 595 ? 166.612 180.411 171.952 1.00 104.11 585 VAL A O 1
ATOM 4909 N N . ASP A 1 596 ? 166.136 179.652 174.019 1.00 107.65 586 ASP A N 1
ATOM 4910 C CA . ASP A 1 596 ? 165.863 178.290 173.591 1.00 103.49 586 ASP A CA 1
ATOM 4911 C C . ASP A 1 596 ? 164.722 177.726 174.423 1.00 99.39 586 ASP A C 1
ATOM 4912 O O . ASP A 1 596 ? 164.479 178.163 175.551 1.00 99.52 586 ASP A O 1
ATOM 4917 N N . ALA A 1 597 ? 164.019 176.756 173.849 1.00 93.86 587 ALA A N 1
ATOM 4918 C CA . ALA A 1 597 ? 162.975 176.022 174.545 1.00 90.29 587 ALA A CA 1
ATOM 4919 C C . ALA A 1 597 ? 163.172 174.536 174.299 1.00 85.25 587 ALA A C 1
ATOM 4920 O O . ALA A 1 597 ? 163.466 174.120 173.175 1.00 86.88 587 ALA A O 1
ATOM 4922 N N . LYS A 1 598 ? 163.014 173.740 175.350 1.00 84.21 588 LYS A N 1
ATOM 4923 C CA . LYS A 1 598 ? 163.239 172.305 175.278 1.00 81.79 588 LYS A CA 1
ATOM 4924 C C . LYS A 1 598 ? 161.999 171.555 175.739 1.00 73.71 588 LYS A C 1
ATOM 4925 O O . LYS A 1 598 ? 161.377 171.917 176.741 1.00 75.90 588 LYS A O 1
ATOM 4931 N N . TYR A 1 599 ? 161.648 170.510 175.000 1.00 64.63 589 TYR A N 1
ATOM 4932 C CA . TYR A 1 599 ? 160.558 169.629 175.394 1.00 65.24 589 TYR A CA 1
ATOM 4933 C C . TYR A 1 599 ? 160.970 168.822 176.619 1.00 67.84 589 TYR A C 1
ATOM 4934 O O . TYR A 1 599 ? 161.906 168.018 176.553 1.00 67.11 589 TYR A O 1
ATOM 4943 N N . THR A 1 600 ? 160.272 169.025 177.734 1.00 71.96 590 THR A N 1
ATOM 4944 C CA . THR A 1 600 ? 160.540 168.239 178.928 1.00 70.71 590 THR A CA 1
ATOM 4945 C C . THR A 1 600 ? 160.022 166.815 178.744 1.00 66.72 590 THR A C 1
ATOM 4946 O O . THR A 1 600 ? 159.488 166.443 177.696 1.00 64.31 590 THR A O 1
ATOM 4950 N N . GLU A 1 601 ? 160.195 166.002 179.786 1.00 67.91 591 GLU A N 1
ATOM 4951 C CA . GLU A 1 601 ? 159.775 164.608 179.714 1.00 68.45 591 GLU A CA 1
ATOM 4952 C C . GLU A 1 601 ? 158.268 164.495 179.523 1.00 64.80 591 GLU A C 1
ATOM 4953 O O . GLU A 1 601 ? 157.794 163.690 178.711 1.00 61.89 591 GLU A O 1
ATOM 4959 N N . LYS A 1 602 ? 157.501 165.308 180.251 1.00 64.26 592 LYS A N 1
ATOM 4960 C CA . LYS A 1 602 ? 156.045 165.252 180.164 1.00 59.43 592 LYS A CA 1
ATOM 4961 C C . LYS A 1 602 ? 155.553 165.664 178.780 1.00 56.86 592 LYS A C 1
ATOM 4962 O O . LYS A 1 602 ? 154.708 164.987 178.182 1.00 52.31 592 LYS A O 1
ATOM 4968 N N . GLY A 1 603 ? 156.075 166.773 178.252 1.00 63.05 593 GLY A N 1
ATOM 4969 C CA . GLY A 1 603 ? 155.647 167.231 176.939 1.00 59.57 593 GLY A CA 1
ATOM 4970 C C . GLY A 1 603 ? 156.067 166.297 175.821 1.00 50.28 593 GLY A C 1
ATOM 4971 O O . GLY A 1 603 ? 155.298 166.046 174.886 1.00 46.05 593 GLY A O 1
ATOM 4972 N N . ALA A 1 604 ? 157.294 165.777 175.892 1.00 49.60 594 ALA A N 1
ATOM 4973 C CA . ALA A 1 604 ? 157.741 164.818 174.890 1.00 44.46 594 ALA A CA 1
ATOM 4974 C C . ALA A 1 604 ? 156.895 163.555 174.930 1.00 40.16 594 ALA A C 1
ATOM 4975 O O . ALA A 1 604 ? 156.548 162.998 173.883 1.00 42.48 594 ALA A O 1
ATOM 4977 N N . MET A 1 605 ? 156.538 163.095 176.130 1.00 39.38 595 MET A N 1
ATOM 4978 C CA . MET A 1 605 ? 155.669 161.929 176.229 1.00 35.43 595 MET A CA 1
ATOM 4979 C C . MET A 1 605 ? 154.273 162.224 175.691 1.00 40.75 595 MET A C 1
ATOM 4980 O O . MET A 1 605 ? 153.648 161.346 175.090 1.00 42.09 595 MET A O 1
ATOM 4985 N N . LYS A 1 606 ? 153.774 163.447 175.880 1.00 41.76 596 LYS A N 1
ATOM 4986 C CA . LYS A 1 606 ? 152.480 163.811 175.305 1.00 34.96 596 LYS A CA 1
ATOM 4987 C C . LYS A 1 606 ? 152.529 163.805 173.780 1.00 35.93 596 LYS A C 1
ATOM 4988 O O . LYS A 1 606 ? 151.582 163.358 173.117 1.00 40.12 596 LYS A O 1
ATOM 4994 N N . VAL A 1 607 ? 153.626 164.307 173.209 1.00 33.11 597 VAL A N 1
ATOM 4995 C CA . VAL A 1 607 ? 153.797 164.275 171.759 1.00 32.49 597 VAL A CA 1
ATOM 4996 C C . VAL A 1 607 ? 153.836 162.837 171.262 1.00 32.92 597 VAL A C 1
ATOM 4997 O O . VAL A 1 607 ? 153.216 162.491 170.245 1.00 35.93 597 VAL A O 1
ATOM 5001 N N . LYS A 1 608 ? 154.559 161.974 171.977 1.00 32.45 598 LYS A N 1
ATOM 5002 C CA . LYS A 1 608 ? 154.605 160.563 171.611 1.00 25.12 598 LYS A CA 1
ATOM 5003 C C . LYS A 1 608 ? 153.225 159.927 171.688 1.00 23.42 598 LYS A C 1
ATOM 5004 O O . LYS A 1 608 ? 152.875 159.096 170.851 1.00 26.26 598 LYS A O 1
ATOM 5010 N N . ASN A 1 609 ? 152.434 160.295 172.693 1.00 25.16 599 ASN A N 1
ATOM 5011 C CA . ASN A 1 609 ? 151.093 159.735 172.823 1.00 27.54 599 ASN A CA 1
ATOM 5012 C C . ASN A 1 609 ? 150.198 160.147 171.657 1.00 28.74 599 ASN A C 1
ATOM 5013 O O . ASN A 1 609 ? 149.443 159.323 171.110 1.00 30.18 599 ASN A O 1
ATOM 5018 N N . ALA A 1 610 ? 150.261 161.421 171.269 1.00 29.89 600 ALA A N 1
ATOM 5019 C CA . ALA A 1 610 ? 149.479 161.877 170.127 1.00 26.75 600 ALA A CA 1
ATOM 5020 C C . ALA A 1 610 ? 149.879 161.135 168.858 1.00 26.64 600 ALA A C 1
ATOM 5021 O O . ALA A 1 610 ? 149.015 160.681 168.095 1.00 28.43 600 ALA A O 1
ATOM 5023 N N . ASN A 1 611 ? 151.187 160.984 168.629 1.00 26.28 601 ASN A N 1
ATOM 5024 C CA . ASN A 1 611 ? 151.653 160.230 167.468 1.00 23.92 601 ASN A CA 1
ATOM 5025 C C . ASN A 1 611 ? 151.189 158.780 167.521 1.00 25.16 601 ASN A C 1
ATOM 5026 O O . ASN A 1 611 ? 150.796 158.210 166.497 1.00 26.21 601 ASN A O 1
ATOM 5031 N N . PHE A 1 612 ? 151.247 158.165 168.704 1.00 23.88 602 PHE A N 1
ATOM 5032 C CA . PHE A 1 612 ? 150.839 156.775 168.865 1.00 21.76 602 PHE A CA 1
ATOM 5033 C C . PHE A 1 612 ? 149.401 156.579 168.423 1.00 24.87 602 PHE A C 1
ATOM 5034 O O . PHE A 1 612 ? 149.104 155.724 167.575 1.00 30.15 602 PHE A O 1
ATOM 5042 N N . PHE A 1 613 ? 148.491 157.386 168.968 1.00 28.59 603 PHE A N 1
ATOM 5043 C CA . PHE A 1 613 ? 147.089 157.188 168.623 1.00 31.08 603 PHE A CA 1
ATOM 5044 C C . PHE A 1 613 ? 146.812 157.561 167.172 1.00 32.08 603 PHE A C 1
ATOM 5045 O O . PHE A 1 613 ? 145.975 156.928 166.519 1.00 32.03 603 PHE A O 1
ATOM 5053 N N . ASN A 1 614 ? 147.490 158.584 166.645 1.00 31.67 604 ASN A N 1
ATOM 5054 C CA . ASN A 1 614 ? 147.250 158.952 165.254 1.00 31.41 604 ASN A CA 1
ATOM 5055 C C . ASN A 1 614 ? 147.683 157.843 164.304 1.00 29.42 604 ASN A C 1
ATOM 5056 O O . ASN A 1 614 ? 146.957 157.503 163.364 1.00 30.60 604 ASN A O 1
ATOM 5061 N N . LEU A 1 615 ? 148.860 157.261 164.537 1.00 28.47 605 LEU A N 1
ATOM 5062 C CA . LEU A 1 615 ? 149.360 156.205 163.668 1.00 24.64 605 LEU A CA 1
ATOM 5063 C C . LEU A 1 615 ? 148.583 154.907 163.824 1.00 23.66 605 LEU A C 1
ATOM 5064 O O . LEU A 1 615 ? 148.563 154.097 162.889 1.00 28.40 605 LEU A O 1
ATOM 5069 N N . MET A 1 616 ? 147.954 154.680 164.981 1.00 29.87 606 MET A N 1
ATOM 5070 C CA . MET A 1 616 ? 147.192 153.447 165.158 1.00 32.57 606 MET A CA 1
ATOM 5071 C C . MET A 1 616 ? 146.064 153.338 164.143 1.00 35.04 606 MET A C 1
ATOM 5072 O O . MET A 1 616 ? 145.755 152.241 163.665 1.00 41.43 606 MET A O 1
ATOM 5077 N N . MET A 1 617 ? 145.436 154.464 163.801 1.00 31.50 607 MET A N 1
ATOM 5078 C CA . MET A 1 617 ? 144.322 154.431 162.860 1.00 31.54 607 MET A CA 1
ATOM 5079 C C . MET A 1 617 ? 144.761 153.882 161.512 1.00 34.74 607 MET A C 1
ATOM 5080 O O . MET A 1 617 ? 144.048 153.086 160.893 1.00 37.92 607 MET A O 1
ATOM 5085 N N . LYS A 1 618 ? 145.942 154.287 161.049 1.00 33.53 608 LYS A N 1
ATOM 5086 C CA . LYS A 1 618 ? 146.400 153.914 159.719 1.00 29.26 608 LYS A CA 1
ATOM 5087 C C . LYS A 1 618 ? 147.039 152.533 159.707 1.00 27.58 608 LYS A C 1
ATOM 5088 O O . LYS A 1 618 ? 146.702 151.697 158.864 1.00 31.78 608 LYS A O 1
ATOM 5094 N N . SER A 1 619 ? 147.964 152.272 160.632 1.00 31.94 609 SER A N 1
ATOM 5095 C CA . SER A 1 619 ? 148.719 151.025 160.557 1.00 34.96 609 SER A CA 1
ATOM 5096 C C . SER A 1 619 ? 147.843 149.796 160.752 1.00 30.32 609 SER A C 1
ATOM 5097 O O . SER A 1 619 ? 148.226 148.704 160.325 1.00 32.31 609 SER A O 1
ATOM 5100 N N . LEU A 1 620 ? 146.681 149.943 161.375 1.00 30.55 610 LEU A N 1
ATOM 5101 C CA . LEU A 1 620 ? 145.749 148.837 161.523 1.00 33.22 610 LEU A CA 1
ATOM 5102 C C . LEU A 1 620 ? 144.739 148.763 160.391 1.00 35.00 610 LEU A C 1
ATOM 5103 O O . LEU A 1 620 ? 143.853 147.904 160.434 1.00 38.82 610 LEU A O 1
ATOM 5108 N N . HIS A 1 621 ? 144.848 149.641 159.392 1.00 34.78 611 HIS A N 1
ATOM 5109 C CA . HIS A 1 621 ? 144.007 149.610 158.196 1.00 36.37 611 HIS A CA 1
ATOM 5110 C C . HIS A 1 621 ? 142.525 149.687 158.563 1.00 40.04 611 HIS A C 1
ATOM 5111 O O . HIS A 1 621 ? 141.743 148.765 158.330 1.00 46.68 611 HIS A O 1
ATOM 5118 N N . PHE A 1 622 ? 142.160 150.830 159.142 1.00 36.43 612 PHE A N 1
ATOM 5119 C CA . PHE A 1 622 ? 140.815 151.019 159.671 1.00 37.49 612 PHE A CA 1
ATOM 5120 C C . PHE A 1 622 ? 139.759 150.890 158.579 1.00 42.08 612 PHE A C 1
ATOM 5121 O O . PHE A 1 622 ? 138.726 150.242 158.780 1.00 43.14 612 PHE A O 1
ATOM 5129 N N . ALA A 1 623 ? 140.009 151.477 157.409 1.00 46.21 613 ALA A N 1
ATOM 5130 C CA . ALA A 1 623 ? 139.046 151.500 156.315 1.00 39.97 613 ALA A CA 1
ATOM 5131 C C . ALA A 1 623 ? 139.300 150.406 155.282 1.00 42.00 613 ALA A C 1
ATOM 5132 O O . ALA A 1 623 ? 139.041 150.609 154.092 1.00 44.59 613 ALA A O 1
ATOM 5134 N N . SER A 1 624 ? 139.810 149.246 155.707 1.00 42.16 614 SER A N 1
ATOM 5135 C CA . SER A 1 624 ? 140.075 148.159 154.773 1.00 43.77 614 SER A CA 1
ATOM 5136 C C . SER A 1 624 ? 139.712 146.786 155.324 1.00 38.66 614 SER A C 1
ATOM 5137 O O . SER A 1 624 ? 140.055 145.779 154.695 1.00 33.85 614 SER A O 1
ATOM 5140 N N . VAL A 1 625 ? 139.050 146.703 156.476 1.00 39.25 615 VAL A N 1
ATOM 5141 C CA . VAL A 1 625 ? 138.642 145.398 156.975 1.00 36.48 615 VAL A CA 1
ATOM 5142 C C . VAL A 1 625 ? 137.395 144.918 156.245 1.00 37.38 615 VAL A C 1
ATOM 5143 O O . VAL A 1 625 ? 137.171 143.704 156.109 1.00 42.34 615 VAL A O 1
ATOM 5147 N N . LYS A 1 626 ? 136.580 145.849 155.743 1.00 34.33 616 LYS A N 1
ATOM 5148 C CA . LYS A 1 626 ? 135.462 145.460 154.894 1.00 33.65 616 LYS A CA 1
ATOM 5149 C C . LYS A 1 626 ? 135.946 144.814 153.604 1.00 31.46 616 LYS A C 1
ATOM 5150 O O . LYS A 1 626 ? 135.256 143.959 153.046 1.00 32.92 616 LYS A O 1
ATOM 5156 N N . ASP A 1 627 ? 137.129 145.198 153.123 1.00 33.12 617 ASP A N 1
ATOM 5157 C CA . ASP A 1 627 ? 137.699 144.546 151.950 1.00 32.99 617 ASP A CA 1
ATOM 5158 C C . ASP A 1 627 ? 138.021 143.083 152.234 1.00 29.94 617 ASP A C 1
ATOM 5159 O O . ASP A 1 627 ? 137.783 142.212 151.386 1.00 32.31 617 ASP A O 1
ATOM 5164 N N . GLU A 1 628 ? 138.550 142.791 153.423 1.00 29.89 618 GLU A N 1
ATOM 5165 C CA . GLU A 1 628 ? 138.772 141.401 153.810 1.00 26.27 618 GLU A CA 1
ATOM 5166 C C . GLU A 1 628 ? 137.457 140.645 153.930 1.00 23.78 618 GLU A C 1
ATOM 5167 O O . GLU A 1 628 ? 137.361 139.484 153.517 1.00 24.17 618 GLU A O 1
ATOM 5173 N N . PHE A 1 629 ? 136.432 141.285 154.496 1.00 25.86 619 PHE A N 1
ATOM 5174 C CA . PHE A 1 629 ? 135.134 140.621 154.591 1.00 23.61 619 PHE A CA 1
ATOM 5175 C C . PHE A 1 629 ? 134.550 140.336 153.213 1.00 28.77 619 PHE A C 1
ATOM 5176 O O . PHE A 1 629 ? 133.944 139.282 152.995 1.00 35.33 619 PHE A O 1
ATOM 5184 N N . VAL A 1 630 ? 134.736 141.252 152.262 1.00 29.97 620 VAL A N 1
ATOM 5185 C CA . VAL A 1 630 ? 134.270 141.014 150.896 1.00 31.52 620 VAL A CA 1
ATOM 5186 C C . VAL A 1 630 ? 135.022 139.839 150.272 1.00 30.19 620 VAL A C 1
ATOM 5187 O O . VAL A 1 630 ? 134.420 138.925 149.686 1.00 31.74 620 VAL A O 1
ATOM 5191 N N . LEU A 1 631 ? 136.352 139.843 150.398 1.00 28.39 621 LEU A N 1
ATOM 5192 C CA . LEU A 1 631 ? 137.152 138.763 149.838 1.00 31.52 621 LEU A CA 1
ATOM 5193 C C . LEU A 1 631 ? 136.739 137.416 150.414 1.00 34.46 621 LEU A C 1
ATOM 5194 O O . LEU A 1 631 ? 136.744 136.401 149.708 1.00 37.75 621 LEU A O 1
ATOM 5199 N N . LEU A 1 632 ? 136.384 137.383 151.700 1.00 34.81 622 LEU A N 1
ATOM 5200 C CA . LEU A 1 632 ? 135.893 136.138 152.281 1.00 33.22 622 LEU A CA 1
ATOM 5201 C C . LEU A 1 632 ? 134.491 135.809 151.796 1.00 32.98 622 LEU A C 1
ATOM 5202 O O . LEU A 1 632 ? 134.120 134.634 151.736 1.00 41.56 622 LEU A O 1
ATOM 5207 N N . SER A 1 633 ? 133.696 136.825 151.464 1.00 31.48 623 SER A N 1
ATOM 5208 C CA . SER A 1 633 ? 132.348 136.599 150.962 1.00 33.54 623 SER A CA 1
ATOM 5209 C C . SER A 1 633 ? 132.324 136.143 149.514 1.00 35.80 623 SER A C 1
ATOM 5210 O O . SER A 1 633 ? 131.263 135.735 149.032 1.00 34.74 623 SER A O 1
ATOM 5213 N N . ASN A 1 634 ? 133.453 136.221 148.810 1.00 40.02 624 ASN A N 1
ATOM 5214 C CA . ASN A 1 634 ? 133.477 135.787 147.415 1.00 37.08 624 ASN A CA 1
ATOM 5215 C C . ASN A 1 634 ? 133.133 134.307 147.275 1.00 34.07 624 ASN A C 1
ATOM 5216 O O . ASN A 1 634 ? 132.398 133.922 146.361 1.00 44.22 624 ASN A O 1
ATOM 5221 N N . ASN A 1 635 ? 133.649 133.459 148.165 1.00 34.69 625 ASN A N 1
ATOM 5222 C CA . ASN A 1 635 ? 133.377 132.029 148.090 1.00 40.19 625 ASN A CA 1
ATOM 5223 C C . ASN A 1 635 ? 132.427 131.515 149.162 1.00 39.32 625 ASN A C 1
ATOM 5224 O O . ASN A 1 635 ? 131.838 130.448 148.972 1.00 39.43 625 ASN A O 1
ATOM 5229 N N . GLY A 1 636 ? 132.267 132.232 150.275 1.00 35.53 626 GLY A N 1
ATOM 5230 C CA . GLY A 1 636 ? 131.464 131.737 151.373 1.00 34.11 626 GLY A CA 1
ATOM 5231 C C . GLY A 1 636 ? 129.971 131.939 151.178 1.00 41.59 626 GLY A C 1
ATOM 5232 O O . GLY A 1 636 ? 129.511 132.617 150.262 1.00 46.28 626 GLY A O 1
ATOM 5233 N N . LYS A 1 637 ? 129.200 131.328 152.080 1.00 41.80 627 LYS A N 1
ATOM 5234 C CA . LYS A 1 637 ? 127.746 131.426 152.019 1.00 38.44 627 LYS A CA 1
ATOM 5235 C C . LYS A 1 637 ? 127.224 132.759 152.542 1.00 38.70 627 LYS A C 1
ATOM 5236 O O . LYS A 1 637 ? 126.138 133.188 152.144 1.00 49.33 627 LYS A O 1
ATOM 5242 N N . THR A 1 638 ? 127.959 133.416 153.433 1.00 38.61 628 THR A N 1
ATOM 5243 C CA . THR A 1 638 ? 127.539 134.695 153.989 1.00 35.51 628 THR A CA 1
ATOM 5244 C C . THR A 1 638 ? 127.971 135.829 153.072 1.00 35.35 628 THR A C 1
ATOM 5245 O O . THR A 1 638 ? 129.080 135.819 152.533 1.00 38.92 628 THR A O 1
ATOM 5249 N N . GLN A 1 639 ? 127.086 136.804 152.893 1.00 38.11 629 GLN A N 1
ATOM 5250 C CA . GLN A 1 639 ? 127.347 137.951 152.043 1.00 36.41 629 GLN A CA 1
ATOM 5251 C C . GLN A 1 639 ? 127.642 139.186 152.893 1.00 34.24 629 GLN A C 1
ATOM 5252 O O . GLN A 1 639 ? 127.579 139.159 154.121 1.00 34.38 629 GLN A O 1
ATOM 5258 N N . ILE A 1 640 ? 127.964 140.286 152.222 1.00 31.95 630 ILE A N 1
ATOM 5259 C CA . ILE A 1 640 ? 128.387 141.516 152.878 1.00 30.21 630 ILE A CA 1
ATOM 5260 C C . ILE A 1 640 ? 127.502 142.658 152.403 1.00 28.17 630 ILE A C 1
ATOM 5261 O O . ILE A 1 640 ? 127.171 142.744 151.218 1.00 33.39 630 ILE A O 1
ATOM 5266 N N . ALA A 1 641 ? 127.112 143.528 153.334 1.00 29.67 631 ALA A N 1
ATOM 5267 C CA . ALA A 1 641 ? 126.351 144.737 153.039 1.00 32.56 631 ALA A CA 1
ATOM 5268 C C . ALA A 1 641 ? 127.099 145.941 153.589 1.00 31.43 631 ALA A C 1
ATOM 5269 O O . ALA A 1 641 ? 127.519 145.934 154.750 1.00 30.09 631 ALA A O 1
ATOM 5271 N N . LEU A 1 642 ? 127.266 146.967 152.763 1.00 31.87 632 LEU A N 1
ATOM 5272 C CA . LEU A 1 642 ? 127.947 148.190 153.167 1.00 34.09 632 LEU A CA 1
ATOM 5273 C C . LEU A 1 642 ? 126.927 149.310 153.298 1.00 35.72 632 LEU A C 1
ATOM 5274 O O . LEU A 1 642 ? 126.147 149.557 152.374 1.00 41.80 632 LEU A O 1
ATOM 5279 N N . VAL A 1 643 ? 126.936 149.972 154.446 1.00 35.44 633 VAL A N 1
ATOM 5280 C CA . VAL A 1 643 ? 125.951 150.995 154.785 1.00 35.51 633 VAL A CA 1
ATOM 5281 C C . VAL A 1 643 ? 126.710 152.291 155.028 1.00 37.71 633 VAL A C 1
ATOM 5282 O O . VAL A 1 643 ? 127.922 152.272 155.301 1.00 43.18 633 VAL A O 1
ATOM 5286 N N . PRO A 1 644 ? 126.044 153.440 154.913 1.00 35.93 634 PRO A N 1
ATOM 5287 C CA . PRO A 1 644 ? 126.743 154.711 155.142 1.00 35.72 634 PRO A CA 1
ATOM 5288 C C . PRO A 1 644 ? 127.109 154.880 156.610 1.00 36.82 634 PRO A C 1
ATOM 5289 O O . PRO A 1 644 ? 126.267 154.729 157.497 1.00 35.88 634 PRO A O 1
ATOM 5293 N N . SER A 1 645 ? 128.374 155.199 156.859 1.00 38.13 635 SER A N 1
ATOM 5294 C CA . SER A 1 645 ? 128.887 155.320 158.223 1.00 38.80 635 SER A CA 1
ATOM 5295 C C . SER A 1 645 ? 128.682 156.726 158.780 1.00 43.97 635 SER A C 1
ATOM 5296 O O . SER A 1 645 ? 129.611 157.375 159.256 1.00 44.14 635 SER A O 1
ATOM 5299 N N . GLU A 1 646 ? 127.448 157.211 158.721 1.00 42.44 636 GLU A N 1
ATOM 5300 C CA . GLU A 1 646 ? 127.091 158.514 159.258 1.00 44.18 636 GLU A CA 1
ATOM 5301 C C . GLU A 1 646 ? 126.021 158.331 160.319 1.00 47.21 636 GLU A C 1
ATOM 5302 O O . GLU A 1 646 ? 124.996 157.691 160.066 1.00 48.97 636 GLU A O 1
ATOM 5308 N N . PHE A 1 647 ? 126.270 158.889 161.503 1.00 47.23 637 PHE A N 1
ATOM 5309 C CA . PHE A 1 647 ? 125.333 158.890 162.622 1.00 41.62 637 PHE A CA 1
ATOM 5310 C C . PHE A 1 647 ? 124.990 157.486 163.099 1.00 39.92 637 PHE A C 1
ATOM 5311 O O . PHE A 1 647 ? 123.937 157.275 163.705 1.00 39.06 637 PHE A O 1
ATOM 5319 N N . THR A 1 648 ? 125.853 156.508 162.837 1.00 41.72 638 THR A N 1
ATOM 5320 C CA . THR A 1 648 ? 125.603 155.169 163.355 1.00 45.74 638 THR A CA 1
ATOM 5321 C C . THR A 1 648 ? 125.932 155.071 164.839 1.00 48.95 638 THR A C 1
ATOM 5322 O O . THR A 1 648 ? 125.274 154.321 165.568 1.00 47.49 638 THR A O 1
ATOM 5326 N N . SER A 1 649 ? 126.938 155.811 165.303 1.00 44.97 639 SER A N 1
ATOM 5327 C CA . SER A 1 649 ? 127.230 155.936 166.724 1.00 42.46 639 SER A CA 1
ATOM 5328 C C . SER A 1 649 ? 126.657 157.222 167.301 1.00 43.58 639 SER A C 1
ATOM 5329 O O . SER A 1 649 ? 127.217 157.790 168.243 1.00 51.05 639 SER A O 1
ATOM 5332 N N . GLN A 1 650 ? 125.556 157.702 166.728 1.00 42.05 640 GLN A N 1
ATOM 5333 C CA . GLN A 1 650 ? 124.930 158.943 167.159 1.00 47.32 640 GLN A CA 1
ATOM 5334 C C . GLN A 1 650 ? 123.409 158.836 167.137 1.00 49.27 640 GLN A C 1
ATOM 5335 O O . GLN A 1 650 ? 122.726 159.843 167.365 1.00 53.03 640 GLN A O 1
ATOM 5341 N N . MET A 1 651 ? 122.861 157.650 166.882 1.00 44.17 641 MET A N 1
ATOM 5342 C CA . MET A 1 651 ? 121.434 157.448 166.691 1.00 42.36 641 MET A CA 1
ATOM 5343 C C . MET A 1 651 ? 120.946 156.349 167.626 1.00 45.18 641 MET A C 1
ATOM 5344 O O . MET A 1 651 ? 121.699 155.443 167.991 1.00 44.26 641 MET A O 1
ATOM 5349 N N . ASP A 1 652 ? 119.680 156.443 168.020 1.00 45.12 642 ASP A N 1
ATOM 5350 C CA . ASP A 1 652 ? 119.100 155.475 168.940 1.00 46.02 642 ASP A CA 1
ATOM 5351 C C . ASP A 1 652 ? 118.881 154.140 168.238 1.00 42.51 642 ASP A C 1
ATOM 5352 O O . ASP A 1 652 ? 118.352 154.092 167.126 1.00 45.85 642 ASP A O 1
ATOM 5357 N N . SER A 1 653 ? 119.292 153.053 168.887 1.00 44.04 643 SER A N 1
ATOM 5358 C CA . SER A 1 653 ? 119.049 151.712 168.373 1.00 41.12 643 SER A CA 1
ATOM 5359 C C . SER A 1 653 ? 117.716 151.133 168.823 1.00 42.25 643 SER A C 1
ATOM 5360 O O . SER A 1 653 ? 117.313 150.082 168.317 1.00 45.86 643 SER A O 1
ATOM 5363 N N . THR A 1 654 ? 117.030 151.783 169.756 1.00 43.11 644 THR A N 1
ATOM 5364 C CA . THR A 1 654 ? 115.748 151.299 170.244 1.00 47.59 644 THR A CA 1
ATOM 5365 C C . THR A 1 654 ? 114.565 152.025 169.623 1.00 51.85 644 THR A C 1
ATOM 5366 O O . THR A 1 654 ? 113.437 151.526 169.704 1.00 52.21 644 THR A O 1
ATOM 5370 N N . ASP A 1 655 ? 114.800 153.190 169.017 1.00 51.38 645 ASP A N 1
ATOM 5371 C CA . ASP A 1 655 ? 113.786 153.920 168.278 1.00 46.54 645 ASP A CA 1
ATOM 5372 C C . ASP A 1 655 ? 114.132 154.121 166.814 1.00 45.85 645 ASP A C 1
ATOM 5373 O O . ASP A 1 655 ? 113.230 154.425 166.025 1.00 44.27 645 ASP A O 1
ATOM 5378 N N . HIS A 1 656 ? 115.398 153.951 166.430 1.00 46.31 646 HIS A N 1
ATOM 5379 C CA . HIS A 1 656 ? 115.867 154.196 165.068 1.00 42.52 646 HIS A CA 1
ATOM 5380 C C . HIS A 1 656 ? 115.578 155.635 164.644 1.00 41.44 646 HIS A C 1
ATOM 5381 O O . HIS A 1 656 ? 115.075 155.900 163.552 1.00 39.88 646 HIS A O 1
ATOM 5388 N N . CYS A 1 657 ? 115.912 156.572 165.530 1.00 39.73 647 CYS A N 1
ATOM 5389 C CA . CYS A 1 657 ? 115.669 157.989 165.316 1.00 43.58 647 CYS A CA 1
ATOM 5390 C C . CYS A 1 657 ? 116.892 158.783 165.748 1.00 48.86 647 CYS A C 1
ATOM 5391 O O . CYS A 1 657 ? 117.681 158.337 166.582 1.00 48.63 647 CYS A O 1
ATOM 5394 N N . LEU A 1 658 ? 117.037 159.972 165.168 1.00 52.74 648 LEU A N 1
ATOM 5395 C CA . LEU A 1 658 ? 118.066 160.919 165.570 1.00 50.78 648 LEU A CA 1
ATOM 5396 C C . LEU A 1 658 ? 117.591 161.762 166.748 1.00 51.36 648 LEU A C 1
ATOM 5397 O O . LEU A 1 658 ? 116.399 161.849 167.042 1.00 53.95 648 LEU A O 1
ATOM 5402 N N . TYR A 1 659 ? 118.548 162.397 167.419 1.00 53.30 649 TYR A N 1
ATOM 5403 C CA . TYR A 1 659 ? 118.273 163.277 168.550 1.00 60.24 649 TYR A CA 1
ATOM 5404 C C . TYR A 1 659 ? 118.485 164.718 168.104 1.00 66.46 649 TYR A C 1
ATOM 5405 O O . TYR A 1 659 ? 119.621 165.141 167.869 1.00 68.16 649 TYR A O 1
ATOM 5414 N N . MET A 1 660 ? 117.393 165.470 167.996 1.00 70.13 650 MET A N 1
ATOM 5415 C CA . MET A 1 660 ? 117.431 166.868 167.589 1.00 71.50 650 MET A CA 1
ATOM 5416 C C . MET A 1 660 ? 116.775 167.724 168.661 1.00 73.54 650 MET A C 1
ATOM 5417 O O . MET A 1 660 ? 115.659 167.427 169.101 1.00 74.01 650 MET A O 1
ATOM 5422 N N . LYS A 1 661 ? 117.461 168.785 169.070 1.00 75.59 651 LYS A N 1
ATOM 5423 C CA . LYS A 1 661 ? 116.972 169.694 170.093 1.00 79.79 651 LYS A CA 1
ATOM 5424 C C . LYS A 1 661 ? 116.590 171.028 169.466 1.00 83.44 651 LYS A C 1
ATOM 5425 O O . LYS A 1 661 ? 116.968 171.339 168.334 1.00 85.01 651 LYS A O 1
ATOM 5431 N N . LYS A 1 662 ? 115.828 171.816 170.220 1.00 81.34 652 LYS A N 1
ATOM 5432 C CA . LYS A 1 662 ? 115.389 173.114 169.735 1.00 85.67 652 LYS A CA 1
ATOM 5433 C C . LYS A 1 662 ? 116.543 174.112 169.772 1.00 88.85 652 LYS A C 1
ATOM 5434 O O . LYS A 1 662 ? 117.669 173.799 170.170 1.00 82.62 652 LYS A O 1
ATOM 5440 N N . ASN A 1 663 ? 116.252 175.332 169.341 1.00 97.70 653 ASN A N 1
ATOM 5441 C CA . ASN A 1 663 ? 117.216 176.420 169.275 1.00 100.45 653 ASN A CA 1
ATOM 5442 C C . ASN A 1 663 ? 116.649 177.644 169.986 1.00 101.47 653 ASN A C 1
ATOM 5443 O O . ASN A 1 663 ? 115.501 177.653 170.438 1.00 100.07 653 ASN A O 1
ATOM 5448 N N . ASP A 1 664 ? 117.472 178.691 170.083 1.00 103.94 654 ASP A N 1
ATOM 5449 C CA . ASP A 1 664 ? 116.996 179.956 170.631 1.00 103.21 654 ASP A CA 1
ATOM 5450 C C . ASP A 1 664 ? 115.881 180.545 169.779 1.00 103.49 654 ASP A C 1
ATOM 5451 O O . ASP A 1 664 ? 114.993 181.228 170.302 1.00 100.69 654 ASP A O 1
ATOM 5456 N N . LYS A 1 665 ? 115.907 180.289 168.474 1.00 105.09 655 LYS A N 1
ATOM 5457 C CA . LYS A 1 665 ? 114.851 180.707 167.565 1.00 104.66 655 LYS A CA 1
ATOM 5458 C C . LYS A 1 665 ? 113.699 179.715 167.510 1.00 103.20 655 LYS A C 1
ATOM 5459 O O . LYS A 1 665 ? 112.739 179.944 166.768 1.00 98.28 655 LYS A O 1
ATOM 5465 N N . GLY A 1 666 ? 113.773 178.625 168.271 1.00 102.14 656 GLY A N 1
ATOM 5466 C CA . GLY A 1 666 ? 112.770 177.585 168.212 1.00 97.18 656 GLY A CA 1
ATOM 5467 C C . GLY A 1 666 ? 112.967 176.572 167.111 1.00 95.10 656 GLY A C 1
ATOM 5468 O O . GLY A 1 666 ? 112.104 175.707 166.926 1.00 94.05 656 GLY A O 1
ATOM 5469 N N . LYS A 1 667 ? 114.072 176.649 166.372 1.00 94.52 657 LYS A N 1
ATOM 5470 C CA . LYS A 1 667 ? 114.327 175.717 165.283 1.00 93.26 657 LYS A CA 1
ATOM 5471 C C . LYS A 1 667 ? 114.910 174.413 165.811 1.00 88.69 657 LYS A C 1
ATOM 5472 O O . LYS A 1 667 ? 115.689 174.405 166.767 1.00 88.20 657 LYS A O 1
ATOM 5478 N N . LEU A 1 668 ? 114.526 173.307 165.181 1.00 83.50 658 LEU A N 1
ATOM 5479 C CA . LEU A 1 668 ? 115.101 172.008 165.500 1.00 79.25 658 LEU A CA 1
ATOM 5480 C C . LEU A 1 668 ? 116.463 171.890 164.826 1.00 76.81 658 LEU A C 1
ATOM 5481 O O . LEU A 1 668 ? 116.560 171.959 163.596 1.00 78.32 658 LEU A O 1
ATOM 5486 N N . VAL A 1 669 ? 117.514 171.719 165.625 1.00 75.06 659 VAL A N 1
ATOM 5487 C CA . VAL A 1 669 ? 118.868 171.630 165.090 1.00 73.89 659 VAL A CA 1
ATOM 5488 C C . VAL A 1 669 ? 119.483 170.303 165.508 1.00 72.84 659 VAL A C 1
ATOM 5489 O O . VAL A 1 669 ? 118.840 169.493 166.184 1.00 71.22 659 VAL A O 1
ATOM 5493 N N . LYS A 1 670 ? 120.730 170.073 165.108 1.00 71.29 660 LYS A N 1
ATOM 5494 C CA . LYS A 1 670 ? 121.413 168.815 165.377 1.00 67.73 660 LYS A CA 1
ATOM 5495 C C . LYS A 1 670 ? 122.175 168.913 166.691 1.00 67.81 660 LYS A C 1
ATOM 5496 O O . LYS A 1 670 ? 123.028 169.790 166.857 1.00 68.06 660 LYS A O 1
ATOM 5502 N N . ALA A 1 671 ? 121.867 168.009 167.617 1.00 67.94 661 ALA A N 1
ATOM 5503 C CA . ALA A 1 671 ? 122.586 167.946 168.878 1.00 67.73 661 ALA A CA 1
ATOM 5504 C C . ALA A 1 671 ? 124.029 167.509 168.647 1.00 67.60 661 ALA A C 1
ATOM 5505 O O . ALA A 1 671 ? 124.328 166.724 167.745 1.00 66.79 661 ALA A O 1
ATOM 5507 N N . ASP A 1 672 ? 124.928 168.034 169.476 1.00 65.29 662 ASP A N 1
ATOM 5508 C CA . ASP A 1 672 ? 126.343 167.717 169.343 1.00 65.97 662 ASP A CA 1
ATOM 5509 C C . ASP A 1 672 ? 126.582 166.231 169.582 1.00 66.92 662 ASP A C 1
ATOM 5510 O O . ASP A 1 672 ? 125.839 165.567 170.309 1.00 68.65 662 ASP A O 1
ATOM 5515 N N . LYS A 1 673 ? 127.631 165.706 168.945 1.00 63.26 663 LYS A N 1
ATOM 5516 C CA . LYS A 1 673 ? 127.971 164.299 169.107 1.00 62.71 663 LYS A CA 1
ATOM 5517 C C . LYS A 1 673 ? 128.394 163.966 170.529 1.00 67.61 663 LYS A C 1
ATOM 5518 O O . LYS A 1 673 ? 128.328 162.798 170.923 1.00 67.62 663 LYS A O 1
ATOM 5524 N N . LYS A 1 674 ? 128.820 164.957 171.306 1.00 67.10 664 LYS A N 1
ATOM 5525 C CA . LYS A 1 674 ? 129.224 164.739 172.686 1.00 63.15 664 LYS A CA 1
ATOM 5526 C C . LYS A 1 674 ? 128.082 164.915 173.673 1.00 62.40 664 LYS A C 1
ATOM 5527 O O . LYS A 1 674 ? 128.312 164.822 174.882 1.00 60.54 664 LYS A O 1
ATOM 5533 N N . GLU A 1 675 ? 126.865 165.173 173.196 1.00 62.49 665 GLU A N 1
ATOM 5534 C CA . GLU A 1 675 ? 125.695 165.240 174.063 1.00 60.99 665 GLU A CA 1
ATOM 5535 C C . GLU A 1 675 ? 124.934 163.925 174.133 1.00 62.50 665 GLU A C 1
ATOM 5536 O O . GLU A 1 675 ? 124.477 163.540 175.211 1.00 63.25 665 GLU A O 1
ATOM 5542 N N . VAL A 1 676 ? 124.777 163.224 173.006 1.00 64.84 666 VAL A N 1
ATOM 5543 C CA . VAL A 1 676 ? 124.212 161.876 173.042 1.00 58.70 666 VAL A CA 1
ATOM 5544 C C . VAL A 1 676 ? 125.214 160.852 173.541 1.00 54.93 666 VAL A C 1
ATOM 5545 O O . VAL A 1 676 ? 124.833 159.711 173.827 1.00 53.39 666 VAL A O 1
ATOM 5549 N N . ARG A 1 677 ? 126.484 161.232 173.649 1.00 59.27 667 ARG A N 1
ATOM 5550 C CA . ARG A 1 677 ? 127.569 160.365 174.099 1.00 60.55 667 ARG A CA 1
ATOM 5551 C C . ARG A 1 677 ? 128.160 160.988 175.359 1.00 66.48 667 ARG A C 1
ATOM 5552 O O . ARG A 1 677 ? 129.130 161.745 175.291 1.00 70.96 667 ARG A O 1
ATOM 5560 N N . THR A 1 678 ? 127.569 160.675 176.513 1.00 67.48 668 THR A N 1
ATOM 5561 C CA . THR A 1 678 ? 128.097 161.195 177.770 1.00 72.85 668 THR A CA 1
ATOM 5562 C C . THR A 1 678 ? 129.515 160.691 178.001 1.00 72.37 668 THR A C 1
ATOM 5563 O O . THR A 1 678 ? 130.480 161.463 177.983 1.00 68.92 668 THR A O 1
ATOM 5567 N N . LYS A 1 679 ? 129.657 159.389 178.201 1.00 71.83 669 LYS A N 1
ATOM 5568 C CA . LYS A 1 679 ? 130.946 158.722 178.171 1.00 69.19 669 LYS A CA 1
ATOM 5569 C C . LYS A 1 679 ? 131.116 158.045 176.820 1.00 66.22 669 LYS A C 1
ATOM 5570 O O . LYS A 1 679 ? 130.142 157.698 176.147 1.00 66.39 669 LYS A O 1
ATOM 5576 N N . GLN A 1 680 ? 132.373 157.856 176.426 1.00 62.77 670 GLN A N 1
ATOM 5577 C CA . GLN A 1 680 ? 132.647 157.251 175.131 1.00 58.84 670 GLN A CA 1
ATOM 5578 C C . GLN A 1 680 ? 132.116 155.827 175.040 1.00 56.95 670 GLN A C 1
ATOM 5579 O O . GLN A 1 680 ? 131.951 155.308 173.932 1.00 58.49 670 GLN A O 1
ATOM 5585 N N . GLU A 1 681 ? 131.832 155.193 176.175 1.00 59.68 671 GLU A N 1
ATOM 5586 C CA . GLU A 1 681 ? 131.362 153.816 176.219 1.00 59.16 671 GLU A CA 1
ATOM 5587 C C . GLU A 1 681 ? 129.854 153.690 176.375 1.00 58.34 671 GLU A C 1
ATOM 5588 O O . GLU A 1 681 ? 129.344 152.566 176.375 1.00 54.83 671 GLU A O 1
ATOM 5594 N N . LYS A 1 682 ? 129.128 154.796 176.512 1.00 58.85 672 LYS A N 1
ATOM 5595 C CA . LYS A 1 682 ? 127.704 154.735 176.805 1.00 54.62 672 LYS A CA 1
ATOM 5596 C C . LYS A 1 682 ? 126.929 155.692 175.914 1.00 52.23 672 LYS A C 1
ATOM 5597 O O . LYS A 1 682 ? 127.398 156.790 175.606 1.00 56.95 672 LYS A O 1
ATOM 5603 N N . HIS A 1 683 ? 125.738 155.263 175.512 1.00 47.83 673 HIS A N 1
ATOM 5604 C CA . HIS A 1 683 ? 124.787 156.090 174.788 1.00 44.12 673 HIS A CA 1
ATOM 5605 C C . HIS A 1 683 ? 123.582 156.345 175.683 1.00 45.76 673 HIS A C 1
ATOM 5606 O O . HIS A 1 683 ? 123.163 155.464 176.440 1.00 45.52 673 HIS A O 1
ATOM 5613 N N . ILE A 1 684 ? 123.025 157.552 175.587 1.00 48.02 674 ILE A N 1
ATOM 5614 C CA . ILE A 1 684 ? 121.987 158.037 176.492 1.00 47.15 674 ILE A CA 1
ATOM 5615 C C . ILE A 1 684 ? 120.790 157.097 176.545 1.00 46.80 674 ILE A C 1
ATOM 5616 O O . ILE A 1 684 ? 120.038 157.096 177.525 1.00 48.59 674 ILE A O 1
ATOM 5621 N N . ASN A 1 685 ? 120.596 156.294 175.500 1.00 45.44 675 ASN A N 1
ATOM 5622 C CA . ASN A 1 685 ? 119.491 155.345 175.498 1.00 45.04 675 ASN A CA 1
ATOM 5623 C C . ASN A 1 685 ? 119.659 154.243 176.537 1.00 47.17 675 ASN A C 1
ATOM 5624 O O . ASN A 1 685 ? 118.696 153.519 176.806 1.00 48.41 675 ASN A O 1
ATOM 5629 N N . GLY A 1 686 ? 120.847 154.099 177.120 1.00 46.10 676 GLY A N 1
ATOM 5630 C CA . GLY A 1 686 ? 121.082 153.098 178.140 1.00 46.66 676 GLY A CA 1
ATOM 5631 C C . GLY A 1 686 ? 121.643 151.806 177.586 1.00 49.27 676 GLY A C 1
ATOM 5632 O O . GLY A 1 686 ? 121.219 150.717 177.983 1.00 51.54 676 GLY A O 1
ATOM 5633 N N . LEU A 1 687 ? 122.597 151.914 176.663 1.00 47.10 677 LEU A N 1
ATOM 5634 C CA . LEU A 1 687 ? 123.224 150.757 176.043 1.00 42.85 677 LEU A CA 1
ATOM 5635 C C . LEU A 1 687 ? 124.707 151.041 175.859 1.00 45.16 677 LEU A C 1
ATOM 5636 O O . LEU A 1 687 ? 125.219 152.086 176.270 1.00 48.92 677 LEU A O 1
ATOM 5641 N N . ASN A 1 688 ? 125.404 150.093 175.244 1.00 39.79 678 ASN A N 1
ATOM 5642 C CA . ASN A 1 688 ? 126.799 150.279 174.878 1.00 42.02 678 ASN A CA 1
ATOM 5643 C C . ASN A 1 688 ? 126.856 150.898 173.488 1.00 48.09 678 ASN A C 1
ATOM 5644 O O . ASN A 1 688 ? 126.164 150.443 172.573 1.00 47.05 678 ASN A O 1
ATOM 5649 N N . ALA A 1 689 ? 127.677 151.937 173.338 1.00 49.26 679 ALA A N 1
ATOM 5650 C CA . ALA A 1 689 ? 127.703 152.686 172.087 1.00 41.59 679 ALA A CA 1
ATOM 5651 C C . ALA A 1 689 ? 128.101 151.800 170.913 1.00 45.19 679 ALA A C 1
ATOM 5652 O O . ALA A 1 689 ? 127.538 151.919 169.819 1.00 42.68 679 ALA A O 1
ATOM 5654 N N . ASP A 1 690 ? 129.077 150.912 171.114 1.00 46.59 680 ASP A N 1
ATOM 5655 C CA . ASP A 1 690 ? 129.412 149.944 170.075 1.00 41.10 680 ASP A CA 1
ATOM 5656 C C . ASP A 1 690 ? 128.270 148.964 169.845 1.00 41.90 680 ASP A C 1
ATOM 5657 O O . ASP A 1 690 ? 127.994 148.583 168.703 1.00 47.50 680 ASP A O 1
ATOM 5662 N N . PHE A 1 691 ? 127.606 148.527 170.916 1.00 39.31 681 PHE A N 1
ATOM 5663 C CA . PHE A 1 691 ? 126.395 147.735 170.751 1.00 36.61 681 PHE A CA 1
ATOM 5664 C C . PHE A 1 691 ? 125.279 148.571 170.150 1.00 34.06 681 PHE A C 1
ATOM 5665 O O . PHE A 1 691 ? 124.406 148.038 169.459 1.00 33.35 681 PHE A O 1
ATOM 5673 N N . ASN A 1 692 ? 125.289 149.877 170.415 1.00 37.21 682 ASN A N 1
ATOM 5674 C CA . ASN A 1 692 ? 124.356 150.786 169.760 1.00 36.37 682 ASN A CA 1
ATOM 5675 C C . ASN A 1 692 ? 124.715 150.961 168.291 1.00 33.50 682 ASN A C 1
ATOM 5676 O O . ASN A 1 692 ? 123.853 150.859 167.412 1.00 31.19 682 ASN A O 1
ATOM 5681 N N . ALA A 1 693 ? 125.995 151.203 168.010 1.00 35.34 683 ALA A N 1
ATOM 5682 C CA . ALA A 1 693 ? 126.433 151.456 166.642 1.00 34.88 683 ALA A CA 1
ATOM 5683 C C . ALA A 1 693 ? 126.246 150.235 165.755 1.00 33.46 683 ALA A C 1
ATOM 5684 O O . ALA A 1 693 ? 125.882 150.368 164.582 1.00 37.54 683 ALA A O 1
ATOM 5686 N N . ALA A 1 694 ? 126.512 149.043 166.286 1.00 31.36 684 ALA A N 1
ATOM 5687 C CA . ALA A 1 694 ? 126.347 147.827 165.499 1.00 25.81 684 ALA A CA 1
ATOM 5688 C C . ALA A 1 694 ? 124.878 147.496 165.289 1.00 25.23 684 ALA A C 1
ATOM 5689 O O . ALA A 1 694 ? 124.500 146.981 164.234 1.00 28.23 684 ALA A O 1
ATOM 5691 N N . ASN A 1 695 ? 124.035 147.778 166.278 1.00 31.86 685 ASN A N 1
ATOM 5692 C CA . ASN A 1 695 ? 122.605 147.545 166.126 1.00 32.82 685 ASN A CA 1
ATOM 5693 C C . ASN A 1 695 ? 121.933 148.592 165.246 1.00 32.52 685 ASN A C 1
ATOM 5694 O O . ASN A 1 695 ? 120.878 148.311 164.670 1.00 33.53 685 ASN A O 1
ATOM 5699 N N . ASN A 1 696 ? 122.506 149.792 165.142 1.00 30.66 686 ASN A N 1
ATOM 5700 C CA . ASN A 1 696 ? 122.085 150.723 164.101 1.00 30.87 686 ASN A CA 1
ATOM 5701 C C . ASN A 1 696 ? 122.413 150.178 162.720 1.00 31.24 686 ASN A C 1
ATOM 5702 O O . ASN A 1 696 ? 121.595 150.266 161.799 1.00 32.27 686 ASN A O 1
ATOM 5707 N N . ILE A 1 697 ? 123.610 149.611 162.564 1.00 30.00 687 ILE A N 1
ATOM 5708 C CA . ILE A 1 697 ? 124.059 149.118 161.266 1.00 29.43 687 ILE A CA 1
ATOM 5709 C C . ILE A 1 697 ? 123.124 148.034 160.754 1.00 28.12 687 ILE A C 1
ATOM 5710 O O . ILE A 1 697 ? 122.752 148.018 159.576 1.00 34.10 687 ILE A O 1
ATOM 5715 N N . LYS A 1 698 ? 122.722 147.118 161.632 1.00 29.72 688 LYS A N 1
ATOM 5716 C CA . LYS A 1 698 ? 121.848 146.024 161.235 1.00 34.91 688 LYS A CA 1
ATOM 5717 C C . LYS A 1 698 ? 120.488 146.512 160.764 1.00 39.58 688 LYS A C 1
ATOM 5718 O O . LYS A 1 698 ? 119.817 145.804 160.005 1.00 43.23 688 LYS A O 1
ATOM 5724 N N . TYR A 1 699 ? 120.070 147.711 161.175 1.00 35.50 689 TYR A N 1
ATOM 5725 C CA . TYR A 1 699 ? 118.706 148.132 160.887 1.00 35.64 689 TYR A CA 1
ATOM 5726 C C . TYR A 1 699 ? 118.492 148.428 159.407 1.00 41.00 689 TYR A C 1
ATOM 5727 O O . TYR A 1 699 ? 117.390 148.208 158.890 1.00 45.35 689 TYR A O 1
ATOM 5736 N N . ILE A 1 700 ? 119.515 148.918 158.707 1.00 37.75 690 ILE A N 1
ATOM 5737 C CA . ILE A 1 700 ? 119.359 149.202 157.283 1.00 37.62 690 ILE A CA 1
ATOM 5738 C C . ILE A 1 700 ? 119.000 147.927 156.531 1.00 36.93 690 ILE A C 1
ATOM 5739 O O . ILE A 1 700 ? 118.108 147.914 155.677 1.00 39.84 690 ILE A O 1
ATOM 5744 N N . VAL A 1 701 ? 119.688 146.832 156.848 1.00 43.22 691 VAL A N 1
ATOM 5745 C CA . VAL A 1 701 ? 119.409 145.550 156.212 1.00 39.02 691 VAL A CA 1
ATOM 5746 C C . VAL A 1 701 ? 118.075 144.991 156.688 1.00 39.50 691 VAL A C 1
ATOM 5747 O O . VAL A 1 701 ? 117.319 144.404 155.907 1.00 41.78 691 VAL A O 1
ATOM 5751 N N . GLU A 1 702 ? 117.770 145.160 157.975 1.00 41.00 692 GLU A N 1
ATOM 5752 C CA . GLU A 1 702 ? 116.590 144.529 158.559 1.00 44.93 692 GLU A CA 1
ATOM 5753 C C . GLU A 1 702 ? 115.300 145.053 157.942 1.00 47.62 692 GLU A C 1
ATOM 5754 O O . GLU A 1 702 ? 114.363 144.285 157.699 1.00 48.90 692 GLU A O 1
ATOM 5760 N N . ASN A 1 703 ? 115.225 146.354 157.696 1.00 48.84 693 ASN A N 1
ATOM 5761 C CA . ASN A 1 703 ? 114.010 146.981 157.198 1.00 46.52 693 ASN A CA 1
ATOM 5762 C C . ASN A 1 703 ? 114.086 147.115 155.684 1.00 43.96 693 ASN A C 1
ATOM 5763 O O . ASN A 1 703 ? 115.043 147.686 155.154 1.00 46.27 693 ASN A O 1
ATOM 5768 N N . GLU A 1 704 ? 113.072 146.585 154.992 1.00 44.63 694 GLU A N 1
ATOM 5769 C CA . GLU A 1 704 ? 113.042 146.681 153.537 1.00 44.93 694 GLU A CA 1
ATOM 5770 C C . GLU A 1 704 ? 112.968 148.129 153.071 1.00 42.30 694 GLU A C 1
ATOM 5771 O O . GLU A 1 704 ? 113.432 148.453 151.971 1.00 40.77 694 GLU A O 1
ATOM 5777 N N . VAL A 1 705 ? 112.391 149.011 153.885 1.00 41.19 695 VAL A N 1
ATOM 5778 C CA . VAL A 1 705 ? 112.264 150.410 153.496 1.00 37.47 695 VAL A CA 1
ATOM 5779 C C . VAL A 1 705 ? 113.629 151.085 153.463 1.00 38.18 695 VAL A C 1
ATOM 5780 O O . VAL A 1 705 ? 113.979 151.760 152.489 1.00 41.24 695 VAL A O 1
ATOM 5784 N N . TRP A 1 706 ? 114.426 150.905 154.519 1.00 37.82 696 TRP A N 1
ATOM 5785 C CA . TRP A 1 706 ? 115.716 151.585 154.593 1.00 37.26 696 TRP A CA 1
ATOM 5786 C C . TRP A 1 706 ? 116.737 150.950 153.661 1.00 40.10 696 TRP A C 1
ATOM 5787 O O . TRP A 1 706 ? 117.692 151.613 153.244 1.00 43.76 696 TRP A O 1
ATOM 5798 N N . ARG A 1 707 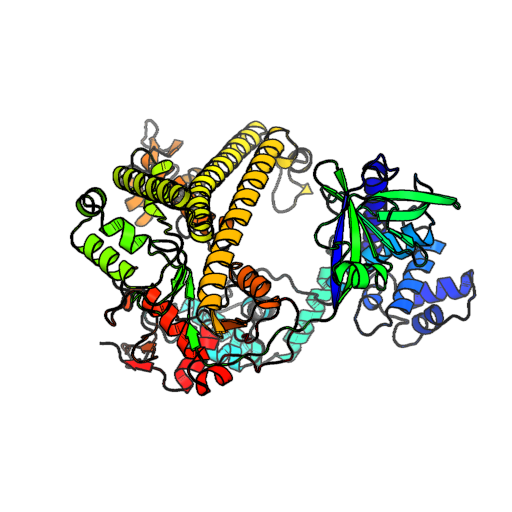? 116.564 149.668 153.347 1.00 41.86 697 ARG A N 1
ATOM 5799 C CA . ARG A 1 707 ? 117.471 148.989 152.429 1.00 37.63 697 ARG A CA 1
ATOM 5800 C C . ARG A 1 707 ? 117.401 149.600 151.036 1.00 44.30 697 ARG A C 1
ATOM 5801 O O . ARG A 1 707 ? 118.428 149.781 150.374 1.00 42.71 697 ARG A O 1
ATOM 5809 N N . GLU A 1 708 ? 116.192 149.919 150.574 1.00 47.46 698 GLU A N 1
ATOM 5810 C CA . GLU A 1 708 ? 116.012 150.562 149.279 1.00 46.46 698 GLU A CA 1
ATOM 5811 C C . GLU A 1 708 ? 116.368 152.041 149.320 1.00 48.08 698 GLU A C 1
ATOM 5812 O O . GLU A 1 708 ? 116.852 152.587 148.323 1.00 48.89 698 GLU A O 1
ATOM 5818 N N . ILE A 1 709 ? 116.135 152.700 150.454 1.00 46.61 699 ILE A N 1
ATOM 5819 C CA . ILE A 1 709 ? 116.380 154.135 150.546 1.00 44.43 699 ILE A CA 1
ATOM 5820 C C . ILE A 1 709 ? 117.873 154.439 150.540 1.00 46.54 699 ILE A C 1
ATOM 5821 O O . ILE A 1 709 ? 118.329 155.350 149.839 1.00 50.41 699 ILE A O 1
ATOM 5826 N N . PHE A 1 710 ? 118.659 153.688 151.310 1.00 46.24 700 PHE A N 1
ATOM 5827 C CA . PHE A 1 710 ? 120.073 154.000 151.475 1.00 46.40 700 PHE A CA 1
ATOM 5828 C C . PHE A 1 710 ? 121.000 153.097 150.679 1.00 44.57 700 PHE A C 1
ATOM 5829 O O . PHE A 1 710 ? 122.065 153.553 150.252 1.00 41.88 700 PHE A O 1
ATOM 5837 N N . CYS A 1 711 ? 120.632 151.836 150.472 1.00 46.48 701 CYS A N 1
ATOM 5838 C CA . CYS A 1 711 ? 121.496 150.868 149.813 1.00 45.67 701 CYS A CA 1
ATOM 5839 C C . CYS A 1 711 ? 121.047 150.628 148.377 1.00 49.60 701 CYS A C 1
ATOM 5840 O O . CYS A 1 711 ? 119.857 150.686 148.058 1.00 51.33 701 CYS A O 1
ATOM 5843 N N . THR A 1 712 ? 122.022 150.356 147.514 1.00 50.80 702 THR A N 1
ATOM 5844 C CA . THR A 1 712 ? 121.759 150.141 146.101 1.00 53.66 702 THR A CA 1
ATOM 5845 C C . THR A 1 712 ? 121.042 148.815 145.877 1.00 61.07 702 THR A C 1
ATOM 5846 O O . THR A 1 712 ? 121.042 147.924 146.728 1.00 59.66 702 THR A O 1
ATOM 5850 N N . ARG A 1 713 ? 120.421 148.696 144.706 1.00 61.58 703 ARG A N 1
ATOM 5851 C CA . ARG A 1 713 ? 119.719 147.473 144.359 1.00 63.96 703 ARG A CA 1
ATOM 5852 C C . ARG A 1 713 ? 120.704 146.318 144.189 1.00 66.48 703 ARG A C 1
ATOM 5853 O O . ARG A 1 713 ? 121.828 146.512 143.720 1.00 65.15 703 ARG A O 1
ATOM 5861 N N . PRO A 1 714 ? 120.305 145.104 144.564 1.00 73.83 704 PRO A N 1
ATOM 5862 C CA . PRO A 1 714 ? 121.186 143.944 144.370 1.00 75.07 704 PRO A CA 1
ATOM 5863 C C . PRO A 1 714 ? 121.383 143.593 142.902 1.00 73.27 704 PRO A C 1
ATOM 5864 O O . PRO A 1 714 ? 120.451 143.138 142.231 1.00 70.25 704 PRO A O 1
ATOM 5868 N N . LYS A 1 715 ? 122.598 143.801 142.401 1.00 71.59 705 LYS A N 1
ATOM 5869 C CA . LYS A 1 715 ? 122.949 143.483 141.026 1.00 69.94 705 LYS A CA 1
ATOM 5870 C C . LYS A 1 715 ? 123.433 142.037 140.943 1.00 72.61 705 LYS A C 1
ATOM 5871 O O . LYS A 1 715 ? 123.279 141.251 141.880 1.00 71.23 705 LYS A O 1
ATOM 5877 N N . LYS A 1 716 ? 124.016 141.670 139.805 1.00 72.95 706 LYS A N 1
ATOM 5878 C CA . LYS A 1 716 ? 124.642 140.364 139.670 1.00 70.20 706 LYS A CA 1
ATOM 5879 C C . LYS A 1 716 ? 125.876 140.269 140.561 1.00 70.23 706 LYS A C 1
ATOM 5880 O O . LYS A 1 716 ? 126.561 141.260 140.818 1.00 71.84 706 LYS A O 1
ATOM 5886 N N . ALA A 1 717 ? 126.154 139.058 141.031 1.00 67.42 707 ALA A N 1
ATOM 5887 C CA . ALA A 1 717 ? 127.327 138.835 141.864 1.00 65.04 707 ALA A CA 1
ATOM 5888 C C . ALA A 1 717 ? 128.602 139.057 141.062 1.00 59.23 707 ALA A C 1
ATOM 5889 O O . ALA A 1 717 ? 128.722 138.612 139.918 1.00 63.01 707 ALA A O 1
ATOM 5891 N N . GLU A 1 718 ? 129.560 139.753 141.669 1.00 58.17 708 GLU A N 1
ATOM 5892 C CA . GLU A 1 718 ? 130.820 140.072 141.015 1.00 58.63 708 GLU A CA 1
ATOM 5893 C C . GLU A 1 718 ? 131.959 139.960 142.016 1.00 54.28 708 GLU A C 1
ATOM 5894 O O . GLU A 1 718 ? 131.758 140.035 143.230 1.00 51.85 708 GLU A O 1
ATOM 5900 N N . TYR A 1 719 ? 133.164 139.787 141.482 1.00 47.41 709 TYR A N 1
ATOM 5901 C CA . TYR A 1 719 ? 134.354 139.648 142.309 1.00 44.03 709 TYR A CA 1
ATOM 5902 C C . TYR A 1 719 ? 134.638 140.939 143.070 1.00 49.87 709 TYR A C 1
ATOM 5903 O O . TYR A 1 719 ? 134.674 142.024 142.481 1.00 57.02 709 TYR A O 1
ATOM 5912 N N . ASN A 1 720 ? 134.858 140.814 144.382 1.00 41.43 710 ASN A N 1
ATOM 5913 C CA . ASN A 1 720 ? 135.147 141.951 145.256 1.00 38.74 710 ASN A CA 1
ATOM 5914 C C . ASN A 1 720 ? 134.043 143.004 145.212 1.00 46.32 710 ASN A C 1
ATOM 5915 O O . ASN A 1 720 ? 134.310 144.204 145.157 1.00 49.97 710 ASN A O 1
ATOM 5920 N N . VAL A 1 721 ? 132.787 142.558 145.242 1.00 48.93 711 VAL A N 1
ATOM 5921 C CA . VAL A 1 721 ? 131.639 143.447 145.170 1.00 46.65 711 VAL A CA 1
ATOM 5922 C C . VAL A 1 721 ? 130.632 143.057 146.245 1.00 41.96 711 VAL A C 1
ATOM 5923 O O . VAL A 1 721 ? 130.183 141.909 146.281 1.00 43.77 711 VAL A O 1
ATOM 5927 N N . PRO A 1 722 ? 130.247 143.965 147.138 1.00 40.82 712 PRO A N 1
ATOM 5928 C CA . PRO A 1 722 ? 129.241 143.625 148.148 1.00 40.40 712 PRO A CA 1
ATOM 5929 C C . PRO A 1 722 ? 127.875 143.387 147.524 1.00 41.59 712 PRO A C 1
ATOM 5930 O O . PRO A 1 722 ? 127.518 143.975 146.502 1.00 40.18 712 PRO A O 1
ATOM 5934 N N . SER A 1 723 ? 127.102 142.509 148.164 1.00 42.76 713 SER A N 1
ATOM 5935 C CA . SER A 1 723 ? 125.734 142.275 147.717 1.00 38.68 713 SER A CA 1
ATOM 5936 C C . SER A 1 723 ? 124.879 143.522 147.878 1.00 37.28 713 SER A C 1
ATOM 5937 O O . SER A 1 723 ? 123.915 143.716 147.129 1.00 43.89 713 SER A O 1
ATOM 5940 N N . LEU A 1 724 ? 125.203 144.365 148.853 1.00 34.17 714 LEU A N 1
ATOM 5941 C CA . LEU A 1 724 ? 124.585 145.670 149.022 1.00 35.40 714 LEU A CA 1
ATOM 5942 C C . LEU A 1 724 ? 125.684 146.705 149.196 1.00 40.09 714 LEU A C 1
ATOM 5943 O O . LEU A 1 724 ? 126.645 146.479 149.935 1.00 41.85 714 LEU A O 1
ATOM 5948 N N . ASP A 1 725 ? 125.546 147.836 148.511 1.00 41.55 715 ASP A N 1
ATOM 5949 C CA . ASP A 1 725 ? 126.530 148.902 148.584 1.00 42.54 715 ASP A CA 1
ATOM 5950 C C . ASP A 1 725 ? 125.794 150.228 148.711 1.00 40.56 715 ASP A C 1
ATOM 5951 O O . ASP A 1 725 ? 124.560 150.277 148.730 1.00 44.30 715 ASP A O 1
ATOM 5956 N N . THR A 1 726 ? 126.554 151.314 148.811 1.00 42.83 716 THR A N 1
ATOM 5957 C CA . THR A 1 726 ? 125.966 152.637 148.943 1.00 50.94 716 THR A CA 1
ATOM 5958 C C . THR A 1 726 ? 126.667 153.619 148.022 1.00 54.16 716 THR A C 1
ATOM 5959 O O . THR A 1 726 ? 127.882 153.544 147.821 1.00 52.22 716 THR A O 1
ATOM 5963 N N . THR A 1 727 ? 125.882 154.536 147.461 1.00 58.41 717 THR A N 1
ATOM 5964 C CA . THR A 1 727 ? 126.390 155.645 146.669 1.00 64.12 717 THR A CA 1
ATOM 5965 C C . THR A 1 727 ? 126.522 156.925 147.478 1.00 63.83 717 THR A C 1
ATOM 5966 O O . THR A 1 727 ? 127.509 157.649 147.322 1.00 63.64 717 THR A O 1
ATOM 5970 N N . LYS A 1 728 ? 125.547 157.209 148.341 1.00 62.89 718 LYS A N 1
ATOM 5971 C CA . LYS A 1 728 ? 125.576 158.416 149.155 1.00 61.67 718 LYS A CA 1
ATOM 5972 C C . LYS A 1 728 ? 126.826 158.451 150.024 1.00 64.17 718 LYS A C 1
ATOM 5973 O O . LYS A 1 728 ? 127.209 157.451 150.635 1.00 61.24 718 LYS A O 1
ATOM 5979 N N . LYS A 1 729 ? 127.464 159.616 150.077 1.00 59.10 719 LYS A N 1
ATOM 5980 C CA . LYS A 1 729 ? 128.707 159.779 150.822 1.00 58.13 719 LYS A CA 1
ATOM 5981 C C . LYS A 1 729 ? 128.734 161.179 151.415 1.00 61.81 719 LYS A C 1
ATOM 5982 O O . LYS A 1 729 ? 128.972 162.154 150.695 1.00 65.22 719 LYS A O 1
ATOM 5988 N N . GLY A 1 730 ? 128.502 161.280 152.719 1.00 50.76 720 GLY A N 1
ATOM 5989 C CA . GLY A 1 730 ? 128.593 162.546 153.399 1.00 39.88 720 GLY A CA 1
ATOM 5990 C C . GLY A 1 730 ? 127.533 162.736 154.460 1.00 41.85 720 GLY A C 1
ATOM 5991 O O . GLY A 1 730 ? 126.393 162.281 154.330 1.00 42.47 720 GLY A O 1
ATOM 5992 N N . PRO A 1 731 ? 127.904 163.420 155.545 1.00 40.49 721 PRO A N 1
ATOM 5993 C CA . PRO A 1 731 ? 126.926 163.690 156.610 1.00 38.00 721 PRO A CA 1
ATOM 5994 C C . PRO A 1 731 ? 125.707 164.460 156.142 1.00 41.71 721 PRO A C 1
ATOM 5995 O O . PRO A 1 731 ? 124.588 164.158 156.571 1.00 39.67 721 PRO A O 1
ATOM 5999 N N . SER A 1 732 ? 125.892 165.448 155.264 1.00 44.66 722 SER A N 1
ATOM 6000 C CA . SER A 1 732 ? 124.757 166.217 154.763 1.00 45.52 722 SER A CA 1
ATOM 6001 C C . SER A 1 732 ? 123.801 165.335 153.968 1.00 45.44 722 SER A C 1
ATOM 6002 O O . SER A 1 732 ? 122.577 165.424 154.122 1.00 42.46 722 SER A O 1
ATOM 6005 N N . ALA A 1 733 ? 124.347 164.465 153.117 1.00 46.12 723 ALA A N 1
ATOM 6006 C CA . ALA A 1 733 ? 123.505 163.583 152.320 1.00 44.67 723 ALA A CA 1
ATOM 6007 C C . ALA A 1 733 ? 122.702 162.637 153.201 1.00 44.68 723 ALA A C 1
ATOM 6008 O O . ALA A 1 733 ? 121.510 162.416 152.958 1.00 47.94 723 ALA A O 1
ATOM 6010 N N . ILE A 1 734 ? 123.335 162.063 154.226 1.00 40.43 724 ILE A N 1
ATOM 6011 C CA . ILE A 1 734 ? 122.638 161.102 155.076 1.00 40.99 724 ILE A CA 1
ATOM 6012 C C . ILE A 1 734 ? 121.657 161.809 156.003 1.00 46.46 724 ILE A C 1
ATOM 6013 O O . ILE A 1 734 ? 120.536 161.334 156.217 1.00 48.80 724 ILE A O 1
ATOM 6018 N N . LEU A 1 735 ? 122.064 162.948 156.574 1.00 45.32 725 LEU A N 1
ATOM 6019 C CA . LEU A 1 735 ? 121.185 163.687 157.477 1.00 40.47 725 LEU A CA 1
ATOM 6020 C C . LEU A 1 735 ? 119.941 164.175 156.753 1.00 43.04 725 LEU A C 1
ATOM 6021 O O . LEU A 1 735 ? 118.837 164.142 157.308 1.00 43.35 725 LEU A O 1
ATOM 6026 N N . HIS A 1 736 ? 120.101 164.629 155.508 1.00 45.81 726 HIS A N 1
ATOM 6027 C CA . HIS A 1 736 ? 118.956 165.081 154.724 1.00 46.37 726 HIS A CA 1
ATOM 6028 C C . HIS A 1 736 ? 117.951 163.957 154.512 1.00 48.82 726 HIS A C 1
ATOM 6029 O O . HIS A 1 736 ? 116.742 164.160 154.665 1.00 49.89 726 HIS A O 1
ATOM 6036 N N . MET A 1 737 ? 118.429 162.762 154.168 1.00 50.75 727 MET A N 1
ATOM 6037 C CA . MET A 1 737 ? 117.517 161.645 153.956 1.00 50.65 727 MET A CA 1
ATOM 6038 C C . MET A 1 737 ? 116.880 161.182 155.259 1.00 48.69 727 MET A C 1
ATOM 6039 O O . MET A 1 737 ? 115.727 160.736 155.256 1.00 51.77 727 MET A O 1
ATOM 6044 N N . LEU A 1 738 ? 117.608 161.277 156.374 1.00 46.70 728 LEU A N 1
ATOM 6045 C CA . LEU A 1 738 ? 117.056 160.872 157.663 1.00 49.83 728 LEU A CA 1
ATOM 6046 C C . LEU A 1 738 ? 115.854 161.727 158.045 1.00 53.26 728 LEU A C 1
ATOM 6047 O O . LEU A 1 738 ? 114.865 161.216 158.585 1.00 54.30 728 LEU A O 1
ATOM 6052 N N . LYS A 1 739 ? 115.921 163.031 157.773 1.00 51.20 729 LYS A N 1
ATOM 6053 C CA . LYS A 1 739 ? 114.820 163.921 158.122 1.00 50.38 729 LYS A CA 1
ATOM 6054 C C . LYS A 1 739 ? 113.557 163.590 157.334 1.00 55.53 729 LYS A C 1
ATOM 6055 O O . LYS A 1 739 ? 112.444 163.672 157.867 1.00 55.49 729 LYS A O 1
ATOM 6061 N N . LYS A 1 740 ? 113.706 163.219 156.062 1.00 54.18 730 LYS A N 1
ATOM 6062 C CA . LYS A 1 740 ? 112.548 163.085 155.188 1.00 57.54 730 LYS A CA 1
ATOM 6063 C C . LYS A 1 740 ? 111.679 161.878 155.523 1.00 61.91 730 LYS A C 1
ATOM 6064 O O . LYS A 1 740 ? 110.525 161.827 155.083 1.00 63.60 730 LYS A O 1
ATOM 6070 N N . ILE A 1 741 ? 112.187 160.913 156.283 1.00 58.70 731 ILE A N 1
ATOM 6071 C CA . ILE A 1 741 ? 111.402 159.744 156.656 1.00 58.35 731 ILE A CA 1
ATOM 6072 C C . ILE A 1 741 ? 110.999 159.782 158.132 1.00 60.24 731 ILE A C 1
ATOM 6073 O O . ILE A 1 741 ? 110.603 158.759 158.690 1.00 58.30 731 ILE A O 1
ATOM 6078 N N . GLU A 1 742 ? 111.095 160.951 158.771 1.00 57.97 732 GLU A N 1
ATOM 6079 C CA . GLU A 1 742 ? 110.636 161.158 160.147 1.00 58.10 732 GLU A CA 1
ATOM 6080 C C . GLU A 1 742 ? 111.364 160.258 161.140 1.00 59.84 732 GLU A C 1
ATOM 6081 O O . GLU A 1 742 ? 110.811 159.888 162.179 1.00 58.46 732 GLU A O 1
ATOM 6087 N N . ALA A 1 743 ? 112.608 159.895 160.832 1.00 56.05 733 ALA A N 1
ATOM 6088 C CA . ALA A 1 743 ? 113.424 159.091 161.741 1.00 48.02 733 ALA A CA 1
ATOM 6089 C C . ALA A 1 743 ? 114.159 160.021 162.703 1.00 45.34 733 ALA A C 1
ATOM 6090 O O . ALA A 1 743 ? 115.386 160.127 162.715 1.00 45.19 733 ALA A O 1
ATOM 6092 N N . ILE A 1 744 ? 113.366 160.703 163.526 1.00 49.67 734 ILE A N 1
ATOM 6093 C CA . ILE A 1 744 ? 113.853 161.780 164.382 1.00 47.76 734 ILE A CA 1
ATOM 6094 C C . ILE A 1 744 ? 113.005 161.821 165.645 1.00 53.68 734 ILE A C 1
ATOM 6095 O O . ILE A 1 744 ? 111.782 161.664 165.593 1.00 51.86 734 ILE A O 1
ATOM 6100 N N . LYS A 1 745 ? 113.666 162.028 166.784 1.00 55.46 735 LYS A N 1
ATOM 6101 C CA . LYS A 1 745 ? 113.004 162.241 168.062 1.00 55.67 735 LYS A CA 1
ATOM 6102 C C . LYS A 1 745 ? 113.611 163.468 168.726 1.00 57.98 735 LYS A C 1
ATOM 6103 O O . LYS A 1 745 ? 114.745 163.856 168.438 1.00 57.82 735 LYS A O 1
ATOM 6109 N N . ILE A 1 746 ? 112.841 164.084 169.617 1.00 63.81 736 ILE A N 1
ATOM 6110 C CA . ILE A 1 746 ? 113.236 165.341 170.243 1.00 68.63 736 ILE A CA 1
ATOM 6111 C C . ILE A 1 746 ? 113.956 165.043 171.551 1.00 67.56 736 ILE A C 1
ATOM 6112 O O . ILE A 1 746 ? 113.400 164.395 172.444 1.00 65.13 736 ILE A O 1
ATOM 6117 N N . LEU A 1 747 ? 115.191 165.526 171.667 1.00 69.11 737 LEU A N 1
ATOM 6118 C CA . LEU A 1 747 ? 115.969 165.362 172.884 1.00 70.55 737 LEU A CA 1
ATOM 6119 C C . LEU A 1 747 ? 115.390 166.237 173.998 1.00 78.58 737 LEU A C 1
ATOM 6120 O O . LEU A 1 747 ? 114.536 167.098 173.770 1.00 80.19 737 LEU A O 1
ATOM 6125 N N . GLU A 1 748 ? 115.855 165.994 175.221 1.00 79.73 738 GLU A N 1
ATOM 6126 C CA . GLU A 1 748 ? 115.374 166.715 176.398 1.00 83.70 738 GLU A CA 1
ATOM 6127 C C . GLU A 1 748 ? 115.527 168.226 176.260 1.00 80.44 738 GLU A C 1
ATOM 6128 O O . GLU A 1 748 ? 115.141 168.980 177.153 1.00 77.58 738 GLU A O 1
#